Protein 6NPC (pdb70)

Foldseek 3Di:
DLQWDWKDADPLLQWIWTAHPVRDIAIDGQLRCVQPFQDCCQAPPVPRDGNDDSVRDDPSKGWPDWTHDPQWIWTAIPPVRDIGIGHSVRCVVPTPRPCDDLQALAADPQADEDFQVDAAAEAEPVCLQPPLVSVLVQ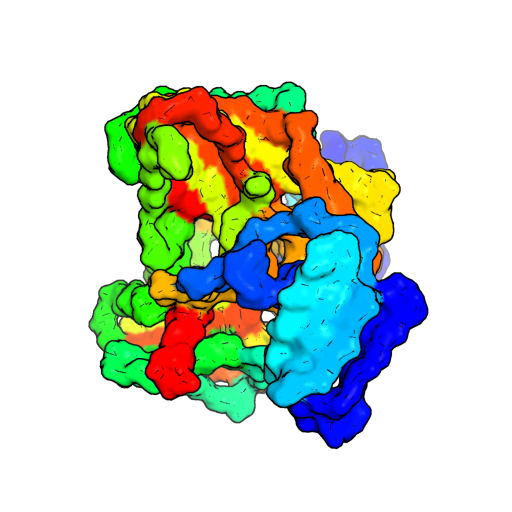LSCCRHYQKHKYDPADLDPPVVQVVCVSFFAFDADPCGSKHKQFADVLDLDCSNHLAWFQWFQPPPLDVVGQQKKKKAWNWDFFPWFKKKKFWLSVLLVVCCVPPVPLSCLQAPWWWKFWGDSDPPDIGIDTGGQWHADPSRHTDFGGDGPRGGDDGPGDDPVCVVSNVVSVVSSSCSSPPNRRINIGHDHRRMMMMGRSRTMTMITHGGDDPTTTIMMMTGTHVVRSVVSSVVSVVVVD/DLLFWDWKDAPPLLQKIWTAHPVGDIFIDGQLRCVQPFQDCQQAPPVPRDGNDDSVRDDPSKGWPDWTDDDQKIWTAIPPVRDIGIGGSNRCSVPTDRDDDDQDALAADPLADEDFQVDAAAEAEPVCLVPPLVRVLVQLSCCRHYFKHKYPPADLDPPVVQVVLVSFFHFDADPCGSKHKDKFFADPVGGFWFQPPPLDVVDQFKKKKAWNDDDFAFFWKKKFWLSVLLVVLCVVPVPLSCLQAVWWFKFWDDDPPPDTGIDTGGQFHADPSRHTDFGGDDPVGGDDGPTRDPVCVVSNVVSVVSSSVSSPPNRGIHTGHHDRRMMMMGRSRTMTMDTDDTPGGDITMMMMTGTHVVRSVVSSVVSVVVVD

Organism: Leisingera caerulea (NCBI:txid506591)

Solvent-accessible surface area: 29460 Å² total; per-residue (Å²): 134,88,87,6,116,51,32,92,58,56,117,72,7,24,42,0,26,0,27,2,86,80,41,41,117,7,85,0,7,1,22,0,0,11,6,6,0,76,33,93,136,0,34,28,115,52,49,33,17,2,95,16,23,3,41,88,1,36,86,88,14,88,11,72,70,24,87,39,76,139,21,13,0,31,0,26,0,21,72,73,59,35,79,8,72,0,64,1,141,41,0,68,78,28,13,0,28,77,142,60,66,93,90,87,0,29,28,27,124,109,29,79,33,15,35,49,80,104,114,27,36,60,44,35,8,84,90,1,105,87,46,67,119,19,44,63,65,0,0,40,10,3,19,116,45,0,3,0,32,2,25,102,13,32,97,108,109,14,0,0,49,80,0,0,78,23,4,6,52,26,12,45,6,62,33,27,113,71,18,42,9,87,82,63,135,138,34,50,11,12,23,23,16,25,87,44,18,25,7,5,0,18,4,0,6,6,47,13,13,0,2,0,3,0,15,0,0,8,68,14,78,3,143,17,0,36,3,26,0,2,0,0,11,62,0,0,27,84,0,41,102,95,52,94,130,4,5,58,15,0,11,31,15,1,0,77,2,59,6,130,3,52,148,58,12,24,5,138,8,59,35,3,1,0,13,42,5,60,33,7,16,7,40,3,1,11,3,5,9,13,2,2,10,20,2,32,13,0,29,23,144,93,0,91,46,0,6,62,3,7,34,80,0,2,79,5,5,73,34,117,124,3,11,12,72,23,75,1,106,63,0,30,1,3,3,0,6,0,17,2,0,0,12,13,14,92,32,31,81,67,112,47,58,15,48,4,0,0,1,6,0,9,41,12,7,1,66,3,28,10,24,37,18,68,81,135,66,98,153,95,64,89,5,117,51,26,93,47,56,117,67,2,38,48,0,25,0,24,0,82,70,42,40,119,4,90,0,3,2,26,0,0,9,4,2,0,69,29,88,132,0,38,17,112,64,6,38,4,5,68,25,23,4,44,88,1,38,84,103,17,108,2,50,88,25,119,24,93,143,20,28,0,46,0,27,0,18,82,78,51,40,80,5,79,0,69,3,153,48,0,37,80,29,16,0,32,80,154,57,72,88,100,89,0,29,32,24,129,110,32,100,19,8,44,52,101,33,98,27,19,61,43,29,11,92,98,1,109,94,61,62,121,15,45,60,67,1,0,43,1,4,23,86,6,0,0,1,24,4,31,102,13,31,97,116,109,13,0,0,39,77,0,0,75,24,8,8,74,22,11,51,5,88,100,29,99,68,49,86,54,151,36,103,15,50,127,120,118,106,69,9,24,0,20,11,0,25,14,48,20,13,0,3,0,4,0,21,0,0,5,86,32,81,4,110,19,2,37,12,26,0,4,0,0,12,55,0,0,26,83,0,42,106,99,50,85,141,4,3,52,30,0,8,30,7,0,0,77,2,42,30,123,16,104,80,46,5,22,3,135,9,45,24,4,2,0,13,45,9,58,35,7,26,4,47,6,2,11,4,8,14,94,0,4,10,23,2,32,15,0,33,21,139,94,0,96,51,0,5,62,2,4,35,79,1,2,79,6,5,78,34,118,124,3,14,7,60,18,61,11,90,57,1,29,1,3,4,1,9,1,17,4,0,0,15,22,127,85,55,49,80,26,70,22,37,22,28,20,0,0,1,15,0,9,39,14,11,2,77,9,28,12,25,26,12,61,76,130,58,99

InterPro domains:
  IPR003819 TauD/TfdA-like domain [PF02668] (120-358)
  IPR010376 Gamma-butyrobetaine hydroxylase-like, N-terminal [PF06155] (9-89)
  IPR012775 Gamma-butyrobetaine hydroxylase-like [TIGR02409] (15-372)
  IPR038492 GBBH-like, N-terminal domain superfamily [G3DSA:3.30.2020.30] (3-95)
  IPR042098 Glutarate 2-hydroxylase superfamily [G3DSA:3.60.130.10] (97-376)
  IPR050411 Alpha-ketoglutarate-dependent hydroxylases [PTHR10696] (29-369)

Nearest PDB structures (foldseek):
  6npb-assembly1_A  TM=1.002E+00  e=1.552E-82  Leisingera caerulea
  6npc-assembly1_B  TM=9.658E-01  e=5.023E-74  Leisingera caerulea
  3o2g-assembly1_A  TM=8.554E-01  e=5.526E-38  Homo sapiens
  3n6w-assembly1_A-2  TM=8.263E-01  e=3.199E-31  Homo sapiens
  7n7v-assembly1_B  TM=7.395E-01  e=3.669E-11  Streptomyces griseochromogenes

GO terms:
  GO:0019700 organic phosphonate catabolic process (P, IDA)

Secondary structure (DSSP, 8-state):
--SEEEEEE-TTSSEEEEEETTS-EEEEEHHHHHHT--STTTB-TTT--B---GGGS-TT-EEEEEEEETTEEEEEEETTTEEEEEEHHHHHHT---S-----TTBPPTT-----TTSPPPEEEHHHHHH-HHHHHHHHHHHHHHSEEEEES----TTHHHHHHHTTS-EE-BTTBSSEEES--SS-SSGGGSSS-EEEE-S-TTSSSPPSEEEEEEEEE-SEE--EEEEEHHHHHHHHHHH-HHHHHHHHHS-EEEEE--STT--EEEEE-SEEE-TTSBEEEE---TTTBPP--SS-HHHHHHHHHHHHHHHHHHH-TTTEEEE-PPTT-EEEEETTTEEEEE--EESSS-EEEEEEEE-HHHHHHHHHHHHHH--/--S-EEEEEE-TTSSEEEEEETTS-EEEEEHHHHHHT--STTTB-TTT--B---TTTS-TT-EEEEEEEETTEEEEEEETT--EEEEEHHHHHHT--SS-----TTPPPTT-----TTSPPPEEEHHHHHH-HHHHHHHHHHHHHHSEEEEES----TTHHHHHHHTTS-B--BTTBSSEEEEEEE-TT----B-S-TTSSSPP-EEEEEEEEE-SSB--EEEEEHHHHHHHHHHH-HHHHHHHHHS-EEEEEE-TTS-EEEEEE-SEEE-TTS-EEEE---TTTB----SS-HHHHHHHHHHHHHHHHHHH-GGG-EEE---TT-EEEEETTTEEEEEPPB-S-EEEEEEEEEE-HHHHHHHHHHHHHHH-

Radius of gyration: 27.37 Å; Cα contacts (8 Å, |Δi|>4): 1800; chains: 2; bounding box: 78×64×80 Å

Sequence (750 aa):
HHMPRSVTADASGSFLTLTFEDGSESRFHAIWLRDNALDPETRSPGNGQRLITIGDIPADTRISTALVDDGALTVTFAPEGKTVTFPGKWLKSNAYDTDQSSEVGRTSPDVETWDSSQPAPAFDWNEVQSDPKAKRDWLDAIARLGFAKLVNGPVREGALIECASMFGFVRETNYGKYFEVRTEVNPTNLAYTGLGLQAHTDNPYRDPVPSLQILYCLENSAEGGDSIVVDGFRAAERLRDEDPEGFALLAGNPARFEYKGSDGVHLRARRPMIELSPDGEMIAIRFNNRSSAPFVDIPFEKMEAYYAAYRRLGEFIDDPEMGVSFKLEPGESFIVDNTRVLHARLGYSGSGSRWLQGCYADKDGLFSTLNVLNAQLGHHHMPRSVTADASGSFLTLTFEDGSESRFHAIWLRDNALDPETRSPGNGQRLITIGDIPADTRISTALVDDGALTVTFAPEGKTVTFPGKWLKSNAYDTDQSSEVGRTSPDVETWDSSQPAPAFDWNEVQSDPKAKRDWLDAIARLGFAKLVNGPVREGALIECASMFGFVRETNYGKYFEVRTEVNPTNLQAHTDNPYRDPVPSLQILYCLENSAEGGDSIVVDGFRAAERLRDEDPEGFALLAGNPARFEYKGSDGVHLRARRPMIELSPDGEMIAIRFNNRSSAPFVDIPFEKMEAYYAAYRRLGEFIDDPEMGVSFKLEPGESFIVDNTRVLHARLGYSGSGSRWLQGCYADKDGLFSTLNVLNAQLG

Structure (mmCIF, N/CA/C/O backbone):
data_6NPC
#
_entry.id   6NPC
#
_cell.length_a   86.901
_cell.length_b   86.901
_cell.length_c   220.613
_cell.angle_alpha   90.000
_cell.angle_beta   90.000
_cell.angle_gamma   90.000
#
_symmetry.space_group_name_H-M   'P 41 21 2'
#
loop_
_entity.id
_entity.type
_entity.pdbx_description
1 polymer 'TmpA, 2-trimethylaminoethylphosphonate hydroxylase'
2 non-polymer 'FE (II) ION'
3 non-polymer '2-OXOGLUTARIC ACID'
4 non-polymer N,N,N-trimethyl-2-phosphonoethan-1-aminium
5 non-polymer 'SULFATE ION'
6 water water
#
loop_
_atom_site.group_PDB
_atom_site.id
_atom_site.type_symbol
_atom_site.label_atom_id
_atom_site.label_alt_id
_atom_site.label_comp_id
_atom_site.label_asym_id
_atom_site.label_entity_id
_atom_site.label_seq_id
_atom_site.pdbx_PDB_ins_code
_atom_site.Cartn_x
_atom_site.Cartn_y
_atom_site.Cartn_z
_atom_site.occupancy
_atom_site.B_iso_or_equiv
_atom_site.auth_seq_id
_atom_site.auth_comp_id
_atom_site.auth_asym_id
_atom_site.auth_atom_id
_atom_site.pdbx_PDB_model_num
ATOM 1 N N . HIS A 1 5 ? 27.136 31.773 -10.730 1.00 46.06 -1 HIS A N 1
ATOM 2 C CA . HIS A 1 5 ? 25.751 31.851 -11.287 1.00 46.12 -1 HIS A CA 1
ATOM 3 C C . HIS A 1 5 ? 24.798 32.503 -10.281 1.00 44.37 -1 HIS A C 1
ATOM 4 O O . HIS A 1 5 ? 24.118 33.479 -10.608 1.00 43.40 -1 HIS A O 1
ATOM 11 N N . HIS A 1 6 ? 24.751 31.947 -9.069 1.00 42.86 0 HIS A N 1
ATOM 12 C CA . HIS A 1 6 ? 24.107 32.597 -7.920 1.00 42.33 0 HIS A CA 1
ATOM 13 C C . HIS A 1 6 ? 25.138 33.083 -6.885 1.00 40.58 0 HIS A C 1
ATOM 14 O O . HIS A 1 6 ? 24.764 33.471 -5.778 1.00 39.05 0 HIS A O 1
ATOM 21 N N . MET A 1 7 ? 26.422 33.063 -7.252 1.00 38.99 1 MET A N 1
ATOM 22 C CA . MET A 1 7 ? 27.506 33.556 -6.404 1.00 37.79 1 MET A CA 1
ATOM 23 C C . MET A 1 7 ? 27.727 35.036 -6.735 1.00 35.98 1 MET A C 1
ATOM 24 O O . MET A 1 7 ? 28.086 35.355 -7.868 1.00 34.33 1 MET A O 1
ATOM 29 N N . PRO A 1 8 ? 27.491 35.946 -5.766 1.00 34.37 2 PRO A N 1
ATOM 30 C CA . PRO A 1 8 ? 27.749 37.364 -6.043 1.00 33.60 2 PRO A CA 1
ATOM 31 C C . PRO A 1 8 ? 29.248 37.687 -6.068 1.00 32.75 2 PRO A C 1
ATOM 32 O O . PRO A 1 8 ? 29.991 37.240 -5.190 1.00 31.88 2 PRO A O 1
ATOM 36 N N . ARG A 1 9 ? 29.674 38.437 -7.083 1.00 31.96 3 ARG A N 1
ATOM 37 C CA . ARG A 1 9 ? 31.074 38.843 -7.245 1.00 31.89 3 ARG A CA 1
ATOM 38 C C . ARG A 1 9 ? 31.303 40.229 -6.651 1.00 30.26 3 ARG A C 1
ATOM 39 O O . ARG A 1 9 ? 32.218 40.423 -5.851 1.00 30.21 3 ARG A O 1
ATOM 47 N N . SER A 1 10 ? 30.467 41.183 -7.059 1.00 28.25 4 SER A N 1
ATOM 48 C CA . SER A 1 10 ? 30.604 42.582 -6.659 1.00 27.15 4 SER A CA 1
ATOM 49 C C . SER A 1 10 ? 29.263 43.314 -6.711 1.00 26.01 4 SER A C 1
ATOM 50 O O . SER A 1 10 ? 28.299 42.830 -7.313 1.00 25.40 4 SER A O 1
ATOM 53 N N . VAL A 1 11 ? 29.221 44.484 -6.079 1.00 24.63 5 VAL A N 1
ATOM 54 C CA . VAL A 1 11 ? 28.013 45.310 -6.035 1.00 23.53 5 VAL A CA 1
ATOM 55 C C . VAL A 1 11 ? 28.372 46.786 -6.215 1.00 22.98 5 VAL A C 1
ATOM 56 O O . VAL A 1 11 ? 29.414 47.237 -5.734 1.00 22.96 5 VAL A O 1
ATOM 60 N N . THR A 1 12 ? 27.527 47.515 -6.944 1.00 22.04 6 THR A N 1
ATOM 61 C CA . THR A 1 12 ? 27.583 48.977 -6.994 1.00 21.42 6 THR A CA 1
ATOM 62 C C . THR A 1 12 ? 26.235 49.520 -6.536 1.00 20.96 6 THR A C 1
ATOM 63 O O . THR A 1 12 ? 25.214 48.840 -6.659 1.00 19.69 6 THR A O 1
ATOM 67 N N . ALA A 1 13 ? 26.247 50.740 -6.008 1.00 20.40 7 ALA A N 1
ATOM 68 C CA . ALA A 1 13 ? 25.030 51.428 -5.581 1.00 20.64 7 ALA A CA 1
ATOM 69 C C . ALA A 1 13 ? 24.846 52.684 -6.425 1.00 20.59 7 ALA A C 1
ATOM 70 O O . ALA A 1 13 ? 25.821 53.368 -6.744 1.00 20.45 7 ALA A O 1
ATOM 72 N N . ASP A 1 14 ? 23.601 52.982 -6.785 1.00 20.61 8 ASP A N 1
ATOM 73 C CA . ASP A 1 14 ? 23.287 54.197 -7.537 1.00 20.60 8 ASP A CA 1
ATOM 74 C C . ASP A 1 14 ? 23.499 55.437 -6.661 1.00 20.19 8 ASP A C 1
ATOM 75 O O . ASP A 1 14 ? 23.395 55.357 -5.437 1.00 19.51 8 ASP A O 1
ATOM 80 N N . ALA A 1 15 ? 23.795 56.570 -7.300 1.00 19.87 9 ALA A N 1
ATOM 81 C CA . ALA A 1 15 ? 24.012 57.857 -6.615 1.00 19.96 9 ALA A CA 1
ATOM 82 C C . ALA A 1 15 ? 22.897 58.245 -5.642 1.00 20.01 9 ALA A C 1
ATOM 83 O O . ALA A 1 15 ? 23.164 58.772 -4.559 1.00 19.96 9 ALA A O 1
ATOM 85 N N . SER A 1 16 ? 21.652 57.977 -6.032 1.00 20.07 10 SER A N 1
ATOM 86 C CA . SER A 1 16 ? 20.482 58.309 -5.213 1.00 20.07 10 SER A CA 1
ATOM 87 C C . SER A 1 16 ? 20.319 57.408 -3.986 1.00 19.23 10 SER A C 1
ATOM 88 O O . SER A 1 16 ? 19.623 57.771 -3.037 1.00 19.46 10 SER A O 1
ATOM 91 N N . GLY A 1 17 ? 20.945 56.232 -4.018 1.00 18.17 11 GLY A N 1
ATOM 92 C CA . GLY A 1 17 ? 20.714 55.196 -3.027 1.00 17.79 11 GLY A CA 1
ATOM 93 C C . GLY A 1 17 ? 19.417 54.439 -3.275 1.00 17.25 11 GLY A C 1
ATOM 94 O O . GLY A 1 17 ? 18.998 53.661 -2.421 1.00 16.96 11 GLY A O 1
ATOM 95 N N . SER A 1 18 ? 18.798 54.634 -4.443 1.00 16.87 12 SER A N 1
ATOM 96 C CA . SER A 1 18 ? 17.483 54.044 -4.731 1.00 16.64 12 SER A CA 1
ATOM 97 C C . SER A 1 18 ? 17.573 52.593 -5.203 1.00 16.10 12 SER A C 1
ATOM 98 O O . SER A 1 18 ? 16.600 51.849 -5.081 1.00 15.48 12 SER A O 1
ATOM 101 N N . PHE A 1 19 ? 18.723 52.187 -5.741 1.00 15.73 13 PHE A N 1
ATOM 102 C CA . PHE A 1 19 ? 18.952 50.786 -6.100 1.00 15.80 13 PHE A CA 1
ATOM 103 C C . PHE A 1 19 ? 20.433 50.432 -6.069 1.00 15.82 13 PHE A C 1
ATOM 104 O O . PHE A 1 19 ? 21.295 51.315 -5.997 1.00 15.56 13 PHE A O 1
ATOM 112 N N . LEU A 1 20 ? 20.705 49.131 -6.102 1.00 15.52 14 LEU A N 1
ATOM 113 C CA . LEU A 1 20 ? 22.055 48.605 -6.269 1.00 15.72 14 LEU A CA 1
ATOM 114 C C . LEU A 1 20 ? 22.078 47.648 -7.456 1.00 16.39 14 LEU A C 1
ATOM 115 O O . LEU A 1 20 ? 21.034 47.125 -7.858 1.00 16.20 14 LEU A O 1
ATOM 120 N N . THR A 1 21 ? 23.267 47.441 -8.017 1.00 17.07 15 THR A N 1
ATOM 121 C CA . THR A 1 21 ? 23.463 46.519 -9.133 1.00 17.80 15 THR A CA 1
ATOM 122 C C . THR A 1 21 ? 24.393 45.414 -8.659 1.00 18.81 15 THR A C 1
ATOM 123 O O . THR A 1 21 ? 25.543 45.676 -8.311 1.00 19.02 15 THR A O 1
ATOM 127 N N . LEU A 1 22 ? 23.886 44.185 -8.638 1.00 19.77 16 LEU A N 1
ATOM 128 C CA . LEU A 1 22 ? 24.650 43.023 -8.205 1.00 20.95 16 LEU A CA 1
ATOM 129 C C . LEU A 1 22 ? 25.184 42.295 -9.434 1.00 21.80 16 LEU A C 1
ATOM 130 O O . LEU A 1 22 ? 24.413 41.966 -10.333 1.00 21.53 16 LEU A O 1
ATOM 135 N N . THR A 1 23 ? 26.499 42.076 -9.481 1.00 22.92 17 THR A N 1
ATOM 136 C CA . THR A 1 23 ? 27.131 41.273 -10.533 1.00 24.42 17 THR A CA 1
ATOM 137 C C . THR A 1 23 ? 27.506 39.910 -9.954 1.00 25.39 17 THR A C 1
ATOM 138 O O . THR A 1 23 ? 28.184 39.838 -8.924 1.00 25.84 17 THR A O 1
ATOM 142 N N . PHE A 1 24 ? 27.057 38.840 -10.615 1.00 26.96 18 PHE A N 1
ATOM 143 C CA . PHE A 1 24 ? 27.342 37.464 -10.189 1.00 28.13 18 PHE A CA 1
ATOM 144 C C . PHE A 1 24 ? 28.629 36.947 -10.838 1.00 30.12 18 PHE A C 1
ATOM 145 O O . PHE A 1 24 ? 29.167 37.581 -11.752 1.00 29.93 18 PHE A O 1
ATOM 153 N N . GLU A 1 25 ? 29.115 35.798 -10.364 1.00 31.98 19 GLU A N 1
ATOM 154 C CA . GLU A 1 25 ? 30.398 35.233 -10.826 1.00 34.23 19 GLU A CA 1
ATOM 155 C C . GLU A 1 25 ? 30.426 34.813 -12.301 1.00 35.08 19 GLU A C 1
ATOM 156 O O . GLU A 1 25 ? 31.506 34.737 -12.892 1.00 36.20 19 GLU A O 1
ATOM 162 N N . ASP A 1 26 ? 29.256 34.545 -12.886 1.00 35.33 20 ASP A N 1
ATOM 163 C CA . ASP A 1 26 ? 29.145 34.246 -14.326 1.00 35.39 20 ASP A CA 1
ATOM 164 C C . ASP A 1 26 ? 29.048 35.493 -15.231 1.00 34.77 20 ASP A C 1
ATOM 165 O O . ASP A 1 26 ? 28.834 35.358 -16.439 1.00 35.42 20 ASP A O 1
ATOM 170 N N . GLY A 1 27 ? 29.184 36.692 -14.655 1.00 33.47 21 GLY A N 1
ATOM 171 C CA . GLY A 1 27 ? 29.113 37.943 -15.411 1.00 32.51 21 GLY A CA 1
ATOM 172 C C . GLY A 1 27 ? 27.738 38.594 -15.464 1.00 31.28 21 GLY A C 1
ATOM 173 O O . GLY A 1 27 ? 27.634 39.768 -15.828 1.00 31.09 21 GLY A O 1
ATOM 174 N N . SER A 1 28 ? 26.687 37.851 -15.106 1.00 30.02 22 SER A N 1
ATOM 175 C CA . SER A 1 28 ? 25.316 38.366 -15.159 1.00 29.00 22 SER A CA 1
ATOM 176 C C . SER A 1 28 ? 25.083 39.433 -14.090 1.00 28.29 22 SER A C 1
ATOM 177 O O . SER A 1 28 ? 25.650 39.356 -12.999 1.00 27.67 22 SER A O 1
ATOM 180 N N . GLU A 1 29 ? 24.250 40.419 -14.423 1.00 27.60 23 GLU A N 1
ATOM 181 C CA . GLU A 1 29 ? 23.919 41.528 -13.528 1.00 27.13 23 GLU A CA 1
ATOM 182 C C . GLU A 1 29 ? 22.431 41.521 -13.191 1.00 25.23 23 GLU A C 1
ATOM 183 O O . GLU A 1 29 ? 21.602 41.156 -14.028 1.00 25.30 23 GLU A O 1
ATOM 189 N N . SER A 1 30 ? 22.099 41.933 -11.969 1.00 23.39 24 SER A N 1
ATOM 190 C CA . SER A 1 30 ? 20.702 42.124 -11.573 1.00 21.87 24 SER A CA 1
ATOM 191 C C . SER A 1 30 ? 20.579 43.302 -10.611 1.00 20.09 24 SER A C 1
ATOM 192 O O . SER A 1 30 ? 21.276 43.355 -9.600 1.00 20.45 24 SER A O 1
ATOM 195 N N . ARG A 1 31 ? 19.701 44.246 -10.948 1.00 18.35 25 ARG A N 1
ATOM 196 C CA . ARG A 1 31 ? 19.458 45.435 -10.132 1.00 17.26 25 ARG A CA 1
ATOM 197 C C . ARG A 1 31 ? 18.316 45.193 -9.141 1.00 16.42 25 ARG A C 1
ATOM 198 O O . ARG A 1 31 ? 17.327 44.546 -9.483 1.00 15.97 25 ARG A O 1
ATOM 206 N N . PHE A 1 32 ? 18.465 45.723 -7.925 1.00 14.97 26 PHE A N 1
ATOM 207 C CA . PHE A 1 32 ? 17.468 45.592 -6.858 1.00 14.39 26 PHE A CA 1
ATOM 208 C C . PHE A 1 32 ? 17.264 46.952 -6.209 1.00 13.74 26 PHE A C 1
ATOM 209 O O . PHE A 1 32 ? 18.240 47.587 -5.800 1.00 13.39 26 PHE A O 1
ATOM 217 N N . HIS A 1 33 ? 16.009 47.389 -6.109 1.00 12.98 27 HIS A N 1
ATOM 218 C CA . HIS A 1 33 ? 15.683 48.663 -5.467 1.00 12.65 27 HIS A CA 1
ATOM 219 C C . HIS A 1 33 ? 15.792 48.550 -3.950 1.00 12.18 27 HIS A C 1
ATOM 220 O O . HIS A 1 33 ? 15.526 47.490 -3.365 1.00 11.88 27 HIS A O 1
ATOM 227 N N . ALA A 1 34 ? 16.176 49.661 -3.326 1.00 11.67 28 ALA A N 1
ATOM 228 C CA . ALA A 1 34 ? 16.249 49.774 -1.873 1.00 11.52 28 ALA A CA 1
ATOM 229 C C . ALA A 1 34 ? 14.933 49.390 -1.207 1.00 11.33 28 ALA A C 1
ATOM 230 O O . ALA A 1 34 ? 14.921 48.604 -0.260 1.00 11.11 28 ALA A O 1
ATOM 232 N N . ILE A 1 35 ? 13.831 49.949 -1.713 1.00 11.53 29 ILE A N 1
ATOM 233 C CA . ILE A 1 35 ? 12.505 49.707 -1.133 1.00 11.54 29 ILE A CA 1
ATOM 234 C C . ILE A 1 35 ? 12.105 48.231 -1.233 1.00 11.26 29 ILE A C 1
ATOM 235 O O . ILE A 1 35 ? 11.554 47.679 -0.280 1.00 11.01 29 ILE A O 1
ATOM 240 N N . TRP A 1 36 ? 12.401 47.600 -2.370 1.00 10.77 30 TRP A N 1
ATOM 241 C CA . TRP A 1 36 ? 12.088 46.182 -2.584 1.00 10.43 30 TRP A CA 1
ATOM 242 C C . TRP A 1 36 ? 12.922 45.295 -1.662 1.00 10.37 30 TRP A C 1
ATOM 243 O O . TRP A 1 36 ? 12.397 44.369 -1.046 1.00 10.07 30 TRP A O 1
ATOM 254 N N . LEU A 1 37 ? 14.219 45.588 -1.552 1.00 10.18 31 LEU A N 1
ATOM 255 C CA . LEU A 1 37 ? 15.092 44.844 -0.634 1.00 10.22 31 LEU A CA 1
ATOM 256 C C . LEU A 1 37 ? 14.652 44.979 0.827 1.00 10.23 31 LEU A C 1
ATOM 257 O O . LEU A 1 37 ? 14.542 43.982 1.537 1.00 10.39 31 LEU A O 1
ATOM 262 N N . ARG A 1 38 ? 14.362 46.202 1.264 1.00 10.43 32 ARG A N 1
ATOM 263 C CA . ARG A 1 38 ? 13.907 46.427 2.638 1.00 10.59 32 ARG A CA 1
ATOM 264 C C . ARG A 1 38 ? 12.614 45.667 2.940 1.00 10.51 32 ARG A C 1
ATOM 265 O O . ARG A 1 38 ? 12.476 45.044 3.994 1.00 10.30 32 ARG A O 1
ATOM 273 N N . ASP A 1 39 ? 11.681 45.722 1.994 1.00 10.52 33 ASP A N 1
ATOM 274 C CA . ASP A 1 39 ? 10.377 45.092 2.157 1.00 10.43 33 ASP A CA 1
ATOM 275 C C . ASP A 1 39 ? 10.482 43.564 2.200 1.00 10.49 33 ASP A C 1
ATOM 276 O O . ASP A 1 39 ? 9.625 42.903 2.792 1.00 10.57 33 ASP A O 1
ATOM 281 N N . ASN A 1 40 ? 11.537 43.025 1.586 1.00 10.54 34 ASN A N 1
ATOM 282 C CA . ASN A 1 40 ? 11.785 41.591 1.529 1.00 10.75 34 ASN A CA 1
ATOM 283 C C . ASN A 1 40 ? 12.852 41.072 2.500 1.00 11.03 34 ASN A C 1
ATOM 284 O O . ASN A 1 40 ? 13.279 39.917 2.390 1.00 11.29 34 ASN A O 1
ATOM 289 N N . ALA A 1 41 ? 13.253 41.896 3.471 1.00 11.34 35 ALA A N 1
ATOM 290 C CA . ALA A 1 41 ? 14.217 41.470 4.487 1.00 11.69 35 ALA A CA 1
ATOM 291 C C . ALA A 1 41 ? 13.705 40.220 5.207 1.00 12.07 35 ALA A C 1
ATOM 292 O O . ALA A 1 41 ? 12.510 40.106 5.493 1.00 11.54 35 ALA A O 1
ATOM 294 N N . LEU A 1 42 ? 14.615 39.288 5.479 1.00 12.61 36 LEU A N 1
ATOM 295 C CA . LEU A 1 42 ? 14.257 37.954 5.957 1.00 13.22 36 LEU A CA 1
ATOM 296 C C . LEU A 1 42 ? 14.505 37.773 7.455 1.00 13.36 36 LEU A C 1
ATOM 297 O O . LEU A 1 42 ? 14.309 36.678 7.985 1.00 13.37 36 LEU A O 1
ATOM 302 N N . ASP A 1 43 ? 14.929 38.847 8.124 1.00 13.55 37 ASP A N 1
ATOM 303 C CA . ASP A 1 43 ? 15.302 38.805 9.545 1.00 13.61 37 ASP A CA 1
ATOM 304 C C . ASP A 1 43 ? 14.066 38.658 10.448 1.00 13.85 37 ASP A C 1
ATOM 305 O O . ASP A 1 43 ? 12.949 38.941 10.001 1.00 13.60 37 ASP A O 1
ATOM 310 N N . PRO A 1 44 ? 14.258 38.244 11.725 1.00 14.09 38 PRO A N 1
ATOM 311 C CA . PRO A 1 44 ? 13.135 38.057 12.660 1.00 14.33 38 PRO A CA 1
ATOM 312 C C . PRO A 1 44 ? 12.240 39.272 12.964 1.00 14.23 38 PRO A C 1
ATOM 313 O O . PRO A 1 44 ? 11.137 39.081 13.465 1.00 14.00 38 PRO A O 1
ATOM 317 N N . GLU A 1 45 ? 12.701 40.494 12.696 1.00 14.40 39 GLU A N 1
ATOM 318 C CA . GLU A 1 45 ? 11.860 41.688 12.879 1.00 14.75 39 GLU A CA 1
ATOM 319 C C . GLU A 1 45 ? 11.067 42.073 11.618 1.00 14.28 39 GLU A C 1
ATOM 320 O O . GLU A 1 45 ? 10.217 42.959 11.669 1.00 14.19 39 GLU A O 1
ATOM 326 N N . THR A 1 46 ? 11.337 41.402 10.500 1.00 13.95 40 THR A N 1
ATOM 327 C CA . THR A 1 46 ? 10.553 41.587 9.271 1.00 13.75 40 THR A CA 1
ATOM 328 C C . THR A 1 46 ? 9.703 40.360 8.916 1.00 14.07 40 THR A C 1
ATOM 329 O O . THR A 1 46 ? 8.583 40.516 8.431 1.00 13.57 40 THR A O 1
ATOM 333 N N . ARG A 1 47 ? 10.241 39.160 9.139 1.00 14.57 41 ARG A N 1
ATOM 334 C CA . ARG A 1 47 ? 9.557 37.900 8.834 1.00 15.31 41 ARG A CA 1
ATOM 335 C C . ARG A 1 47 ? 9.573 37.001 10.067 1.00 16.24 41 ARG A C 1
ATOM 336 O O . ARG A 1 47 ? 10.622 36.818 10.671 1.00 15.69 41 ARG A O 1
ATOM 344 N N . SER A 1 48 ? 8.420 36.442 10.431 1.00 17.47 42 SER A N 1
ATOM 345 C CA . SER A 1 48 ? 8.330 35.515 11.568 1.00 19.32 42 SER A CA 1
ATOM 346 C C . SER A 1 48 ? 9.216 34.279 11.338 1.00 20.34 42 SER A C 1
ATOM 347 O O . SER A 1 48 ? 9.204 33.717 10.243 1.00 20.67 42 SER A O 1
ATOM 350 N N . PRO A 1 49 ? 10.014 33.871 12.350 1.00 21.84 43 PRO A N 1
ATOM 351 C CA . PRO A 1 49 ? 10.717 32.583 12.237 1.00 22.99 43 PRO A CA 1
ATOM 352 C C . PRO A 1 49 ? 9.782 31.361 12.221 1.00 24.63 43 PRO A C 1
ATOM 353 O O . PRO A 1 49 ? 10.112 30.352 11.594 1.00 25.98 43 PRO A O 1
ATOM 357 N N . GLY A 1 50 ? 8.639 31.459 12.903 1.00 26.23 44 GLY A N 1
ATOM 358 C CA . GLY A 1 50 ? 7.694 30.349 13.032 1.00 27.48 44 GLY A CA 1
ATOM 359 C C . GLY A 1 50 ? 6.967 29.972 11.754 1.00 28.34 44 GLY A C 1
ATOM 360 O O . GLY A 1 50 ? 6.945 28.794 11.386 1.00 29.51 44 GLY A O 1
ATOM 361 N N . ASN A 1 51 ? 6.372 30.964 11.085 1.00 28.43 45 ASN A N 1
ATOM 362 C CA . ASN A 1 51 ? 5.607 30.737 9.838 1.00 28.18 45 ASN A CA 1
ATOM 363 C C . ASN A 1 51 ? 6.040 31.546 8.601 1.00 27.02 45 ASN A C 1
ATOM 364 O O . ASN A 1 51 ? 5.440 31.395 7.541 1.00 28.27 45 ASN A O 1
ATOM 369 N N . GLY A 1 52 ? 7.053 32.405 8.728 1.00 24.75 46 GLY A N 1
ATOM 370 C CA . GLY A 1 52 ? 7.522 33.219 7.603 1.00 23.13 46 GLY A CA 1
ATOM 371 C C . GLY A 1 52 ? 6.609 34.361 7.176 1.00 21.61 46 GLY A C 1
ATOM 372 O O . GLY A 1 52 ? 6.819 34.942 6.109 1.00 20.84 46 GLY A O 1
ATOM 373 N N . GLN A 1 53 ? 5.611 34.701 7.993 1.00 20.19 47 GLN A N 1
ATOM 374 C CA . GLN A 1 53 ? 4.690 35.784 7.649 1.00 19.02 47 GLN A CA 1
ATOM 375 C C . GLN A 1 53 ? 5.345 37.139 7.905 1.00 18.01 47 GLN A C 1
ATOM 376 O O . GLN A 1 53 ? 6.164 37.294 8.818 1.00 17.54 47 GLN A O 1
ATOM 382 N N . ARG A 1 54 ? 4.982 38.103 7.070 1.00 16.77 48 ARG A N 1
ATOM 383 C CA . ARG A 1 54 ? 5.547 39.445 7.102 1.00 16.20 48 ARG A CA 1
ATOM 384 C C . ARG A 1 54 ? 5.004 40.202 8.315 1.00 15.81 48 ARG A C 1
ATOM 385 O O . ARG A 1 54 ? 3.806 40.158 8.601 1.00 14.88 48 ARG A O 1
ATOM 393 N N . LEU A 1 55 ? 5.903 40.874 9.035 1.00 15.45 49 LEU A N 1
ATOM 394 C CA . LEU A 1 55 ? 5.589 41.523 10.317 1.00 15.86 49 LEU A CA 1
ATOM 395 C C . LEU A 1 55 ? 5.424 43.043 10.221 1.00 15.91 49 LEU A C 1
ATOM 396 O O . LEU A 1 55 ? 5.103 43.690 11.221 1.00 16.21 49 LEU A O 1
ATOM 401 N N . ILE A 1 56 ? 5.650 43.595 9.027 1.00 15.77 50 ILE A N 1
ATOM 402 C CA . ILE A 1 56 ? 5.538 45.030 8.760 1.00 15.82 50 ILE A CA 1
ATOM 403 C C . ILE A 1 56 ? 4.453 45.281 7.725 1.00 15.50 50 ILE A C 1
ATOM 404 O O . ILE A 1 56 ? 4.058 44.374 6.995 1.00 15.49 50 ILE A O 1
ATOM 409 N N . THR A 1 57 ? 3.972 46.517 7.683 1.00 15.10 51 THR A N 1
ATOM 410 C CA . THR A 1 57 ? 3.148 47.003 6.584 1.00 15.02 51 THR A CA 1
ATOM 411 C C . THR A 1 57 ? 4.021 47.851 5.673 1.00 14.94 51 THR A C 1
ATOM 412 O O . THR A 1 57 ? 5.118 48.259 6.057 1.00 14.29 51 THR A O 1
ATOM 416 N N . ILE A 1 58 ? 3.528 48.120 4.469 1.00 15.03 52 ILE A N 1
ATOM 417 C CA . ILE A 1 58 ? 4.210 49.043 3.556 1.00 15.40 52 ILE A CA 1
ATOM 418 C C . ILE A 1 58 ? 4.394 50.434 4.191 1.00 15.34 52 ILE A C 1
ATOM 419 O O . ILE A 1 58 ? 5.429 51.077 3.993 1.00 15.38 52 ILE A O 1
ATOM 424 N N . GLY A 1 59 ? 3.398 50.878 4.956 1.00 15.55 53 GLY A N 1
ATOM 425 C CA . GLY A 1 59 ? 3.470 52.149 5.681 1.00 15.78 53 GLY A CA 1
ATOM 426 C C . GLY A 1 59 ? 4.580 52.233 6.721 1.00 16.01 53 GLY A C 1
ATOM 427 O O . GLY A 1 59 ? 5.089 53.320 6.984 1.00 16.02 53 GLY A O 1
ATOM 428 N N . ASP A 1 60 ? 4.950 51.095 7.312 1.00 16.23 54 ASP A N 1
ATOM 429 C CA . ASP A 1 60 ? 6.033 51.039 8.310 1.00 16.50 54 ASP A CA 1
ATOM 430 C C . ASP A 1 60 ? 7.426 51.335 7.741 1.00 16.68 54 ASP A C 1
ATOM 431 O O . ASP A 1 60 ? 8.318 51.749 8.488 1.00 16.97 54 ASP A O 1
ATOM 436 N N . ILE A 1 61 ? 7.622 51.115 6.441 1.00 16.52 55 ILE A N 1
ATOM 437 C CA . ILE A 1 61 ? 8.908 51.393 5.803 1.00 16.88 55 ILE A CA 1
ATOM 438 C C . ILE A 1 61 ? 8.991 52.892 5.503 1.00 16.99 55 ILE A C 1
ATOM 439 O O . ILE A 1 61 ? 8.088 53.434 4.867 1.00 17.01 55 ILE A O 1
ATOM 444 N N . PRO A 1 62 ? 10.070 53.570 5.948 1.00 17.50 56 PRO A N 1
ATOM 445 C CA . PRO A 1 62 ? 10.185 54.999 5.620 1.00 17.56 56 PRO A CA 1
ATOM 446 C C . PRO A 1 62 ? 10.159 55.263 4.107 1.00 17.61 56 PRO A C 1
ATOM 447 O O . PRO A 1 62 ? 10.810 54.550 3.342 1.00 17.06 56 PRO A O 1
ATOM 451 N N . ALA A 1 63 ? 9.397 56.276 3.694 1.00 18.15 57 ALA A N 1
ATOM 452 C CA . ALA A 1 63 ? 9.229 56.614 2.273 1.00 18.63 57 ALA A CA 1
ATOM 453 C C . ALA A 1 63 ? 10.551 56.915 1.560 1.00 18.55 57 ALA A C 1
ATOM 454 O O . ALA A 1 63 ? 10.706 56.593 0.381 1.00 18.76 57 ALA A O 1
ATOM 456 N N . ASP A 1 64 ? 11.505 57.502 2.283 1.00 18.67 58 ASP A N 1
ATOM 457 C CA . ASP A 1 64 ? 12.830 57.816 1.722 1.00 18.54 58 ASP A CA 1
ATOM 458 C C . ASP A 1 64 ? 13.886 56.724 1.977 1.00 18.04 58 ASP A C 1
ATOM 459 O O . ASP A 1 64 ? 15.096 57.005 1.954 1.00 17.86 58 ASP A O 1
ATOM 464 N N . THR A 1 65 ? 13.436 55.485 2.201 1.00 17.07 59 THR A N 1
ATOM 465 C CA . THR A 1 65 ? 14.344 54.362 2.404 1.00 16.49 59 THR A CA 1
ATOM 466 C C . THR A 1 65 ? 15.302 54.254 1.224 1.00 16.64 59 THR A C 1
ATOM 467 O O . THR A 1 65 ? 14.901 54.363 0.066 1.00 16.25 59 THR A O 1
ATOM 471 N N . ARG A 1 66 ? 16.572 54.057 1.549 1.00 16.90 60 ARG A N 1
ATOM 472 C CA . ARG A 1 66 ? 17.652 54.104 0.578 1.00 17.35 60 ARG A CA 1
ATOM 473 C C . ARG A 1 66 ? 18.805 53.249 1.075 1.00 16.85 60 ARG A C 1
ATOM 474 O O . ARG A 1 66 ? 18.893 52.942 2.261 1.00 16.35 60 ARG A O 1
ATOM 482 N N . ILE A 1 67 ? 19.675 52.856 0.156 1.00 16.79 61 ILE A N 1
ATOM 483 C CA . ILE A 1 67 ? 20.848 52.053 0.485 1.00 16.98 61 ILE A CA 1
ATOM 484 C C . ILE A 1 67 ? 21.945 53.010 0.941 1.00 17.44 61 ILE A C 1
ATOM 485 O O . ILE A 1 67 ? 22.380 53.850 0.155 1.00 17.36 61 ILE A O 1
ATOM 490 N N . SER A 1 68 ? 22.358 52.894 2.206 1.00 17.88 62 SER A N 1
ATOM 491 C CA . SER A 1 68 ? 23.477 53.685 2.747 1.00 18.55 62 SER A CA 1
ATOM 492 C C . SER A 1 68 ? 24.806 52.993 2.456 1.00 19.15 62 SER A C 1
ATOM 493 O O . SER A 1 68 ? 25.793 53.656 2.129 1.00 19.29 62 SER A O 1
ATOM 496 N N . THR A 1 69 ? 24.831 51.670 2.592 1.00 19.37 63 THR A N 1
ATOM 497 C CA . THR A 1 69 ? 25.991 50.871 2.192 1.00 20.34 63 THR A CA 1
ATOM 498 C C . THR A 1 69 ? 25.573 49.457 1.782 1.00 20.28 63 THR A C 1
ATOM 499 O O . THR A 1 69 ? 24.599 48.911 2.305 1.00 20.13 63 THR A O 1
ATOM 503 N N . ALA A 1 70 ? 26.311 48.887 0.834 1.00 20.58 64 ALA A N 1
ATOM 504 C CA . ALA A 1 70 ? 26.103 47.511 0.386 1.00 21.02 64 ALA A CA 1
ATOM 505 C C . ALA A 1 70 ? 27.453 46.857 0.148 1.00 21.89 64 ALA A C 1
ATOM 506 O O . ALA A 1 70 ? 28.353 47.490 -0.404 1.00 21.90 64 ALA A O 1
ATOM 508 N N . LEU A 1 71 ? 27.589 45.599 0.567 1.00 22.34 65 LEU A N 1
ATOM 509 C CA . LEU A 1 71 ? 28.813 44.833 0.338 1.00 23.40 65 LEU A CA 1
ATOM 510 C C . LEU A 1 71 ? 28.505 43.371 0.032 1.00 23.97 65 LEU A C 1
ATOM 511 O O . LEU A 1 71 ? 27.488 42.833 0.485 1.00 23.24 65 LEU A O 1
ATOM 516 N N . VAL A 1 72 ? 29.388 42.748 -0.748 1.00 24.99 66 VAL A N 1
ATOM 517 C CA . VAL A 1 72 ? 29.320 41.318 -1.055 1.00 26.25 66 VAL A CA 1
ATOM 518 C C . VAL A 1 72 ? 30.317 40.579 -0.159 1.00 27.60 66 VAL A C 1
ATOM 519 O O . VAL A 1 72 ? 31.467 41.002 -0.033 1.00 27.69 66 VAL A O 1
ATOM 523 N N . ASP A 1 73 ? 29.876 39.479 0.452 1.00 29.11 67 ASP A N 1
ATOM 524 C CA . ASP A 1 73 ? 30.718 38.702 1.369 1.00 31.02 67 ASP A CA 1
ATOM 525 C C . ASP A 1 73 ? 30.141 37.303 1.600 1.00 31.14 67 ASP A C 1
ATOM 526 O O . ASP A 1 73 ? 28.944 37.168 1.856 1.00 30.74 67 ASP A O 1
ATOM 531 N N . ASP A 1 74 ? 30.998 36.280 1.516 1.00 32.07 68 ASP A N 1
ATOM 532 C CA . ASP A 1 74 ? 30.620 34.871 1.751 1.00 32.13 68 ASP A CA 1
ATOM 533 C C . ASP A 1 74 ? 29.391 34.429 0.947 1.00 30.82 68 ASP A C 1
ATOM 534 O O . ASP A 1 74 ? 28.473 33.792 1.476 1.00 31.74 68 ASP A O 1
ATOM 539 N N . GLY A 1 75 ? 29.389 34.781 -0.335 1.00 29.00 69 GLY A N 1
ATOM 540 C CA . GLY A 1 75 ? 28.289 34.457 -1.238 1.00 27.69 69 GLY A CA 1
ATOM 541 C C . GLY A 1 75 ? 26.955 35.115 -0.917 1.00 26.43 69 GLY A C 1
ATOM 542 O O . GLY A 1 75 ? 25.904 34.590 -1.289 1.00 26.59 69 GLY A O 1
ATOM 543 N N . ALA A 1 76 ? 27.000 36.268 -0.248 1.00 24.37 70 ALA A N 1
ATOM 544 C CA . ALA A 1 76 ? 25.795 36.972 0.199 1.00 23.02 70 ALA A CA 1
ATOM 545 C C . ALA A 1 76 ? 25.957 38.480 0.061 1.00 22.04 70 ALA A C 1
ATOM 546 O O . ALA A 1 76 ? 27.078 38.991 -0.001 1.00 21.61 70 ALA A O 1
ATOM 548 N N . LEU A 1 77 ? 24.819 39.170 0.014 1.00 20.91 71 LEU A N 1
ATOM 549 C CA . LEU A 1 77 ? 24.757 40.624 -0.032 1.00 20.31 71 LEU A CA 1
ATOM 550 C C . LEU A 1 77 ? 24.332 41.124 1.343 1.00 19.51 71 LEU A C 1
ATOM 551 O O . LEU A 1 77 ? 23.302 40.700 1.862 1.00 19.31 71 LEU A O 1
ATOM 556 N N . THR A 1 78 ? 25.134 42.010 1.929 1.00 18.77 72 THR A N 1
ATOM 557 C CA . THR A 1 78 ? 24.786 42.682 3.176 1.00 18.39 72 THR A CA 1
ATOM 558 C C . THR A 1 78 ? 24.520 44.147 2.852 1.00 18.05 72 THR A C 1
ATOM 559 O O . THR A 1 78 ? 25.358 44.810 2.235 1.00 18.15 72 THR A O 1
ATOM 563 N N . VAL A 1 79 ? 23.346 44.634 3.256 1.00 17.21 73 VAL A N 1
ATOM 564 C CA . VAL A 1 79 ? 22.882 45.977 2.915 1.00 16.79 73 VAL A CA 1
ATOM 565 C C . VAL A 1 79 ? 22.408 46.682 4.174 1.00 16.22 73 VAL A C 1
ATOM 566 O O . VAL A 1 79 ? 21.690 46.089 4.973 1.00 16.22 73 VAL A O 1
ATOM 570 N N . THR A 1 80 ? 22.805 47.943 4.341 1.00 15.79 74 THR A N 1
ATOM 571 C CA . THR A 1 80 ? 22.243 48.792 5.387 1.00 15.46 74 THR A CA 1
ATOM 572 C C . THR A 1 80 ? 21.301 49.808 4.753 1.00 15.24 74 THR A C 1
ATOM 573 O O . THR A 1 80 ? 21.622 50.403 3.718 1.00 14.60 74 THR A O 1
ATOM 577 N N . PHE A 1 81 ? 20.146 49.996 5.387 1.00 15.03 75 PHE A N 1
ATOM 578 C CA . PHE A 1 81 ? 19.147 50.959 4.948 1.00 15.40 75 PHE A CA 1
ATOM 579 C C . PHE A 1 81 ? 19.113 52.160 5.876 1.00 15.80 75 PHE A C 1
ATOM 580 O O . PHE A 1 81 ? 19.090 51.998 7.096 1.00 15.68 75 PHE A O 1
ATOM 588 N N . ALA A 1 82 ? 19.110 53.350 5.282 1.00 16.09 76 ALA A N 1
ATOM 589 C CA . ALA A 1 82 ? 18.754 54.584 5.971 1.00 16.54 76 ALA A CA 1
ATOM 590 C C . ALA A 1 82 ? 17.308 54.897 5.578 1.00 16.52 76 ALA A C 1
ATOM 591 O O . ALA A 1 82 ? 16.918 54.571 4.456 1.00 16.77 76 ALA A O 1
ATOM 593 N N . PRO A 1 83 ? 16.505 55.523 6.444 1.00 16.85 77 PRO A N 1
ATOM 594 C CA . PRO A 1 83 ? 16.913 56.080 7.741 1.00 16.87 77 PRO A CA 1
ATOM 595 C C . PRO A 1 83 ? 16.844 55.131 8.948 1.00 16.99 77 PRO A C 1
ATOM 596 O O . PRO A 1 83 ? 17.237 55.528 10.048 1.00 17.13 77 PRO A O 1
ATOM 600 N N . GLU A 1 84 ? 16.362 53.901 8.766 1.00 16.64 78 GLU A N 1
ATOM 601 C CA . GLU A 1 84 ? 16.254 52.958 9.889 1.00 16.55 78 GLU A CA 1
ATOM 602 C C . GLU A 1 84 ? 17.594 52.561 10.502 1.00 16.01 78 GLU A C 1
ATOM 603 O O . GLU A 1 84 ? 17.639 52.178 11.669 1.00 16.42 78 GLU A O 1
ATOM 609 N N . GLY A 1 85 ? 18.669 52.632 9.718 1.00 15.92 79 GLY A N 1
ATOM 610 C CA . GLY A 1 85 ? 19.969 52.125 10.146 1.00 15.79 79 GLY A CA 1
ATOM 611 C C . GLY A 1 85 ? 19.899 50.628 10.381 1.00 15.74 79 GLY A C 1
ATOM 612 O O . GLY A 1 85 ? 20.446 50.122 11.360 1.00 15.77 79 GLY A O 1
ATOM 613 N N . LYS A 1 86 ? 19.192 49.929 9.493 1.00 15.26 80 LYS A N 1
ATOM 614 C CA . LYS A 1 86 ? 18.945 48.498 9.631 1.00 15.02 80 LYS A CA 1
ATOM 615 C C . LYS A 1 86 ? 19.817 47.755 8.640 1.00 14.79 80 LYS A C 1
ATOM 616 O O . LYS A 1 86 ? 19.794 48.061 7.448 1.00 14.41 80 LYS A O 1
ATOM 622 N N . THR A 1 87 ? 20.570 46.776 9.134 1.00 14.75 81 THR A N 1
ATOM 623 C CA . THR A 1 87 ? 21.430 45.958 8.293 1.00 14.96 81 THR A CA 1
ATOM 624 C C . THR A 1 87 ? 20.845 44.558 8.174 1.00 15.24 81 THR A C 1
ATOM 625 O O . THR A 1 87 ? 20.456 43.954 9.171 1.00 15.08 81 THR A O 1
ATOM 629 N N . VAL A 1 88 ? 20.773 44.065 6.942 1.00 15.74 82 VAL A N 1
ATOM 630 C CA . VAL A 1 88 ? 20.266 42.722 6.664 1.00 16.04 82 VAL A CA 1
ATOM 631 C C . VAL A 1 88 ? 21.157 42.048 5.638 1.00 16.19 82 VAL A C 1
ATOM 632 O O . VAL A 1 88 ? 21.870 42.720 4.889 1.00 16.05 82 VAL A O 1
ATOM 636 N N . THR A 1 89 ? 21.086 40.722 5.600 1.00 16.63 83 THR A N 1
ATOM 637 C CA . THR A 1 89 ? 21.869 39.921 4.668 1.00 17.19 83 THR A CA 1
ATOM 638 C C . THR A 1 89 ? 20.930 39.065 3.818 1.00 17.19 83 THR A C 1
ATOM 639 O O . THR A 1 89 ? 19.992 38.462 4.347 1.00 17.19 83 THR A O 1
ATOM 643 N N . PHE A 1 90 ? 21.180 39.046 2.506 1.00 17.20 84 PHE A N 1
ATOM 644 C CA . PHE A 1 90 ? 20.446 38.211 1.551 1.00 17.40 84 PHE A CA 1
ATOM 645 C C . PHE A 1 90 ? 21.410 37.212 0.928 1.00 17.85 84 PHE A C 1
ATOM 646 O O . PHE A 1 90 ? 22.387 37.629 0.296 1.00 17.89 84 PHE A O 1
ATOM 654 N N . PRO A 1 91 ? 21.139 35.898 1.082 1.00 18.16 85 PRO A N 1
ATOM 655 C CA . PRO A 1 91 ? 21.947 34.893 0.378 1.00 18.51 85 PRO A CA 1
ATOM 656 C C . PRO A 1 91 ? 21.891 35.062 -1.138 1.00 18.86 85 PRO A C 1
ATOM 657 O O . PRO A 1 91 ? 20.852 35.461 -1.676 1.00 18.25 85 PRO A O 1
ATOM 661 N N . GLY A 1 92 ? 23.003 34.768 -1.812 1.00 19.19 86 GLY A N 1
ATOM 662 C CA . GLY A 1 92 ? 23.077 34.851 -3.268 1.00 19.51 86 GLY A CA 1
ATOM 663 C C . GLY A 1 92 ? 22.010 34.036 -3.982 1.00 19.72 86 GLY A C 1
ATOM 664 O O . GLY A 1 92 ? 21.444 34.494 -4.974 1.00 19.44 86 GLY A O 1
ATOM 665 N N . LYS A 1 93 ? 21.735 32.836 -3.463 1.00 20.48 87 LYS A N 1
ATOM 666 C CA . LYS A 1 93 ? 20.706 31.941 -4.014 1.00 21.10 87 LYS A CA 1
ATOM 667 C C . LYS A 1 93 ? 19.316 32.576 -3.977 1.00 20.32 87 LYS A C 1
ATOM 668 O O . LYS A 1 93 ? 18.547 32.455 -4.933 1.00 20.31 87 LYS A O 1
ATOM 674 N N . TRP A 1 94 ? 19.002 33.236 -2.863 1.00 19.43 88 TRP A N 1
ATOM 675 C CA . TRP A 1 94 ? 17.731 33.939 -2.703 1.00 18.38 88 TRP A CA 1
ATOM 676 C C . TRP A 1 94 ? 17.596 35.090 -3.700 1.00 18.03 88 TRP A C 1
ATOM 677 O O . TRP A 1 94 ? 16.537 35.264 -4.307 1.00 17.79 88 TRP A O 1
ATOM 688 N N . LEU A 1 95 ? 18.660 35.879 -3.849 1.00 18.06 89 LEU A N 1
ATOM 689 C CA . LEU A 1 95 ? 18.656 37.028 -4.763 1.00 18.30 89 LEU A CA 1
ATOM 690 C C . LEU A 1 95 ? 18.421 36.599 -6.214 1.00 18.64 89 LEU A C 1
ATOM 691 O O . LEU A 1 95 ? 17.636 37.222 -6.924 1.00 18.23 89 LEU A O 1
ATOM 696 N N . LYS A 1 96 ? 19.095 35.528 -6.630 1.00 19.25 90 LYS A N 1
ATOM 697 C CA . LYS A 1 96 ? 18.921 34.962 -7.969 1.00 19.85 90 LYS A CA 1
ATOM 698 C C . LYS A 1 96 ? 17.498 34.444 -8.189 1.00 19.42 90 LYS A C 1
ATOM 699 O O . LYS A 1 96 ? 16.879 34.739 -9.212 1.00 18.80 90 LYS A O 1
ATOM 705 N N . SER A 1 97 ? 16.990 33.682 -7.223 1.00 19.04 91 SER A N 1
ATOM 706 C CA . SER A 1 97 ? 15.653 33.085 -7.315 1.00 19.07 91 SER A CA 1
ATOM 707 C C . SER A 1 97 ? 14.521 34.114 -7.314 1.00 18.53 91 SER A C 1
ATOM 708 O O . SER A 1 97 ? 13.484 33.889 -7.943 1.00 18.50 91 SER A O 1
ATOM 711 N N . ASN A 1 98 ? 14.722 35.231 -6.613 1.00 17.40 92 ASN A N 1
ATOM 712 C CA . ASN A 1 98 ? 13.692 36.263 -6.454 1.00 16.82 92 ASN A CA 1
ATOM 713 C C . ASN A 1 98 ? 13.961 37.558 -7.236 1.00 16.40 92 ASN A C 1
ATOM 714 O O . ASN A 1 98 ? 13.292 38.570 -7.015 1.00 15.98 92 ASN A O 1
ATOM 719 N N . ALA A 1 99 ? 14.913 37.519 -8.166 1.00 16.04 93 ALA A N 1
ATOM 720 C CA . ALA A 1 99 ? 15.213 38.675 -9.008 1.00 15.92 93 ALA A CA 1
ATOM 721 C C . ALA A 1 99 ? 14.008 39.061 -9.860 1.00 15.74 93 ALA A C 1
ATOM 722 O O . ALA A 1 99 ? 13.259 38.196 -10.323 1.00 15.67 93 ALA A O 1
ATOM 724 N N . TYR A 1 100 ? 13.821 40.365 -10.034 1.00 15.56 94 TYR A N 1
ATOM 725 C CA . TYR A 1 100 ? 12.816 40.906 -10.954 1.00 15.58 94 TYR A CA 1
ATOM 726 C C . TYR A 1 100 ? 13.416 41.634 -12.158 1.00 16.71 94 TYR A C 1
ATOM 727 O O . TYR A 1 100 ? 12.722 41.834 -13.152 1.00 17.06 94 TYR A O 1
ATOM 736 N N . ASP A 1 101 ? 14.692 42.019 -12.077 1.00 18.16 95 ASP A N 1
ATOM 737 C CA . ASP A 1 101 ? 15.410 42.626 -13.196 1.00 19.57 95 ASP A CA 1
ATOM 738 C C . ASP A 1 101 ? 15.965 41.488 -14.055 1.00 21.15 95 ASP A C 1
ATOM 739 O O . ASP A 1 101 ? 17.159 41.184 -14.027 1.00 21.54 95 ASP A O 1
ATOM 744 N N . THR A 1 102 ? 15.062 40.845 -14.793 1.00 23.06 96 THR A N 1
ATOM 745 C CA . THR A 1 102 ? 15.365 39.625 -15.551 1.00 24.88 96 THR A CA 1
ATOM 746 C C . THR A 1 102 ? 14.971 39.698 -17.031 1.00 27.02 96 THR A C 1
ATOM 747 O O . THR A 1 102 ? 15.124 38.704 -17.753 1.00 28.54 96 THR A O 1
ATOM 751 N N . ASP A 1 103 ? 14.506 40.866 -17.486 1.00 28.99 97 ASP A N 1
ATOM 752 C CA . ASP A 1 103 ? 13.915 41.033 -18.817 1.00 31.59 97 ASP A CA 1
ATOM 753 C C . ASP A 1 103 ? 12.766 40.035 -19.004 1.00 32.29 97 ASP A C 1
ATOM 754 O O . ASP A 1 103 ? 12.824 39.145 -19.861 1.00 32.98 97 ASP A O 1
ATOM 759 N N . GLN A 1 104 ? 11.734 40.185 -18.172 1.00 32.95 98 GLN A N 1
ATOM 760 C CA . GLN A 1 104 ? 10.584 39.277 -18.193 1.00 33.30 98 GLN A CA 1
ATOM 761 C C . GLN A 1 104 ? 9.923 39.342 -19.556 1.00 33.03 98 GLN A C 1
ATOM 762 O O . GLN A 1 104 ? 9.778 40.429 -20.127 1.00 33.20 98 GLN A O 1
ATOM 768 N N . SER A 1 105 ? 9.532 38.180 -20.075 1.00 33.31 99 SER A N 1
ATOM 769 C CA . SER A 1 105 ? 8.792 38.121 -21.328 1.00 32.62 99 SER A CA 1
ATOM 770 C C . SER A 1 105 ? 7.487 38.893 -21.180 1.00 32.22 99 SER A C 1
ATOM 771 O O . SER A 1 105 ? 6.816 38.800 -20.150 1.00 33.16 99 SER A O 1
ATOM 774 N N . SER A 1 106 ? 7.167 39.685 -22.198 1.00 31.37 100 SER A N 1
ATOM 775 C CA . SER A 1 106 ? 5.881 40.362 -22.300 1.00 30.75 100 SER A CA 1
ATOM 776 C C . SER A 1 106 ? 5.082 39.800 -23.481 1.00 28.84 100 SER A C 1
ATOM 777 O O . SER A 1 106 ? 4.214 40.490 -24.023 1.00 30.15 100 SER A O 1
ATOM 780 N N . GLU A 1 107 ? 5.376 38.558 -23.882 1.00 26.95 101 GLU A N 1
ATOM 781 C CA . GLU A 1 107 ? 4.635 37.904 -24.958 1.00 25.06 101 GLU A CA 1
ATOM 782 C C . GLU A 1 107 ? 3.207 37.715 -24.476 1.00 23.31 101 GLU A C 1
ATOM 783 O O . GLU A 1 107 ? 2.979 37.054 -23.461 1.00 22.46 101 GLU A O 1
ATOM 789 N N . VAL A 1 108 ? 2.258 38.300 -25.201 1.00 21.89 102 VAL A N 1
ATOM 790 C CA . VAL A 1 108 ? 0.853 38.211 -24.819 1.00 20.83 102 VAL A CA 1
ATOM 791 C C . VAL A 1 108 ? 0.368 36.806 -25.114 1.00 19.51 102 VAL A C 1
ATOM 792 O O . VAL A 1 108 ? 0.609 36.282 -26.197 1.00 19.50 102 VAL A O 1
ATOM 796 N N . GLY A 1 109 ? -0.310 36.203 -24.143 1.00 18.15 103 GLY A N 1
ATOM 797 C CA . GLY A 1 109 ? -0.798 34.840 -24.279 1.00 17.11 103 GLY A CA 1
ATOM 798 C C . GLY A 1 109 ? 0.237 33.759 -24.043 1.00 16.38 103 GLY A C 1
ATOM 799 O O . GLY A 1 109 ? -0.022 32.591 -24.336 1.00 15.71 103 GLY A O 1
ATOM 800 N N . ARG A 1 110 ? 1.410 34.119 -23.517 1.00 15.76 104 ARG A N 1
ATOM 801 C CA . ARG A 1 110 ? 2.380 33.110 -23.087 1.00 15.79 104 ARG A CA 1
ATOM 802 C C . ARG A 1 110 ? 1.803 32.327 -21.914 1.00 15.97 104 ARG A C 1
ATOM 803 O O . ARG A 1 110 ? 0.993 32.856 -21.147 1.00 15.32 104 ARG A O 1
ATOM 811 N N . THR A 1 111 ? 2.223 31.076 -21.781 1.00 16.49 105 THR A N 1
ATOM 812 C CA . THR A 1 111 ? 1.865 30.264 -20.626 1.00 17.28 105 THR A CA 1
ATOM 813 C C . THR A 1 111 ? 2.889 30.465 -19.520 1.00 17.92 105 THR A C 1
ATOM 814 O O . THR A 1 111 ? 4.027 30.872 -19.777 1.00 17.81 105 THR A O 1
ATOM 818 N N . SER A 1 112 ? 2.471 30.169 -18.294 1.00 18.61 106 SER A N 1
ATOM 819 C CA . SER A 1 112 ? 3.366 30.152 -17.136 1.00 19.53 106 SER A CA 1
ATOM 820 C C . SER A 1 112 ? 4.533 29.189 -17.377 1.00 19.85 106 SER A C 1
ATOM 821 O O . SER A 1 112 ? 4.361 28.169 -18.049 1.00 19.62 106 SER A O 1
ATOM 824 N N . PRO A 1 113 ? 5.725 29.497 -16.828 1.00 20.57 107 PRO A N 1
ATOM 825 C CA . PRO A 1 113 ? 6.829 28.535 -16.945 1.00 21.15 107 PRO A CA 1
ATOM 826 C C . PRO A 1 113 ? 6.547 27.162 -16.308 1.00 22.17 107 PRO A C 1
ATOM 827 O O . PRO A 1 113 ? 7.153 26.169 -16.714 1.00 22.63 107 PRO A O 1
ATOM 831 N N . ASP A 1 114 ? 5.617 27.116 -15.351 1.00 22.92 108 ASP A N 1
ATOM 832 C CA . ASP A 1 114 ? 5.281 25.894 -14.617 1.00 24.08 108 ASP A CA 1
ATOM 833 C C . ASP A 1 114 ? 4.295 24.954 -15.328 1.00 23.44 108 ASP A C 1
ATOM 834 O O . ASP A 1 114 ? 3.936 23.921 -14.752 1.00 24.73 108 ASP A O 1
ATOM 839 N N . VAL A 1 115 ? 3.856 25.286 -16.548 1.00 21.48 109 VAL A N 1
ATOM 840 C CA . VAL A 1 115 ? 2.960 24.399 -17.314 1.00 20.20 109 VAL A CA 1
ATOM 841 C C . VAL A 1 115 ? 3.540 23.998 -18.669 1.00 19.11 109 VAL A C 1
ATOM 842 O O . VAL A 1 115 ? 4.374 24.703 -19.242 1.00 18.75 109 VAL A O 1
ATOM 846 N N . GLU A 1 116 ? 3.082 22.850 -19.161 1.00 18.13 110 GLU A N 1
ATOM 847 C CA . GLU A 1 116 ? 3.568 22.257 -20.399 1.00 17.73 110 GLU A CA 1
ATOM 848 C C . GLU A 1 116 ? 2.354 21.843 -21.214 1.00 16.44 110 GLU A C 1
ATOM 849 O O . GLU A 1 116 ? 1.558 21.016 -20.755 1.00 15.84 110 GLU A O 1
ATOM 855 N N . THR A 1 117 ? 2.194 22.443 -22.396 1.00 15.34 111 THR A N 1
ATOM 856 C CA . THR A 1 117 ? 1.015 22.200 -23.230 1.00 14.67 111 THR A CA 1
ATOM 857 C C . THR A 1 117 ? 1.168 20.937 -24.073 1.00 14.41 111 THR A C 1
ATOM 858 O O . THR A 1 117 ? 2.278 20.420 -24.240 1.00 14.52 111 THR A O 1
ATOM 862 N N . TRP A 1 118 ? 0.050 20.443 -24.601 1.00 13.77 112 TRP A N 1
ATOM 863 C CA . TRP A 1 118 ? 0.035 19.162 -25.314 1.00 13.54 112 TRP A CA 1
ATOM 864 C C . TRP A 1 118 ? -1.144 19.030 -26.275 1.00 13.78 112 TRP A C 1
ATOM 865 O O . TRP A 1 118 ? -2.080 19.830 -26.244 1.00 13.21 112 TRP A O 1
ATOM 876 N N . ASP A 1 119 ? -1.052 18.021 -27.139 1.00 14.48 113 ASP A N 1
ATOM 877 C CA . ASP A 1 119 ? -2.119 17.656 -28.075 1.00 14.96 113 ASP A CA 1
ATOM 878 C C . ASP A 1 119 ? -2.265 16.122 -28.115 1.00 15.31 113 ASP A C 1
ATOM 879 O O . ASP A 1 119 ? -1.799 15.446 -27.198 1.00 15.77 113 ASP A O 1
ATOM 884 N N . SER A 1 120 ? -2.890 15.571 -29.158 1.00 15.66 114 SER A N 1
ATOM 885 C CA . SER A 1 120 ? -3.138 14.122 -29.238 1.00 16.04 114 SER A CA 1
ATOM 886 C C . SER A 1 120 ? -1.889 13.241 -29.368 1.00 16.35 114 SER A C 1
ATOM 887 O O . SER A 1 120 ? -1.994 12.028 -29.224 1.00 16.24 114 SER A O 1
ATOM 890 N N . SER A 1 121 ? -0.731 13.832 -29.665 1.00 17.04 115 SER A N 1
ATOM 891 C CA . SER A 1 121 ? 0.507 13.059 -29.811 1.00 17.83 115 SER A CA 1
ATOM 892 C C . SER A 1 121 ? 1.072 12.521 -28.487 1.00 18.19 115 SER A C 1
ATOM 893 O O . SER A 1 121 ? 1.886 11.604 -28.513 1.00 19.12 115 SER A O 1
ATOM 896 N N . GLN A 1 122 ? 0.670 13.097 -27.352 1.00 18.60 116 GLN A N 1
ATOM 897 C CA . GLN A 1 122 ? 1.081 12.595 -26.033 1.00 18.89 116 GLN A CA 1
ATOM 898 C C . GLN A 1 122 ? -0.019 11.699 -25.460 1.00 17.76 116 GLN A C 1
ATOM 899 O O . GLN A 1 122 ? -1.119 12.194 -25.196 1.00 17.82 116 GLN A O 1
ATOM 905 N N . PRO A 1 123 ? 0.267 10.389 -25.253 1.00 16.50 117 PRO A N 1
ATOM 906 C CA . PRO A 1 123 ? -0.688 9.536 -24.534 1.00 15.80 117 PRO A CA 1
ATOM 907 C C . PRO A 1 123 ? -1.002 10.070 -23.136 1.00 14.90 117 PRO A C 1
ATOM 908 O O . PRO A 1 123 ? -0.165 10.746 -22.528 1.00 14.49 117 PRO A O 1
ATOM 912 N N . ALA A 1 124 ? -2.209 9.787 -22.653 1.00 14.17 118 ALA A N 1
ATOM 913 C CA . ALA A 1 124 ? -2.659 10.262 -21.345 1.00 13.63 118 ALA A CA 1
ATOM 914 C C . ALA A 1 124 ? -1.740 9.745 -20.239 1.00 13.25 118 ALA A C 1
ATOM 915 O O . ALA A 1 124 ? -1.460 8.547 -20.201 1.00 13.01 118 ALA A O 1
ATOM 917 N N . PRO A 1 125 ? -1.264 10.639 -19.347 1.00 12.75 119 PRO A N 1
ATOM 918 C CA . PRO A 1 125 ? -0.498 10.153 -18.191 1.00 12.56 119 PRO A CA 1
ATOM 919 C C . PRO A 1 125 ? -1.412 9.392 -17.240 1.00 12.30 119 PRO A C 1
ATOM 920 O O . PRO A 1 125 ? -2.530 9.840 -16.996 1.00 11.99 119 PRO A O 1
ATOM 924 N N . ALA A 1 126 ? -0.944 8.251 -16.736 1.00 11.91 120 ALA A N 1
ATOM 925 C CA . ALA A 1 126 ? -1.739 7.410 -15.847 1.00 11.88 120 ALA A CA 1
ATOM 926 C C . ALA A 1 126 ? -0.969 7.062 -14.582 1.00 11.87 120 ALA A C 1
ATOM 927 O O . ALA A 1 126 ? 0.238 6.802 -14.631 1.00 11.80 120 ALA A O 1
ATOM 929 N N . PHE A 1 127 ? -1.692 7.070 -13.460 1.00 12.16 121 PHE A N 1
ATOM 930 C CA . PHE A 1 127 ? -1.168 6.713 -12.142 1.00 12.38 121 PHE A CA 1
ATOM 931 C C . PHE A 1 127 ? -2.087 5.676 -11.482 1.00 12.95 121 PHE A C 1
ATOM 932 O O . PHE A 1 127 ? -3.242 5.503 -11.890 1.00 12.54 121 PHE A O 1
ATOM 940 N N . ASP A 1 128 ? -1.557 4.966 -10.485 1.00 13.80 122 ASP A N 1
ATOM 941 C CA . ASP A 1 128 ? -2.263 3.848 -9.846 1.00 14.77 122 ASP A CA 1
ATOM 942 C C . ASP A 1 128 ? -2.907 4.281 -8.523 1.00 14.85 122 ASP A C 1
ATOM 943 O O . ASP A 1 128 ? -2.252 4.898 -7.688 1.00 14.72 122 ASP A O 1
ATOM 948 N N . TRP A 1 129 ? -4.177 3.921 -8.348 1.00 15.49 123 TRP A N 1
ATOM 949 C CA . TRP A 1 129 ? -4.966 4.251 -7.153 1.00 16.28 123 TRP A CA 1
ATOM 950 C C . TRP A 1 129 ? -4.280 3.839 -5.850 1.00 17.24 123 TRP A C 1
ATOM 951 O O . TRP A 1 129 ? -4.158 4.643 -4.928 1.00 17.51 123 TRP A O 1
ATOM 962 N N . ASN A 1 130 ? -3.850 2.582 -5.783 1.00 18.67 124 ASN A N 1
ATOM 963 C CA . ASN A 1 130 ? -3.210 2.054 -4.575 1.00 19.74 124 ASN A CA 1
ATOM 964 C C . ASN A 1 130 ? -1.853 2.691 -4.310 1.00 19.79 124 ASN A C 1
ATOM 965 O O . ASN A 1 130 ? -1.529 2.992 -3.161 1.00 20.00 124 ASN A O 1
ATOM 970 N N . GLU A 1 131 ? -1.079 2.928 -5.372 1.00 20.34 125 GLU A N 1
ATOM 971 C CA . GLU A 1 131 ? 0.244 3.546 -5.250 1.00 21.06 125 GLU A CA 1
ATOM 972 C C . GLU A 1 131 ? 0.188 4.986 -4.722 1.00 20.54 125 GLU A C 1
ATOM 973 O O . GLU A 1 131 ? 0.948 5.334 -3.828 1.00 20.09 125 GLU A O 1
ATOM 979 N N . VAL A 1 132 ? -0.701 5.821 -5.262 1.00 20.39 126 VAL A N 1
ATOM 980 C CA . VAL A 1 132 ? -0.777 7.223 -4.813 1.00 20.95 126 VAL A CA 1
ATOM 981 C C . VAL A 1 132 ? -1.247 7.386 -3.361 1.00 22.11 126 VAL A C 1
ATOM 982 O O . VAL A 1 132 ? -0.879 8.355 -2.709 1.00 21.53 126 VAL A O 1
ATOM 986 N N . GLN A 1 133 ? -2.065 6.464 -2.858 1.00 24.79 127 GLN A N 1
ATOM 987 C CA . GLN A 1 133 ? -2.488 6.550 -1.453 1.00 27.43 127 GLN A CA 1
ATOM 988 C C . GLN A 1 133 ? -1.522 5.856 -0.476 1.00 28.34 127 GLN A C 1
ATOM 989 O O . GLN A 1 133 ? -1.534 6.174 0.714 1.00 29.77 127 GLN A O 1
ATOM 995 N N . SER A 1 134 ? -0.678 4.943 -0.970 1.00 28.39 128 SER A N 1
ATOM 996 C CA . SER A 1 134 ? 0.303 4.235 -0.120 1.00 28.56 128 SER A CA 1
ATOM 997 C C . SER A 1 134 ? 1.781 4.658 -0.287 1.00 27.82 128 SER A C 1
ATOM 998 O O . SER A 1 134 ? 2.577 4.443 0.632 1.00 28.70 128 SER A O 1
ATOM 1001 N N . ASP A 1 135 ? 2.141 5.250 -1.433 1.00 25.85 129 ASP A N 1
ATOM 1002 C CA . ASP A 1 135 ? 3.517 5.699 -1.725 1.00 24.87 129 ASP A CA 1
ATOM 1003 C C . ASP A 1 135 ? 3.541 7.227 -1.921 1.00 24.19 129 ASP A C 1
ATOM 1004 O O . ASP A 1 135 ? 2.960 7.725 -2.888 1.00 23.68 129 ASP A O 1
ATOM 1009 N N . PRO A 1 136 ? 4.220 7.971 -1.016 1.00 23.64 130 PRO A N 1
ATOM 1010 C CA . PRO A 1 136 ? 4.337 9.438 -1.147 1.00 23.12 130 PRO A CA 1
ATOM 1011 C C . PRO A 1 136 ? 5.006 9.943 -2.436 1.00 22.36 130 PRO A C 1
ATOM 1012 O O . PRO A 1 136 ? 4.665 11.036 -2.903 1.00 22.46 130 PRO A O 1
ATOM 1016 N N . LYS A 1 137 ? 5.959 9.180 -2.980 1.00 21.36 131 LYS A N 1
ATOM 1017 C CA . LYS A 1 137 ? 6.589 9.513 -4.268 1.00 20.71 131 LYS A CA 1
ATOM 1018 C C . LYS A 1 137 ? 5.580 9.494 -5.403 1.00 19.32 131 LYS A C 1
ATOM 1019 O O . LYS A 1 137 ? 5.581 10.387 -6.252 1.00 18.80 131 LYS A O 1
ATOM 1025 N N . ALA A 1 138 ? 4.746 8.455 -5.422 1.00 18.13 132 ALA A N 1
ATOM 1026 C CA . ALA A 1 138 ? 3.717 8.288 -6.445 1.00 17.06 132 ALA A CA 1
ATOM 1027 C C . ALA A 1 138 ? 2.646 9.367 -6.324 1.00 16.48 132 ALA A C 1
ATOM 1028 O O . ALA A 1 138 ? 2.171 9.886 -7.332 1.00 15.80 132 ALA A O 1
ATOM 1030 N N . LYS A 1 139 ? 2.278 9.699 -5.085 1.00 15.95 133 LYS A N 1
ATOM 1031 C CA . LYS A 1 139 ? 1.348 10.803 -4.819 1.00 15.66 133 LYS A CA 1
ATOM 1032 C C . LYS A 1 139 ? 1.877 12.135 -5.346 1.00 15.17 133 LYS A C 1
ATOM 1033 O O . LYS A 1 139 ? 1.159 12.859 -6.039 1.00 14.80 133 LYS A O 1
ATOM 1039 N N . ARG A 1 140 ? 3.129 12.450 -5.010 1.00 14.64 134 ARG A N 1
ATOM 1040 C CA . ARG A 1 140 ? 3.814 13.648 -5.511 1.00 14.64 134 ARG A CA 1
ATOM 1041 C C . ARG A 1 140 ? 3.788 13.703 -7.034 1.00 13.63 134 ARG A C 1
ATOM 1042 O O . ARG A 1 140 ? 3.412 14.718 -7.613 1.00 13.10 134 ARG A O 1
ATOM 1050 N N . ASP A 1 141 ? 4.198 12.606 -7.667 1.00 12.73 135 ASP A N 1
ATOM 1051 C CA . ASP A 1 141 ? 4.298 12.549 -9.133 1.00 12.18 135 ASP A CA 1
ATOM 1052 C C . ASP A 1 141 ? 2.932 12.733 -9.800 1.00 11.79 135 ASP A C 1
ATOM 1053 O O . ASP A 1 141 ? 2.813 13.449 -10.788 1.00 11.64 135 ASP A O 1
ATOM 1058 N N . TRP A 1 142 ? 1.915 12.090 -9.236 1.00 11.24 136 TRP A N 1
ATOM 1059 C CA . TRP A 1 142 ? 0.522 12.223 -9.690 1.00 11.17 136 TRP A CA 1
ATOM 1060 C C . TRP A 1 142 ? 0.033 13.670 -9.616 1.00 11.10 136 TRP A C 1
ATOM 1061 O O . TRP A 1 142 ? -0.419 14.239 -10.617 1.00 10.81 136 TRP A O 1
ATOM 1072 N N . LEU A 1 143 ? 0.143 14.271 -8.432 1.00 10.90 137 LEU A N 1
ATOM 1073 C CA . LEU A 1 143 ? -0.314 15.648 -8.236 1.00 10.87 137 LEU A CA 1
ATOM 1074 C C . LEU A 1 143 ? 0.489 16.638 -9.077 1.00 10.86 137 LEU A C 1
ATOM 1075 O O . LEU A 1 143 ? -0.068 17.587 -9.628 1.00 10.94 137 LEU A O 1
ATOM 1080 N N . ASP A 1 144 ? 1.794 16.406 -9.190 1.00 10.82 138 ASP A N 1
ATOM 1081 C CA . ASP A 1 144 ? 2.654 17.265 -9.998 1.00 10.99 138 ASP A CA 1
ATOM 1082 C C . ASP A 1 144 ? 2.321 17.181 -11.495 1.00 10.86 138 ASP A C 1
ATOM 1083 O O . ASP A 1 144 ? 2.462 18.172 -12.212 1.00 11.01 138 ASP A O 1
ATOM 1088 N N . ALA A 1 145 ? 1.890 16.006 -11.954 1.00 10.88 139 ALA A N 1
ATOM 1089 C CA . ALA A 1 145 ? 1.426 15.841 -13.337 1.00 10.78 139 ALA A CA 1
ATOM 1090 C C . ALA A 1 145 ? 0.165 16.658 -13.587 1.00 10.84 139 ALA A C 1
ATOM 1091 O O . ALA A 1 145 ? 0.042 17.294 -14.628 1.00 10.82 139 ALA A O 1
ATOM 1093 N N . ILE A 1 146 ? -0.761 16.647 -12.627 1.00 10.94 140 ILE A N 1
ATOM 1094 C CA . ILE A 1 146 ? -1.965 17.486 -12.720 1.00 11.17 140 ILE A CA 1
ATOM 1095 C C . ILE A 1 146 ? -1.573 18.970 -12.741 1.00 11.37 140 ILE A C 1
ATOM 1096 O O . ILE A 1 146 ? -2.125 19.743 -13.520 1.00 11.06 140 ILE A O 1
ATOM 1101 N N . ALA A 1 147 ? -0.615 19.362 -11.905 1.00 11.75 141 ALA A N 1
ATOM 1102 C CA . ALA A 1 147 ? -0.150 20.755 -11.855 1.00 12.46 141 ALA A CA 1
ATOM 1103 C C . ALA A 1 147 ? 0.478 21.224 -13.169 1.00 12.95 141 ALA A C 1
ATOM 1104 O O . ALA A 1 147 ? 0.132 22.294 -13.671 1.00 13.50 141 ALA A O 1
ATOM 1106 N N . ARG A 1 148 ? 1.396 20.417 -13.702 1.00 13.17 142 ARG A N 1
ATOM 1107 C CA . ARG A 1 148 ? 2.151 20.750 -14.919 1.00 13.62 142 ARG A CA 1
ATOM 1108 C C . ARG A 1 148 ? 1.326 20.588 -16.193 1.00 12.60 142 ARG A C 1
ATOM 1109 O O . ARG A 1 148 ? 1.346 21.458 -17.065 1.00 12.31 142 ARG A O 1
ATOM 1117 N N . LEU A 1 149 ? 0.649 19.448 -16.310 1.00 11.82 143 LEU A N 1
ATOM 1118 C CA . LEU A 1 149 ? -0.033 19.055 -17.547 1.00 11.56 143 LEU A CA 1
ATOM 1119 C C . LEU A 1 149 ? -1.533 19.336 -17.535 1.00 10.88 143 LEU A C 1
ATOM 1120 O O . LEU A 1 149 ? -2.173 19.274 -18.587 1.00 10.59 143 LEU A O 1
ATOM 1125 N N . GLY A 1 150 ? -2.095 19.623 -16.360 1.00 10.07 144 GLY A N 1
ATOM 1126 C CA . GLY A 1 150 ? -3.522 19.923 -16.237 1.00 9.78 144 GLY A CA 1
ATOM 1127 C C . GLY A 1 150 ? -4.445 18.723 -16.287 1.00 9.44 144 GLY A C 1
ATOM 1128 O O . GLY A 1 150 ? -5.661 18.897 -16.297 1.00 9.19 144 GLY A O 1
ATOM 1129 N N . PHE A 1 151 ? -3.890 17.509 -16.296 1.00 9.26 145 PHE A N 1
ATOM 1130 C CA . PHE A 1 151 ? -4.677 16.304 -16.533 1.00 9.26 145 PHE A CA 1
ATOM 1131 C C . PHE A 1 151 ? -3.890 15.058 -16.134 1.00 9.22 145 PHE A C 1
ATOM 1132 O O . PHE A 1 151 ? -2.693 14.968 -16.405 1.00 9.23 145 PHE A O 1
ATOM 1140 N N . ALA A 1 152 ? -4.566 14.118 -15.476 1.00 9.18 146 ALA A N 1
ATOM 1141 C CA . ALA A 1 152 ? -4.007 12.788 -15.227 1.00 9.32 146 ALA A CA 1
ATOM 1142 C C . ALA A 1 152 ? -5.115 11.769 -15.018 1.00 9.46 146 ALA A C 1
ATOM 1143 O O . ALA A 1 152 ? -6.167 12.099 -14.454 1.00 9.16 146 ALA A O 1
ATOM 1145 N N . LYS A 1 153 ? -4.874 10.544 -15.483 1.00 9.76 147 LYS A N 1
ATOM 1146 C CA . LYS A 1 153 ? -5.753 9.413 -15.205 1.00 10.12 147 LYS A CA 1
ATOM 1147 C C . LYS A 1 153 ? -5.297 8.726 -13.927 1.00 10.59 147 LYS A C 1
ATOM 1148 O O . LYS A 1 153 ? -4.098 8.680 -13.631 1.00 10.47 147 LYS A O 1
ATOM 1154 N N . LEU A 1 154 ? -6.265 8.211 -13.172 1.00 10.95 148 LEU A N 1
ATOM 1155 C CA . LEU A 1 154 ? -6.003 7.395 -12.000 1.00 11.36 148 LEU A CA 1
ATOM 1156 C C . LEU A 1 154 ? -6.722 6.074 -12.229 1.00 11.74 148 LEU A C 1
ATOM 1157 O O . LEU A 1 154 ? -7.946 6.034 -12.304 1.00 11.55 148 LEU A O 1
ATOM 1162 N N . VAL A 1 155 ? -5.957 4.996 -12.354 1.00 12.58 149 VAL A N 1
ATOM 1163 C CA . VAL A 1 155 ? -6.504 3.711 -12.779 1.00 13.24 149 VAL A CA 1
ATOM 1164 C C . VAL A 1 155 ? -6.372 2.678 -11.664 1.00 14.00 149 VAL A C 1
ATOM 1165 O O . VAL A 1 155 ? -5.766 2.952 -10.622 1.00 13.57 149 VAL A O 1
ATOM 1169 N N . ASN A 1 156 ? -6.963 1.508 -11.893 1.00 15.24 150 ASN A N 1
ATOM 1170 C CA . ASN A 1 156 ? -6.967 0.401 -10.924 1.00 16.54 150 ASN A CA 1
ATOM 1171 C C . ASN A 1 156 ? -7.610 0.792 -9.583 1.00 16.58 150 ASN A C 1
ATOM 1172 O O . ASN A 1 156 ? -7.175 0.338 -8.520 1.00 16.44 150 ASN A O 1
ATOM 1177 N N . GLY A 1 157 ? -8.643 1.635 -9.640 1.00 16.67 151 GLY A N 1
ATOM 1178 C CA . GLY A 1 157 ? -9.366 2.065 -8.443 1.00 16.59 151 GLY A CA 1
ATOM 1179 C C . GLY A 1 157 ? -10.563 1.172 -8.158 1.00 16.63 151 GLY A C 1
ATOM 1180 O O . GLY A 1 157 ? -10.911 0.317 -8.972 1.00 16.76 151 GLY A O 1
ATOM 1181 N N . PRO A 1 158 ? -11.200 1.360 -6.991 1.00 16.83 152 PRO A N 1
ATOM 1182 C CA . PRO A 1 158 ? -12.352 0.547 -6.600 1.00 17.27 152 PRO A CA 1
ATOM 1183 C C . PRO A 1 158 ? -13.628 0.896 -7.370 1.00 17.38 152 PRO A C 1
ATOM 1184 O O . PRO A 1 158 ? -13.867 2.071 -7.673 1.00 16.91 152 PRO A O 1
ATOM 1188 N N . VAL A 1 159 ? -14.432 -0.119 -7.685 1.00 17.62 153 VAL A N 1
ATOM 1189 C CA . VAL A 1 159 ? -15.755 0.093 -8.270 1.00 17.99 153 VAL A CA 1
ATOM 1190 C C . VAL A 1 159 ? -16.718 0.284 -7.099 1.00 18.43 153 VAL A C 1
ATOM 1191 O O . VAL A 1 159 ? -17.439 -0.637 -6.698 1.00 18.43 153 VAL A O 1
ATOM 1195 N N . ARG A 1 160 ? -16.693 1.491 -6.541 1.00 18.60 154 ARG A N 1
ATOM 1196 C CA . ARG A 1 160 ? -17.427 1.817 -5.323 1.00 18.96 154 ARG A CA 1
ATOM 1197 C C . ARG A 1 160 ? -18.024 3.212 -5.452 1.00 18.35 154 ARG A C 1
ATOM 1198 O O . ARG A 1 160 ? -17.313 4.154 -5.808 1.00 17.55 154 ARG A O 1
ATOM 1206 N N . GLU A 1 161 ? -19.317 3.337 -5.150 1.00 17.86 155 GLU A N 1
ATOM 1207 C CA . GLU A 1 161 ? -19.991 4.640 -5.130 1.00 17.55 155 GLU A CA 1
ATOM 1208 C C . GLU A 1 161 ? -19.293 5.595 -4.171 1.00 16.27 155 GLU A C 1
ATOM 1209 O O . GLU A 1 161 ? -18.914 5.207 -3.067 1.00 15.95 155 GLU A O 1
ATOM 1215 N N . GLY A 1 162 ? -19.121 6.840 -4.605 1.00 14.97 156 GLY A N 1
ATOM 1216 C CA . GLY A 1 162 ? -18.501 7.870 -3.788 1.00 14.28 156 GLY A CA 1
ATOM 1217 C C . GLY A 1 162 ? -16.993 7.798 -3.643 1.00 13.76 156 GLY A C 1
ATOM 1218 O O . GLY A 1 162 ? -16.421 8.581 -2.884 1.00 13.54 156 GLY A O 1
ATOM 1219 N N . ALA A 1 163 ? -16.340 6.882 -4.368 1.00 13.12 157 ALA A N 1
ATOM 1220 C CA . ALA A 1 163 ? -14.882 6.741 -4.323 1.00 12.71 157 ALA A CA 1
ATOM 1221 C C . ALA A 1 163 ? -14.159 8.015 -4.769 1.00 12.34 157 ALA A C 1
ATOM 1222 O O . ALA A 1 163 ? -13.058 8.299 -4.304 1.00 12.34 157 ALA A O 1
ATOM 1224 N N . LEU A 1 164 ? -14.777 8.783 -5.663 1.00 12.07 158 LEU A N 1
ATOM 1225 C CA . LEU A 1 164 ? -14.212 10.073 -6.075 1.00 11.83 158 LEU A CA 1
ATOM 1226 C C . LEU A 1 164 ? -13.993 11.057 -4.919 1.00 11.98 158 LEU A C 1
ATOM 1227 O O . LEU A 1 164 ? -13.081 11.873 -4.990 1.00 11.77 158 LEU A O 1
ATOM 1232 N N . ILE A 1 165 ? -14.807 10.976 -3.862 1.00 12.51 159 ILE A N 1
ATOM 1233 C CA . ILE A 1 165 ? -14.639 11.849 -2.693 1.00 12.98 159 ILE A CA 1
ATOM 1234 C C . ILE A 1 165 ? -13.375 11.466 -1.924 1.00 13.37 159 ILE A C 1
ATOM 1235 O O . ILE A 1 165 ? -12.636 12.341 -1.466 1.00 13.18 159 ILE A O 1
ATOM 1240 N N . GLU A 1 166 ? -13.123 10.164 -1.802 1.00 14.15 160 GLU A N 1
ATOM 1241 C CA . GLU A 1 166 ? -11.866 9.682 -1.217 1.00 14.73 160 GLU A CA 1
ATOM 1242 C C . GLU A 1 166 ? -10.670 10.151 -2.043 1.00 13.80 160 GLU A C 1
ATOM 1243 O O . GLU A 1 166 ? -9.645 10.522 -1.482 1.00 13.71 160 GLU A O 1
ATOM 1249 N N . CYS A 1 167 ? -10.813 10.145 -3.371 1.00 13.04 161 CYS A N 1
ATOM 1250 C CA . CYS A 1 167 ? -9.782 10.691 -4.260 1.00 12.43 161 CYS A CA 1
ATOM 1251 C C . CYS A 1 167 ? -9.537 12.172 -3.980 1.00 12.24 161 CYS A C 1
ATOM 1252 O O . CYS A 1 167 ? -8.392 12.588 -3.806 1.00 12.04 161 CYS A O 1
ATOM 1255 N N . ALA A 1 168 ? -10.611 12.960 -3.904 1.00 12.13 162 ALA A N 1
ATOM 1256 C CA . ALA A 1 168 ? -10.487 14.386 -3.579 1.00 12.16 162 ALA A CA 1
ATOM 1257 C C . ALA A 1 168 ? -9.767 14.592 -2.249 1.00 12.44 162 ALA A C 1
ATOM 1258 O O . ALA A 1 168 ? -8.922 15.470 -2.128 1.00 12.30 162 ALA A O 1
ATOM 1260 N N . SER A 1 169 ? -10.098 13.760 -1.264 1.00 12.86 163 SER A N 1
ATOM 1261 C CA . SER A 1 169 ? -9.504 13.864 0.072 1.00 13.49 163 SER A CA 1
ATOM 1262 C C . SER A 1 169 ? -8.017 13.513 0.132 1.00 13.48 163 SER A C 1
ATOM 1263 O O . SER A 1 169 ? -7.344 13.871 1.099 1.00 13.45 163 SER A O 1
ATOM 1266 N N . MET A 1 170 ? -7.501 12.819 -0.884 1.00 13.41 164 MET A N 1
ATOM 1267 C CA . MET A 1 170 ? -6.061 12.554 -0.967 1.00 13.65 164 MET A CA 1
ATOM 1268 C C . MET A 1 170 ? -5.227 13.832 -1.066 1.00 13.00 164 MET A C 1
ATOM 1269 O O . MET A 1 170 ? -4.092 13.844 -0.621 1.00 13.40 164 MET A O 1
ATOM 1274 N N . PHE A 1 171 ? -5.776 14.903 -1.645 1.00 12.18 165 PHE A N 1
ATOM 1275 C CA . PHE A 1 171 ? -5.016 16.154 -1.826 1.00 11.66 165 PHE A CA 1
ATOM 1276 C C . PHE A 1 171 ? -5.694 17.454 -1.385 1.00 11.38 165 PHE A C 1
ATOM 1277 O O . PHE A 1 171 ? -5.016 18.471 -1.244 1.00 11.67 165 PHE A O 1
ATOM 1285 N N . GLY A 1 172 ? -7.010 17.457 -1.205 1.00 10.95 166 GLY A N 1
ATOM 1286 C CA . GLY A 1 172 ? -7.712 18.718 -1.010 1.00 10.47 166 GLY A CA 1
ATOM 1287 C C . GLY A 1 172 ? -9.134 18.552 -0.547 1.00 10.21 166 GLY A C 1
ATOM 1288 O O . GLY A 1 172 ? -9.433 17.646 0.231 1.00 10.03 166 GLY A O 1
ATOM 1289 N N . PHE A 1 173 ? -10.007 19.436 -1.031 1.00 9.90 167 PHE A N 1
ATOM 1290 C CA . PHE A 1 173 ? -11.364 19.567 -0.511 1.00 9.74 167 PHE A CA 1
ATOM 1291 C C . PHE A 1 173 ? -12.375 19.786 -1.610 1.00 9.30 167 PHE A C 1
ATOM 1292 O O . PHE A 1 173 ? -12.099 20.458 -2.593 1.00 9.12 167 PHE A O 1
ATOM 1300 N N . VAL A 1 174 ? -13.553 19.216 -1.408 1.00 8.97 168 VAL A N 1
ATOM 1301 C CA . VAL A 1 174 ? -14.620 19.264 -2.391 1.00 8.72 168 VAL A CA 1
ATOM 1302 C C . VAL A 1 174 ? -15.253 20.656 -2.393 1.00 8.44 168 VAL A C 1
ATOM 1303 O O . VAL A 1 174 ? -15.580 21.198 -1.334 1.00 8.38 168 VAL A O 1
ATOM 1307 N N . ARG A 1 175 ? -15.391 21.240 -3.580 1.00 8.09 169 ARG A N 1
ATOM 1308 C CA . ARG A 1 175 ? -16.212 22.425 -3.776 1.00 7.87 169 ARG A CA 1
ATOM 1309 C C . ARG A 1 175 ? -17.635 21.913 -3.971 1.00 7.88 169 ARG A C 1
ATOM 1310 O O . ARG A 1 175 ? -17.982 21.413 -5.040 1.00 7.61 169 ARG A O 1
ATOM 1318 N N . GLU A 1 176 ? -18.435 22.008 -2.917 1.00 8.11 170 GLU A N 1
ATOM 1319 C CA . GLU A 1 176 ? -19.836 21.590 -2.961 1.00 8.48 170 GLU A CA 1
ATOM 1320 C C . GLU A 1 176 ? -20.628 22.683 -3.657 1.00 8.21 170 GLU A C 1
ATOM 1321 O O . GLU A 1 176 ? -20.369 23.856 -3.435 1.00 8.18 170 GLU A O 1
ATOM 1327 N N . THR A 1 177 ? -21.564 22.297 -4.519 1.00 7.91 171 THR A N 1
ATOM 1328 C CA . THR A 1 177 ? -22.356 23.262 -5.288 1.00 7.80 171 THR A CA 1
ATOM 1329 C C . THR A 1 177 ? -23.823 22.852 -5.291 1.00 7.68 171 THR A C 1
ATOM 1330 O O . THR A 1 177 ? -24.206 21.840 -4.681 1.00 7.54 171 THR A O 1
ATOM 1334 N N . ASN A 1 178 ? -24.640 23.644 -5.976 1.00 7.60 172 ASN A N 1
ATOM 1335 C CA . ASN A 1 178 ? -26.021 23.266 -6.299 1.00 7.67 172 ASN A CA 1
ATOM 1336 C C . ASN A 1 178 ? -26.168 21.835 -6.838 1.00 7.78 172 ASN A C 1
ATOM 1337 O O . ASN A 1 178 ? -27.192 21.187 -6.623 1.00 7.96 172 ASN A O 1
ATOM 1342 N N . TYR A 1 179 ? -25.151 21.359 -7.555 1.00 7.88 173 TYR A N 1
ATOM 1343 C CA . TYR A 1 179 ? -25.168 20.024 -8.151 1.00 8.10 173 TYR A CA 1
ATOM 1344 C C . TYR A 1 179 ? -24.937 18.883 -7.161 1.00 8.44 173 TYR A C 1
ATOM 1345 O O . TYR A 1 179 ? -25.125 17.725 -7.526 1.00 8.65 173 TYR A O 1
ATOM 1354 N N . GLY A 1 180 ? -24.513 19.210 -5.940 1.00 8.73 174 GLY A N 1
ATOM 1355 C CA . GLY A 1 180 ? -24.307 18.239 -4.864 1.00 9.19 174 GLY A CA 1
ATOM 1356 C C . GLY A 1 180 ? -22.881 18.270 -4.356 1.00 9.62 174 GLY A C 1
ATOM 1357 O O . GLY A 1 180 ? -22.056 19.064 -4.815 1.00 9.38 174 GLY A O 1
ATOM 1358 N N . LYS A 1 181 ? -22.586 17.411 -3.384 1.00 10.28 175 LYS A N 1
ATOM 1359 C CA . LYS A 1 181 ? -21.200 17.162 -2.992 1.00 10.91 175 LYS A CA 1
ATOM 1360 C C . LYS A 1 181 ? -20.504 16.465 -4.148 1.00 10.64 175 LYS A C 1
ATOM 1361 O O . LYS A 1 181 ? -19.401 16.832 -4.530 1.00 10.43 175 LYS A O 1
ATOM 1367 N N . TYR A 1 182 ? -21.168 15.449 -4.690 1.00 10.53 176 TYR A N 1
ATOM 1368 C CA . TYR A 1 182 ? -20.836 14.899 -5.995 1.00 10.43 176 TYR A CA 1
ATOM 1369 C C . TYR A 1 182 ? -22.135 14.670 -6.761 1.00 10.15 176 TYR A C 1
ATOM 1370 O O . TYR A 1 182 ? -23.229 14.655 -6.170 1.00 10.15 176 TYR A O 1
ATOM 1379 N N . PHE A 1 183 ? -22.011 14.513 -8.074 1.00 9.66 177 PHE A N 1
ATOM 1380 C CA . PHE A 1 183 ? -23.162 14.339 -8.951 1.00 9.45 177 PHE A CA 1
ATOM 1381 C C . PHE A 1 183 ? -23.063 13.056 -9.765 1.00 9.73 177 PHE A C 1
ATOM 1382 O O . PHE A 1 183 ? -21.969 12.552 -10.036 1.00 9.35 177 PHE A O 1
ATOM 1390 N N . GLU A 1 184 ? -24.233 12.530 -10.129 1.00 10.17 178 GLU A N 1
ATOM 1391 C CA . GLU A 1 184 ? -24.339 11.281 -10.874 1.00 10.70 178 GLU A CA 1
ATOM 1392 C C . GLU A 1 184 ? -24.404 11.600 -12.363 1.00 10.67 178 GLU A C 1
ATOM 1393 O O . GLU A 1 184 ? -25.369 12.204 -12.827 1.00 10.47 178 GLU A O 1
ATOM 1399 N N . VAL A 1 185 ? -23.368 11.204 -13.101 1.00 10.79 179 VAL A N 1
ATOM 1400 C CA . VAL A 1 185 ? -23.308 11.404 -14.550 1.00 11.01 179 VAL A CA 1
ATOM 1401 C C . VAL A 1 185 ? -23.895 10.171 -15.241 1.00 11.37 179 VAL A C 1
ATOM 1402 O O . VAL A 1 185 ? -23.204 9.180 -15.495 1.00 11.36 179 VAL A O 1
ATOM 1406 N N . ARG A 1 186 ? -25.186 10.260 -15.522 1.00 12.00 180 ARG A N 1
ATOM 1407 C CA . ARG A 1 186 ? -25.944 9.189 -16.159 1.00 12.64 180 ARG A CA 1
ATOM 1408 C C . ARG A 1 186 ? -27.167 9.818 -16.806 1.00 12.48 180 ARG A C 1
ATOM 1409 O O . ARG A 1 186 ? -27.489 10.972 -16.521 1.00 11.93 180 ARG A O 1
ATOM 1417 N N . THR A 1 187 ? -27.854 9.070 -17.664 1.00 12.61 181 THR A N 1
ATOM 1418 C CA . THR A 1 187 ? -29.053 9.596 -18.315 1.00 13.06 181 THR A CA 1
ATOM 1419 C C . THR A 1 187 ? -30.161 9.747 -17.274 1.00 13.18 181 THR A C 1
ATOM 1420 O O . THR A 1 187 ? -30.439 8.810 -16.531 1.00 13.23 181 THR A O 1
ATOM 1424 N N . GLU A 1 188 ? -30.774 10.929 -17.229 1.00 13.20 182 GLU A N 1
ATOM 1425 C CA . GLU A 1 188 ? -31.876 11.216 -16.311 1.00 13.50 182 GLU A CA 1
ATOM 1426 C C . GLU A 1 188 ? -33.081 11.692 -17.111 1.00 13.78 182 GLU A C 1
ATOM 1427 O O . GLU A 1 188 ? -32.932 12.408 -18.100 1.00 13.99 182 GLU A O 1
ATOM 1433 N N . VAL A 1 189 ? -34.281 11.299 -16.684 1.00 14.05 183 VAL A N 1
ATOM 1434 C CA . VAL A 1 189 ? -35.502 11.861 -17.265 1.00 14.05 183 VAL A CA 1
ATOM 1435 C C . VAL A 1 189 ? -35.637 13.292 -16.747 1.00 13.57 183 VAL A C 1
ATOM 1436 O O . VAL A 1 189 ? -35.246 13.580 -15.614 1.00 13.40 183 VAL A O 1
ATOM 1440 N N . ASN A 1 190 ? -36.161 14.186 -17.580 1.00 13.22 184 ASN A N 1
ATOM 1441 C CA . ASN A 1 190 ? -36.207 15.619 -17.253 1.00 12.88 184 ASN A CA 1
ATOM 1442 C C . ASN A 1 190 ? -34.830 16.131 -16.808 1.00 11.84 184 ASN A C 1
ATOM 1443 O O . ASN A 1 190 ? -34.693 16.692 -15.715 1.00 11.55 184 ASN A O 1
ATOM 1448 N N . PRO A 1 191 ? -33.805 15.930 -17.659 1.00 10.97 185 PRO A N 1
ATOM 1449 C CA . PRO A 1 191 ? -32.440 16.274 -17.267 1.00 10.38 185 PRO A CA 1
ATOM 1450 C C . PRO A 1 191 ? -32.279 17.767 -16.970 1.00 9.83 185 PRO A C 1
ATOM 1451 O O . PRO A 1 191 ? -32.798 18.599 -17.711 1.00 9.73 185 PRO A O 1
ATOM 1455 N N . THR A 1 192 ? -31.570 18.089 -15.892 1.00 9.34 186 THR A N 1
ATOM 1456 C CA . THR A 1 192 ? -31.284 19.483 -15.527 1.00 9.03 186 THR A CA 1
ATOM 1457 C C . THR A 1 192 ? -30.104 20.055 -16.315 1.00 8.63 186 THR A C 1
ATOM 1458 O O . THR A 1 192 ? -29.816 21.249 -16.227 1.00 8.38 186 THR A O 1
ATOM 1462 N N . ASN A 1 193 ? -29.410 19.184 -17.040 1.00 8.46 187 ASN A N 1
ATOM 1463 C CA . ASN A 1 193 ? -28.195 19.520 -17.760 1.00 8.28 187 ASN A CA 1
ATOM 1464 C C . ASN A 1 193 ? -27.973 18.423 -18.799 1.00 8.29 187 ASN A C 1
ATOM 1465 O O . ASN A 1 193 ? -28.271 17.258 -18.544 1.00 8.14 187 ASN A O 1
ATOM 1470 N N . LEU A 1 194 ? -27.472 18.789 -19.975 1.00 8.29 188 LEU A N 1
ATOM 1471 C CA . LEU A 1 194 ? -27.190 17.811 -21.034 1.00 8.35 188 LEU A CA 1
ATOM 1472 C C . LEU A 1 194 ? -26.105 16.786 -20.682 1.00 8.30 188 LEU A C 1
ATOM 1473 O O . LEU A 1 194 ? -26.025 15.744 -21.323 1.00 8.19 188 LEU A O 1
ATOM 1478 N N . ALA A 1 195 ? -25.291 17.062 -19.660 1.00 8.28 189 ALA A N 1
ATOM 1479 C CA . ALA A 1 195 ? -24.424 16.033 -19.075 1.00 8.36 189 ALA A CA 1
ATOM 1480 C C . ALA A 1 195 ? -25.209 14.787 -18.647 1.00 8.46 189 ALA A C 1
ATOM 1481 O O . ALA A 1 195 ? -24.692 13.672 -18.723 1.00 8.46 189 ALA A O 1
ATOM 1483 N N . TYR A 1 196 ? -26.454 14.989 -18.214 1.00 8.63 190 TYR A N 1
ATOM 1484 C CA . TYR A 1 196 ? -27.312 13.901 -17.737 1.00 8.85 190 TYR A CA 1
ATOM 1485 C C . TYR A 1 196 ? -28.212 13.325 -18.846 1.00 9.24 190 TYR A C 1
ATOM 1486 O O . TYR A 1 196 ? -29.412 13.107 -18.643 1.00 9.36 190 TYR A O 1
ATOM 1495 N N . THR A 1 197 ? -27.609 13.064 -20.005 1.00 9.67 191 THR A N 1
ATOM 1496 C CA . THR A 1 197 ? -28.286 12.494 -21.172 1.00 9.93 191 THR A CA 1
ATOM 1497 C C . THR A 1 197 ? -27.318 11.548 -21.877 1.00 10.34 191 THR A C 1
ATOM 1498 O O . THR A 1 197 ? -26.161 11.423 -21.477 1.00 10.46 191 THR A O 1
ATOM 1502 N N . GLY A 1 198 ? -27.799 10.890 -22.930 1.00 10.66 192 GLY A N 1
ATOM 1503 C CA . GLY A 1 198 ? -26.947 10.096 -23.812 1.00 11.13 192 GLY A CA 1
ATOM 1504 C C . GLY A 1 198 ? -26.248 10.870 -24.923 1.00 11.38 192 GLY A C 1
ATOM 1505 O O . GLY A 1 198 ? -25.558 10.267 -25.746 1.00 11.61 192 GLY A O 1
ATOM 1506 N N . LEU A 1 199 ? -26.425 12.193 -24.960 1.00 11.58 193 LEU A N 1
ATOM 1507 C CA . LEU A 1 199 ? -25.862 13.027 -26.026 1.00 11.58 193 LEU A CA 1
ATOM 1508 C C . LEU A 1 199 ? -24.353 13.165 -25.889 1.00 11.28 193 LEU A C 1
ATOM 1509 O O . LEU A 1 199 ? -23.822 13.157 -24.781 1.00 11.17 193 LEU A O 1
ATOM 1514 N N . GLY A 1 200 ? -23.669 13.286 -27.023 1.00 10.73 194 GLY A N 1
ATOM 1515 C CA . GLY A 1 200 ? -22.274 13.711 -27.028 1.00 10.51 194 GLY A CA 1
ATOM 1516 C C . GLY A 1 200 ? -22.185 15.150 -26.549 1.00 10.04 194 GLY A C 1
ATOM 1517 O O . GLY A 1 200 ? -23.108 15.937 -26.761 1.00 10.28 194 GLY A O 1
ATOM 1518 N N . LEU A 1 201 ? -21.076 15.482 -25.891 1.00 9.49 195 LEU A N 1
ATOM 1519 C CA . LEU A 1 201 ? -20.805 16.830 -25.412 1.00 9.09 195 LEU A CA 1
ATOM 1520 C C . LEU A 1 201 ? -19.547 17.334 -26.083 1.00 8.53 195 LEU A C 1
ATOM 1521 O O . LEU A 1 201 ? -18.539 16.631 -26.096 1.00 8.41 195 LEU A O 1
ATOM 1526 N N . GLN A 1 202 ? -19.610 18.541 -26.642 1.00 7.94 196 GLN A N 1
ATOM 1527 C CA . GLN A 1 202 ? -18.413 19.221 -27.124 1.00 7.55 196 GLN A CA 1
ATOM 1528 C C . GLN A 1 202 ? -17.461 19.414 -25.951 1.00 7.20 196 GLN A C 1
ATOM 1529 O O . GLN A 1 202 ? -17.901 19.573 -24.813 1.00 6.99 196 GLN A O 1
ATOM 1535 N N . ALA A 1 203 ? -16.158 19.397 -26.229 1.00 6.84 197 ALA A N 1
ATOM 1536 C CA . ALA A 1 203 ? -15.163 19.726 -25.208 1.00 6.57 197 ALA A CA 1
ATOM 1537 C C . ALA A 1 203 ? -15.502 21.059 -24.552 1.00 6.31 197 ALA A C 1
ATOM 1538 O O . ALA A 1 203 ? -15.863 22.032 -25.226 1.00 6.24 197 ALA A O 1
ATOM 1540 N N . HIS A 1 204 ? -15.392 21.090 -23.230 1.00 5.98 198 HIS A N 1
ATOM 1541 C CA . HIS A 1 204 ? -15.758 22.255 -22.457 1.00 5.77 198 HIS A CA 1
ATOM 1542 C C . HIS A 1 204 ? -15.061 22.264 -21.118 1.00 5.63 198 HIS A C 1
ATOM 1543 O O . HIS A 1 204 ? -14.567 21.241 -20.663 1.00 5.56 198 HIS A O 1
ATOM 1550 N N . THR A 1 205 ? -15.043 23.437 -20.500 1.00 5.50 199 THR A N 1
ATOM 1551 C CA . THR A 1 205 ? -14.755 23.570 -19.079 1.00 5.48 199 THR A CA 1
ATOM 1552 C C . THR A 1 205 ? -16.104 23.620 -18.374 1.00 5.38 199 THR A C 1
ATOM 1553 O O . THR A 1 205 ? -17.078 24.152 -18.920 1.00 5.44 199 THR A O 1
ATOM 1557 N N . ASP A 1 206 ? -16.175 23.039 -17.180 1.00 5.30 200 ASP A N 1
ATOM 1558 C CA . ASP A 1 206 ? -17.416 23.051 -16.409 1.00 5.24 200 ASP A CA 1
ATOM 1559 C C . ASP A 1 206 ? -17.670 24.387 -15.731 1.00 5.16 200 ASP A C 1
ATOM 1560 O O . ASP A 1 206 ? -16.745 25.049 -15.250 1.00 5.14 200 ASP A O 1
ATOM 1565 N N . ASN A 1 207 ? -18.946 24.753 -15.675 1.00 5.03 201 ASN A N 1
ATOM 1566 C CA . ASN A 1 207 ? -19.427 25.862 -14.863 1.00 5.01 201 ASN A CA 1
ATOM 1567 C C . ASN A 1 207 ? -18.751 27.223 -15.160 1.00 4.97 201 ASN A C 1
ATOM 1568 O O . ASN A 1 207 ? -18.383 27.932 -14.221 1.00 4.90 201 ASN A O 1
ATOM 1573 N N . PRO A 1 208 ? -18.606 27.617 -16.448 1.00 4.93 202 PRO A N 1
ATOM 1574 C CA . PRO A 1 208 ? -18.099 28.983 -16.679 1.00 4.95 202 PRO A CA 1
ATOM 1575 C C . PRO A 1 208 ? -19.066 30.071 -16.174 1.00 5.04 202 PRO A C 1
ATOM 1576 O O . PRO A 1 208 ? -18.681 31.224 -16.024 1.00 5.02 202 PRO A O 1
ATOM 1580 N N . TYR A 1 209 ? -20.322 29.680 -15.952 1.00 5.10 203 TYR A N 1
ATOM 1581 C CA . TYR A 1 209 ? -21.346 30.498 -15.289 1.00 5.19 203 TYR A CA 1
ATOM 1582 C C . TYR A 1 209 ? -21.170 30.689 -13.776 1.00 5.30 203 TYR A C 1
ATOM 1583 O O . TYR A 1 209 ? -21.912 31.466 -13.168 1.00 5.31 203 TYR A O 1
ATOM 1592 N N . ARG A 1 210 ? -20.216 29.971 -13.184 1.00 5.46 204 ARG A N 1
ATOM 1593 C CA . ARG A 1 210 ? -19.889 30.082 -11.769 1.00 5.63 204 ARG A CA 1
ATOM 1594 C C . ARG A 1 210 ? -18.630 30.915 -11.600 1.00 5.84 204 ARG A C 1
ATOM 1595 O O . ARG A 1 210 ? -17.598 30.622 -12.206 1.00 5.88 204 ARG A O 1
ATOM 1603 N N . ASP A 1 211 ? -18.721 31.936 -10.760 1.00 6.17 205 ASP A N 1
ATOM 1604 C CA . ASP A 1 211 ? -17.585 32.791 -10.435 1.00 6.57 205 ASP A CA 1
ATOM 1605 C C . ASP A 1 211 ? -17.532 32.880 -8.906 1.00 6.70 205 ASP A C 1
ATOM 1606 O O . ASP A 1 211 ? -18.375 33.569 -8.313 1.00 6.89 205 ASP A O 1
ATOM 1611 N N . PRO A 1 212 ? -16.583 32.211 -8.240 1.00 6.91 206 PRO A N 1
ATOM 1612 C CA . PRO A 1 212 ? -15.395 31.577 -8.828 1.00 6.90 206 PRO A CA 1
ATOM 1613 C C . PRO A 1 212 ? -15.635 30.217 -9.497 1.00 6.94 206 PRO A C 1
ATOM 1614 O O . PRO A 1 212 ? -16.369 29.375 -8.970 1.00 6.84 206 PRO A O 1
ATOM 1618 N N . VAL A 1 213 ? -15.004 30.014 -10.652 1.00 6.95 207 VAL A N 1
ATOM 1619 C CA . VAL A 1 213 ? -15.093 28.739 -11.374 1.00 7.05 207 VAL A CA 1
ATOM 1620 C C . VAL A 1 213 ? -14.470 27.613 -10.530 1.00 6.99 207 VAL A C 1
ATOM 1621 O O . VAL A 1 213 ? -13.463 27.846 -9.850 1.00 6.90 207 VAL A O 1
ATOM 1625 N N . PRO A 1 214 ? -15.080 26.408 -10.536 1.00 6.97 208 PRO A N 1
ATOM 1626 C CA . PRO A 1 214 ? -14.406 25.278 -9.892 1.00 7.00 208 PRO A CA 1
ATOM 1627 C C . PRO A 1 214 ? -13.066 25.015 -10.580 1.00 7.04 208 PRO A C 1
ATOM 1628 O O . PRO A 1 214 ? -13.011 24.988 -11.810 1.00 7.22 208 PRO A O 1
ATOM 1632 N N . SER A 1 215 ? -11.989 24.879 -9.808 1.00 6.98 209 SER A N 1
ATOM 1633 C CA . SER A 1 215 ? -10.646 24.838 -10.408 1.00 6.89 209 SER A CA 1
ATOM 1634 C C . SER A 1 215 ? -10.154 23.428 -10.756 1.00 6.82 209 SER A C 1
ATOM 1635 O O . SER A 1 215 ? -9.276 23.289 -11.615 1.00 6.81 209 SER A O 1
ATOM 1638 N N . LEU A 1 216 ? -10.728 22.399 -10.125 1.00 6.77 210 LEU A N 1
ATOM 1639 C CA . LEU A 1 216 ? -10.483 21.001 -10.495 1.00 6.85 210 LEU A CA 1
ATOM 1640 C C . LEU A 1 216 ? -11.797 20.248 -10.644 1.00 6.92 210 LEU A C 1
ATOM 1641 O O . LEU A 1 216 ? -12.752 20.536 -9.926 1.00 6.89 210 LEU A O 1
ATOM 1646 N N . GLN A 1 217 ? -11.834 19.286 -11.562 1.00 7.04 211 GLN A N 1
ATOM 1647 C CA . GLN A 1 217 ? -12.946 18.342 -11.651 1.00 7.19 211 GLN A CA 1
ATOM 1648 C C . GLN A 1 217 ? -12.435 16.910 -11.686 1.00 7.26 211 GLN A C 1
ATOM 1649 O O . GLN A 1 217 ? -11.433 16.620 -12.338 1.00 7.21 211 GLN A O 1
ATOM 1655 N N . ILE A 1 218 ? -13.141 16.035 -10.970 1.00 7.33 212 ILE A N 1
ATOM 1656 C CA . ILE A 1 218 ? -12.886 14.596 -10.974 1.00 7.48 212 ILE A CA 1
ATOM 1657 C C . ILE A 1 218 ? -14.064 13.916 -11.660 1.00 7.59 212 ILE A C 1
ATOM 1658 O O . ILE A 1 218 ? -15.212 14.205 -11.342 1.00 7.40 212 ILE A O 1
ATOM 1663 N N . LEU A 1 219 ? -13.771 13.027 -12.605 1.00 7.80 213 LEU A N 1
ATOM 1664 C CA . LEU A 1 219 ? -14.780 12.183 -13.239 1.00 8.05 213 LEU A CA 1
ATOM 1665 C C . LEU A 1 219 ? -14.359 10.731 -13.047 1.00 8.50 213 LEU A C 1
ATOM 1666 O O . LEU A 1 219 ? -13.231 10.375 -13.366 1.00 8.51 213 LEU A O 1
ATOM 1671 N N . TYR A 1 220 ? -15.274 9.923 -12.509 1.00 9.11 214 TYR A N 1
ATOM 1672 C CA . TYR A 1 220 ? -14.971 8.583 -11.996 1.00 9.70 214 TYR A CA 1
ATOM 1673 C C . TYR A 1 220 ? -15.962 7.586 -12.579 1.00 10.17 214 TYR A C 1
ATOM 1674 O O . TYR A 1 220 ? -17.167 7.782 -12.454 1.00 10.17 214 TYR A O 1
ATOM 1683 N N . CYS A 1 221 ? -15.459 6.513 -13.190 1.00 10.85 215 CYS A N 1
ATOM 1684 C CA . CYS A 1 221 ? -16.311 5.535 -13.861 1.00 11.43 215 CYS A CA 1
ATOM 1685 C C . CYS A 1 221 ? -16.707 4.387 -12.936 1.00 11.93 215 CYS A C 1
ATOM 1686 O O . CYS A 1 221 ? -15.847 3.766 -12.312 1.00 11.78 215 CYS A O 1
ATOM 1689 N N . LEU A 1 222 ? -18.011 4.127 -12.857 1.00 12.75 216 LEU A N 1
ATOM 1690 C CA . LEU A 1 222 ? -18.544 2.926 -12.215 1.00 13.50 216 LEU A CA 1
ATOM 1691 C C . LEU A 1 222 ? -18.989 1.902 -13.260 1.00 14.47 216 LEU A C 1
ATOM 1692 O O . LEU A 1 222 ? -18.690 0.716 -13.120 1.00 14.68 216 LEU A O 1
ATOM 1697 N N . GLU A 1 223 ? -19.704 2.356 -14.291 1.00 15.64 217 GLU A N 1
ATOM 1698 C CA . GLU A 1 223 ? -20.078 1.520 -15.442 1.00 17.12 217 GLU A CA 1
ATOM 1699 C C . GLU A 1 223 ? -19.856 2.292 -16.745 1.00 17.48 217 GLU A C 1
ATOM 1700 O O . GLU A 1 223 ? -20.078 3.501 -16.793 1.00 17.61 217 GLU A O 1
ATOM 1706 N N . ASN A 1 224 ? -19.432 1.585 -17.795 1.00 18.11 218 ASN A N 1
ATOM 1707 C CA . ASN A 1 224 ? -19.248 2.172 -19.132 1.00 18.63 218 ASN A CA 1
ATOM 1708 C C . ASN A 1 224 ? -19.423 1.083 -20.206 1.00 20.01 218 ASN A C 1
ATOM 1709 O O . ASN A 1 224 ? -18.612 0.956 -21.128 1.00 20.30 218 ASN A O 1
ATOM 1714 N N . SER A 1 225 ? -20.501 0.310 -20.081 1.00 21.30 219 SER A N 1
ATOM 1715 C CA . SER A 1 225 ? -20.720 -0.880 -20.918 1.00 22.93 219 SER A CA 1
ATOM 1716 C C . SER A 1 225 ? -21.497 -0.620 -22.215 1.00 24.05 219 SER A C 1
ATOM 1717 O O . SER A 1 225 ? -21.584 -1.515 -23.063 1.00 24.42 219 SER A O 1
ATOM 1720 N N . ALA A 1 226 ? -22.063 0.579 -22.369 1.00 24.72 220 ALA A N 1
ATOM 1721 C CA . ALA A 1 226 ? -22.768 0.945 -23.602 1.00 25.20 220 ALA A CA 1
ATOM 1722 C C . ALA A 1 226 ? -21.772 1.282 -24.708 1.00 25.45 220 ALA A C 1
ATOM 1723 O O . ALA A 1 226 ? -20.614 1.605 -24.431 1.00 26.78 220 ALA A O 1
ATOM 1725 N N . GLU A 1 227 ? -22.226 1.193 -25.957 1.00 25.25 221 GLU A N 1
ATOM 1726 C CA . GLU A 1 227 ? -21.410 1.586 -27.109 1.00 25.10 221 GLU A CA 1
ATOM 1727 C C . GLU A 1 227 ? -21.213 3.104 -27.083 1.00 22.80 221 GLU A C 1
ATOM 1728 O O . GLU A 1 227 ? -22.165 3.844 -26.849 1.00 22.66 221 GLU A O 1
ATOM 1734 N N . GLY A 1 228 ? -19.981 3.552 -27.319 1.00 20.33 222 GLY A N 1
ATOM 1735 C CA . GLY A 1 228 ? -19.629 4.970 -27.206 1.00 18.63 222 GLY A CA 1
ATOM 1736 C C . GLY A 1 228 ? -19.283 5.355 -25.776 1.00 16.79 222 GLY A C 1
ATOM 1737 O O . GLY A 1 228 ? -18.832 4.521 -24.991 1.00 16.43 222 GLY A O 1
ATOM 1738 N N . GLY A 1 229 ? -19.481 6.627 -25.440 1.00 15.45 223 GLY A N 1
ATOM 1739 C CA . GLY A 1 229 ? -19.164 7.128 -24.106 1.00 14.58 223 GLY A CA 1
ATOM 1740 C C . GLY A 1 229 ? -17.680 7.325 -23.832 1.00 13.93 223 GLY A C 1
ATOM 1741 O O . GLY A 1 229 ? -17.276 7.420 -22.674 1.00 13.29 223 GLY A O 1
ATOM 1742 N N . ASP A 1 230 ? -16.872 7.419 -24.890 1.00 13.39 224 ASP A N 1
ATOM 1743 C CA . ASP A 1 230 ? -15.429 7.647 -24.744 1.00 13.15 224 ASP A CA 1
ATOM 1744 C C . ASP A 1 230 ? -15.208 9.047 -24.186 1.00 12.56 224 ASP A C 1
ATOM 1745 O O . ASP A 1 230 ? -15.990 9.952 -24.474 1.00 12.35 224 ASP A O 1
ATOM 1750 N N . SER A 1 231 ? -14.157 9.204 -23.381 1.00 11.69 225 SER A N 1
ATOM 1751 C CA . SER A 1 231 ? -13.764 10.496 -22.833 1.00 11.27 225 SER A CA 1
ATOM 1752 C C . SER A 1 231 ? -12.710 11.113 -23.734 1.00 10.91 225 SER A C 1
ATOM 1753 O O . SER A 1 231 ? -11.891 10.396 -24.304 1.00 11.15 225 SER A O 1
ATOM 1756 N N . ILE A 1 232 ? -12.747 12.436 -23.872 1.00 10.31 226 ILE A N 1
ATOM 1757 C CA . ILE A 1 232 ? -11.719 13.170 -24.618 1.00 10.09 226 ILE A CA 1
ATOM 1758 C C . ILE A 1 232 ? -11.345 14.400 -23.813 1.00 9.54 226 ILE A C 1
ATOM 1759 O O . ILE A 1 232 ? -12.228 15.068 -23.272 1.00 9.15 226 ILE A O 1
ATOM 1764 N N . VAL A 1 233 ? -10.044 14.688 -23.737 1.00 8.93 227 VAL A N 1
ATOM 1765 C CA . VAL A 1 233 ? -9.549 15.908 -23.100 1.00 8.57 227 VAL A CA 1
ATOM 1766 C C . VAL A 1 233 ? -8.733 16.730 -24.097 1.00 8.40 227 VAL A C 1
ATOM 1767 O O . VAL A 1 233 ? -8.032 16.176 -24.950 1.00 8.40 227 VAL A O 1
ATOM 1771 N N . VAL A 1 234 ? -8.865 18.051 -23.990 1.00 8.15 228 VAL A N 1
ATOM 1772 C CA . VAL A 1 234 ? -8.213 18.996 -24.889 1.00 8.03 228 VAL A CA 1
ATOM 1773 C C . VAL A 1 234 ? -7.560 20.073 -24.040 1.00 7.89 228 VAL A C 1
ATOM 1774 O O . VAL A 1 234 ? -8.198 20.634 -23.152 1.00 7.70 228 VAL A O 1
ATOM 1778 N N . ASP A 1 235 ? -6.290 20.360 -24.316 1.00 7.94 229 ASP A N 1
ATOM 1779 C CA . ASP A 1 235 ? -5.575 21.390 -23.581 1.00 7.95 229 ASP A CA 1
ATOM 1780 C C . ASP A 1 235 ? -5.998 22.758 -24.110 1.00 7.94 229 ASP A C 1
ATOM 1781 O O . ASP A 1 235 ? -5.600 23.155 -25.201 1.00 7.96 229 ASP A O 1
ATOM 1786 N N . GLY A 1 236 ? -6.821 23.465 -23.336 1.00 7.93 230 GLY A N 1
ATOM 1787 C CA . GLY A 1 236 ? -7.283 24.797 -23.723 1.00 7.99 230 GLY A CA 1
ATOM 1788 C C . GLY A 1 236 ? -6.156 25.795 -23.937 1.00 8.19 230 GLY A C 1
ATOM 1789 O O . GLY A 1 236 ? -6.268 26.682 -24.786 1.00 7.99 230 GLY A O 1
ATOM 1790 N N . PHE A 1 237 ? -5.070 25.667 -23.171 1.00 8.43 231 PHE A N 1
ATOM 1791 C CA . PHE A 1 237 ? -3.897 26.513 -23.398 1.00 8.81 231 PHE A CA 1
ATOM 1792 C C . PHE A 1 237 ? -3.240 26.222 -24.753 1.00 9.19 231 PHE A C 1
ATOM 1793 O O . PHE A 1 237 ? -2.783 27.149 -25.415 1.00 9.43 231 PHE A O 1
ATOM 1801 N N . ARG A 1 238 ? -3.208 24.963 -25.181 1.00 9.78 232 ARG A N 1
ATOM 1802 C CA . ARG A 1 238 ? -2.689 24.655 -26.514 1.00 10.60 232 ARG A CA 1
ATOM 1803 C C . ARG A 1 238 ? -3.593 25.252 -27.600 1.00 10.22 232 ARG A C 1
ATOM 1804 O O . ARG A 1 238 ? -3.098 25.826 -28.570 1.00 9.83 232 ARG A O 1
ATOM 1812 N N . ALA A 1 239 ? -4.910 25.124 -27.440 1.00 9.93 233 ALA A N 1
ATOM 1813 C CA . ALA A 1 239 ? -5.847 25.731 -28.393 1.00 10.00 233 ALA A CA 1
ATOM 1814 C C . ALA A 1 239 ? -5.673 27.248 -28.463 1.00 10.18 233 ALA A C 1
ATOM 1815 O O . ALA A 1 239 ? -5.656 27.828 -29.551 1.00 10.09 233 ALA A O 1
ATOM 1817 N N . ALA A 1 240 ? -5.549 27.879 -27.298 1.00 10.37 234 ALA A N 1
ATOM 1818 C CA . ALA A 1 240 ? -5.350 29.325 -27.210 1.00 10.84 234 ALA A CA 1
ATOM 1819 C C . ALA A 1 240 ? -4.019 29.753 -27.845 1.00 11.23 234 ALA A C 1
ATOM 1820 O O . ALA A 1 240 ? -3.956 30.778 -28.532 1.00 11.29 234 ALA A O 1
ATOM 1822 N N . GLU A 1 241 ? -2.971 28.961 -27.611 1.00 11.87 235 GLU A N 1
ATOM 1823 C CA . GLU A 1 241 ? -1.657 29.176 -28.246 1.00 12.51 235 GLU A CA 1
ATOM 1824 C C . GLU A 1 241 ? -1.748 29.150 -29.770 1.00 12.50 235 GLU A C 1
ATOM 1825 O O . GLU A 1 241 ? -1.139 29.984 -30.448 1.00 12.30 235 GLU A O 1
ATOM 1831 N N . ARG A 1 242 ? -2.504 28.195 -30.304 1.00 12.55 236 ARG A N 1
ATOM 1832 C CA . ARG A 1 242 ? -2.658 28.073 -31.756 1.00 12.85 236 ARG A CA 1
ATOM 1833 C C . ARG A 1 242 ? -3.372 29.289 -32.339 1.00 12.79 236 ARG A C 1
ATOM 1834 O O . ARG A 1 242 ? -2.983 29.788 -33.394 1.00 12.80 236 ARG A O 1
ATOM 1842 N N . LEU A 1 243 ? -4.402 29.775 -31.646 1.00 12.49 237 LEU A N 1
ATOM 1843 C CA . LEU A 1 243 ? -5.103 30.989 -32.072 1.00 12.50 237 LEU A CA 1
ATOM 1844 C C . LEU A 1 243 ? -4.202 32.222 -31.979 1.00 12.93 237 LEU A C 1
ATOM 1845 O O . LEU A 1 243 ? -4.193 33.043 -32.891 1.00 13.07 237 LEU A O 1
ATOM 1850 N N . ARG A 1 244 ? -3.458 32.333 -30.877 1.00 13.44 238 ARG A N 1
ATOM 1851 C CA . ARG A 1 244 ? -2.489 33.417 -30.659 1.00 14.24 238 ARG A CA 1
ATOM 1852 C C . ARG A 1 244 ? -1.497 33.517 -31.820 1.00 14.53 238 ARG A C 1
ATOM 1853 O O . ARG A 1 244 ? -1.261 34.605 -32.350 1.00 14.77 238 ARG A O 1
ATOM 1861 N N . ASP A 1 245 ? -0.940 32.373 -32.205 1.00 14.75 239 ASP A N 1
ATOM 1862 C CA . ASP A 1 245 ? 0.091 32.304 -33.255 1.00 15.11 239 ASP A CA 1
ATOM 1863 C C . ASP A 1 245 ? -0.463 32.548 -34.658 1.00 15.23 239 ASP A C 1
ATOM 1864 O O . ASP A 1 245 ? 0.158 33.251 -35.460 1.00 15.27 239 ASP A O 1
ATOM 1869 N N . GLU A 1 246 ? -1.621 31.964 -34.947 1.00 15.12 240 GLU A N 1
ATOM 1870 C CA . GLU A 1 246 ? -2.262 32.113 -36.250 1.00 15.40 240 GLU A CA 1
ATOM 1871 C C . GLU A 1 246 ? -2.907 33.483 -36.449 1.00 15.40 240 GLU A C 1
ATOM 1872 O O . GLU A 1 246 ? -2.811 34.057 -37.535 1.00 15.80 240 GLU A O 1
ATOM 1878 N N . ASP A 1 247 ? -3.575 33.986 -35.413 1.00 15.19 241 ASP A N 1
ATOM 1879 C CA . ASP A 1 247 ? -4.479 35.128 -35.540 1.00 15.02 241 ASP A CA 1
ATOM 1880 C C . ASP A 1 247 ? -4.428 35.990 -34.276 1.00 14.56 241 ASP A C 1
ATOM 1881 O O . ASP A 1 247 ? -5.322 35.905 -33.429 1.00 13.94 241 ASP A O 1
ATOM 1886 N N . PRO A 1 248 ? -3.378 36.826 -34.144 1.00 14.41 242 PRO A N 1
ATOM 1887 C CA . PRO A 1 248 ? -3.229 37.734 -33.002 1.00 14.26 242 PRO A CA 1
ATOM 1888 C C . PRO A 1 248 ? -4.463 38.588 -32.719 1.00 13.97 242 PRO A C 1
ATOM 1889 O O . PRO A 1 248 ? -4.822 38.768 -31.561 1.00 13.43 242 PRO A O 1
ATOM 1893 N N . GLU A 1 249 ? -5.102 39.103 -33.768 1.00 13.81 243 GLU A N 1
ATOM 1894 C CA . GLU A 1 249 ? -6.281 39.954 -33.596 1.00 14.03 243 GLU A CA 1
ATOM 1895 C C . GLU A 1 249 ? -7.448 39.159 -33.005 1.00 12.70 243 GLU A C 1
ATOM 1896 O O . GLU A 1 249 ? -8.131 39.643 -32.104 1.00 12.11 243 GLU A O 1
ATOM 1902 N N . GLY A 1 250 ? -7.665 37.950 -33.523 1.00 11.63 244 GLY A N 1
ATOM 1903 C CA . GLY A 1 250 ? -8.717 37.058 -33.022 1.00 11.02 244 GLY A CA 1
ATOM 1904 C C . GLY A 1 250 ? -8.499 36.674 -31.565 1.00 10.44 244 GLY A C 1
ATOM 1905 O O . GLY A 1 250 ? -9.433 36.697 -30.758 1.00 10.30 244 GLY A O 1
ATOM 1906 N N . PHE A 1 251 ? -7.257 36.327 -31.241 1.00 9.67 245 PHE A N 1
ATOM 1907 C CA . PHE A 1 251 ? -6.857 36.049 -29.856 1.00 9.17 245 PHE A CA 1
ATOM 1908 C C . PHE A 1 251 ? -7.134 37.237 -28.931 1.00 8.86 245 PHE A C 1
ATOM 1909 O O . PHE A 1 251 ? -7.690 37.068 -27.845 1.00 8.66 245 PHE A O 1
ATOM 1917 N N . ALA A 1 252 ? -6.756 38.431 -29.377 1.00 8.57 246 ALA A N 1
ATOM 1918 C CA . ALA A 1 252 ? -6.990 39.657 -28.617 1.00 8.46 246 ALA A CA 1
ATOM 1919 C C . ALA A 1 252 ? -8.474 39.934 -28.364 1.00 8.36 246 ALA A C 1
ATOM 1920 O O . ALA A 1 252 ? -8.845 40.410 -27.291 1.00 8.44 246 ALA A O 1
ATOM 1922 N N . LEU A 1 253 ? -9.317 39.642 -29.355 1.00 8.29 247 LEU A N 1
ATOM 1923 C CA . LEU A 1 253 ? -10.762 39.792 -29.185 1.00 8.27 247 LEU A CA 1
ATOM 1924 C C . LEU A 1 253 ? -11.308 38.882 -28.083 1.00 8.00 247 LEU A C 1
ATOM 1925 O O . LEU A 1 253 ? -12.089 39.332 -27.251 1.00 7.93 247 LEU A O 1
ATOM 1930 N N . LEU A 1 254 ? -10.886 37.619 -28.073 1.00 7.83 248 LEU A N 1
ATOM 1931 C CA . LEU A 1 254 ? -11.375 36.658 -27.073 1.00 7.71 248 LEU A CA 1
ATOM 1932 C C . LEU A 1 254 ? -10.793 36.899 -25.679 1.00 7.76 248 LEU A C 1
ATOM 1933 O O . LEU A 1 254 ? -11.440 36.582 -24.686 1.00 7.66 248 LEU A O 1
ATOM 1938 N N . ALA A 1 255 ? -9.576 37.436 -25.612 1.00 7.74 249 ALA A N 1
ATOM 1939 C CA . ALA A 1 255 ? -8.950 37.791 -24.338 1.00 7.90 249 ALA A CA 1
ATOM 1940 C C . ALA A 1 255 ? -9.392 39.143 -23.795 1.00 8.07 249 ALA A C 1
ATOM 1941 O O . ALA A 1 255 ? -9.354 39.364 -22.582 1.00 8.07 249 ALA A O 1
ATOM 1943 N N . GLY A 1 256 ? -9.786 40.054 -24.684 1.00 8.33 250 GLY A N 1
ATOM 1944 C CA . GLY A 1 256 ? -10.035 41.451 -24.317 1.00 8.64 250 GLY A CA 1
ATOM 1945 C C . GLY A 1 256 ? -11.474 41.895 -24.130 1.00 8.95 250 GLY A C 1
ATOM 1946 O O . GLY A 1 256 ? -11.713 43.050 -23.758 1.00 9.24 250 GLY A O 1
ATOM 1947 N N . ASN A 1 257 ? -12.432 41.003 -24.384 1.00 9.23 251 ASN A N 1
ATOM 1948 C CA . ASN A 1 257 ? -13.850 41.294 -24.195 1.00 9.58 251 ASN A CA 1
ATOM 1949 C C . ASN A 1 257 ? -14.459 40.216 -23.305 1.00 9.55 251 ASN A C 1
ATOM 1950 O O . ASN A 1 257 ? -14.130 39.048 -23.463 1.00 9.70 251 ASN A O 1
ATOM 1955 N N . PRO A 1 258 ? -15.331 40.600 -22.364 1.00 9.68 252 PRO A N 1
ATOM 1956 C CA . PRO A 1 258 ? -16.006 39.552 -21.596 1.00 9.62 252 PRO A CA 1
ATOM 1957 C C . PRO A 1 258 ? -17.040 38.812 -22.434 1.00 9.37 252 PRO A C 1
ATOM 1958 O O . PRO A 1 258 ? -17.658 39.407 -23.320 1.00 9.33 252 PRO A O 1
ATOM 1962 N N . ALA A 1 259 ? -17.190 37.519 -22.166 1.00 8.99 253 ALA A N 1
ATOM 1963 C CA . ALA A 1 259 ? -18.355 36.760 -22.586 1.00 8.82 253 ALA A CA 1
ATOM 1964 C C . ALA A 1 259 ? -19.310 36.677 -21.398 1.00 8.76 253 ALA A C 1
ATOM 1965 O O . ALA A 1 259 ? -18.996 37.135 -20.296 1.00 8.55 253 ALA A O 1
ATOM 1967 N N . ARG A 1 260 ? -20.482 36.098 -21.637 1.00 8.63 254 ARG A N 1
ATOM 1968 C CA . ARG A 1 260 ? -21.476 35.870 -20.600 1.00 8.74 254 ARG A CA 1
ATOM 1969 C C . ARG A 1 260 ? -21.795 34.393 -20.553 1.00 8.31 254 ARG A C 1
ATOM 1970 O O . ARG A 1 260 ? -21.843 33.732 -21.589 1.00 8.05 254 ARG A O 1
ATOM 1978 N N . PHE A 1 261 ? -22.008 33.881 -19.346 1.00 7.90 255 PHE A N 1
ATOM 1979 C CA . PHE A 1 261 ? -22.399 32.489 -19.155 1.00 7.71 255 PHE A CA 1
ATOM 1980 C C . PHE A 1 261 ? -23.566 32.439 -18.187 1.00 7.73 255 PHE A C 1
ATOM 1981 O O . PHE A 1 261 ? -23.635 33.244 -17.268 1.00 7.49 255 PHE A O 1
ATOM 1989 N N . GLU A 1 262 ? -24.486 31.502 -18.406 1.00 7.86 256 GLU A N 1
ATOM 1990 C CA . GLU A 1 262 ? -25.705 31.425 -17.606 1.00 8.20 256 GLU A CA 1
ATOM 1991 C C . GLU A 1 262 ? -26.198 29.989 -17.499 1.00 8.17 256 GLU A C 1
ATOM 1992 O O . GLU A 1 262 ? -26.258 29.281 -18.500 1.00 7.90 256 GLU A O 1
ATOM 1998 N N . TYR A 1 263 ? -26.545 29.572 -16.284 1.00 8.39 257 TYR A N 1
ATOM 1999 C CA . TYR A 1 263 ? -27.202 28.288 -16.059 1.00 8.64 257 TYR A CA 1
ATOM 2000 C C . TYR A 1 263 ? -28.464 28.506 -15.229 1.00 9.29 257 TYR A C 1
ATOM 2001 O O . TYR A 1 263 ? -28.404 29.087 -14.149 1.00 8.99 257 TYR A O 1
ATOM 2010 N N . LYS A 1 264 ? -29.591 28.012 -15.742 1.00 10.22 258 LYS A N 1
ATOM 2011 C CA . LYS A 1 264 ? -30.884 28.114 -15.067 1.00 11.35 258 LYS A CA 1
ATOM 2012 C C . LYS A 1 264 ? -31.662 26.830 -15.366 1.00 11.75 258 LYS A C 1
ATOM 2013 O O . LYS A 1 264 ? -32.800 26.854 -15.831 1.00 12.01 258 LYS A O 1
ATOM 2019 N N . GLY A 1 265 ? -31.016 25.702 -15.086 1.00 12.24 259 GLY A N 1
ATOM 2020 C CA . GLY A 1 265 ? -31.484 24.391 -15.534 1.00 12.90 259 GLY A CA 1
ATOM 2021 C C . GLY A 1 265 ? -32.668 23.823 -14.784 1.00 13.79 259 GLY A C 1
ATOM 2022 O O . GLY A 1 265 ? -33.274 22.858 -15.237 1.00 14.20 259 GLY A O 1
ATOM 2023 N N . SER A 1 266 ? -32.984 24.403 -13.634 1.00 14.42 260 SER A N 1
ATOM 2024 C CA . SER A 1 266 ? -34.209 24.077 -12.921 1.00 15.34 260 SER A CA 1
ATOM 2025 C C . SER A 1 266 ? -34.577 25.237 -12.015 1.00 15.44 260 SER A C 1
ATOM 2026 O O . SER A 1 266 ? -33.813 26.198 -11.879 1.00 15.22 260 SER A O 1
ATOM 2029 N N . ASP A 1 267 ? -35.746 25.144 -11.390 1.00 15.45 261 ASP A N 1
ATOM 2030 C CA . ASP A 1 267 ? -36.122 26.095 -10.355 1.00 15.69 261 ASP A CA 1
ATOM 2031 C C . ASP A 1 267 ? -35.097 25.961 -9.226 1.00 14.95 261 ASP A C 1
ATOM 2032 O O . ASP A 1 267 ? -34.473 24.909 -9.058 1.00 15.47 261 ASP A O 1
ATOM 2037 N N . GLY A 1 268 ? -34.896 27.043 -8.489 1.00 14.13 262 GLY A N 1
ATOM 2038 C CA . GLY A 1 268 ? -33.990 27.044 -7.343 1.00 13.17 262 GLY A CA 1
ATOM 2039 C C . GLY A 1 268 ? -32.524 27.305 -7.647 1.00 12.27 262 GLY A C 1
ATOM 2040 O O . GLY A 1 268 ? -31.715 27.339 -6.724 1.00 12.40 262 GLY A O 1
ATOM 2041 N N . VAL A 1 269 ? -32.167 27.486 -8.920 1.00 11.13 263 VAL A N 1
ATOM 2042 C CA . VAL A 1 269 ? -30.789 27.848 -9.290 1.00 10.43 263 VAL A CA 1
ATOM 2043 C C . VAL A 1 269 ? -30.776 28.849 -10.443 1.00 9.85 263 VAL A C 1
ATOM 2044 O O . VAL A 1 269 ? -31.532 28.720 -11.401 1.00 9.79 263 VAL A O 1
ATOM 2048 N N . HIS A 1 270 ? -29.913 29.854 -10.335 1.00 9.19 264 HIS A N 1
ATOM 2049 C CA . HIS A 1 270 ? -29.682 30.783 -11.427 1.00 8.82 264 HIS A CA 1
ATOM 2050 C C . HIS A 1 270 ? -28.281 31.374 -11.287 1.00 8.48 264 HIS A C 1
ATOM 2051 O O . HIS A 1 270 ? -28.074 32.340 -10.561 1.00 8.25 264 HIS A O 1
ATOM 2058 N N . LEU A 1 271 ? -27.331 30.756 -11.985 1.00 8.17 265 LEU A N 1
ATOM 2059 C CA . LEU A 1 271 ? -25.913 31.119 -11.924 1.00 8.11 265 LEU A CA 1
ATOM 2060 C C . LEU A 1 271 ? -25.538 31.904 -13.173 1.00 8.21 265 LEU A C 1
ATOM 2061 O O . LEU A 1 271 ? -25.852 31.476 -14.284 1.00 8.07 265 LEU A O 1
ATOM 2066 N N . ARG A 1 272 ? -24.869 33.042 -12.986 1.00 8.53 266 ARG A N 1
ATOM 2067 C CA . ARG A 1 272 ? -24.398 33.865 -14.097 1.00 8.97 266 ARG A CA 1
ATOM 2068 C C . ARG A 1 272 ? -22.991 34.348 -13.835 1.00 8.69 266 ARG A C 1
ATOM 2069 O O . ARG A 1 272 ? -22.626 34.609 -12.690 1.00 8.36 266 ARG A O 1
ATOM 2077 N N . ALA A 1 273 ? -22.210 34.470 -14.904 1.00 8.48 267 ALA A N 1
ATOM 2078 C CA . ALA A 1 273 ? -20.871 35.045 -14.814 1.00 8.54 267 ALA A CA 1
ATOM 2079 C C . ALA A 1 273 ? -20.552 35.868 -16.053 1.00 8.56 267 ALA A C 1
ATOM 2080 O O . ALA A 1 273 ? -21.099 35.628 -17.135 1.00 8.24 267 ALA A O 1
ATOM 2082 N N . ARG A 1 274 ? -19.672 36.848 -15.859 1.00 8.79 268 ARG A N 1
ATOM 2083 C CA . ARG A 1 274 ? -19.211 37.754 -16.901 1.00 9.09 268 ARG A CA 1
ATOM 2084 C C . ARG A 1 274 ? -17.686 37.661 -16.896 1.00 8.84 268 ARG A C 1
ATOM 2085 O O . ARG A 1 274 ? -17.036 38.257 -16.038 1.00 8.70 268 ARG A O 1
ATOM 2093 N N . ARG A 1 275 ? -17.142 36.862 -17.812 1.00 8.61 269 ARG A N 1
ATOM 2094 C CA . ARG A 1 275 ? -15.702 36.569 -17.882 1.00 8.59 269 ARG A CA 1
ATOM 2095 C C . ARG A 1 275 ? -15.295 36.316 -19.331 1.00 8.45 269 ARG A C 1
ATOM 2096 O O . ARG A 1 275 ? -16.090 35.788 -20.108 1.00 8.38 269 ARG A O 1
ATOM 2104 N N . PRO A 1 276 ? -14.045 36.660 -19.701 1.00 8.33 270 PRO A N 1
ATOM 2105 C CA . PRO A 1 276 ? -13.605 36.360 -21.066 1.00 8.27 270 PRO A CA 1
ATOM 2106 C C . PRO A 1 276 ? -13.393 34.864 -21.274 1.00 8.30 270 PRO A C 1
ATOM 2107 O O . PRO A 1 276 ? -13.145 34.137 -20.313 1.00 8.09 270 PRO A O 1
ATOM 2111 N N . MET A 1 277 ? -13.498 34.412 -22.521 1.00 8.50 271 MET A N 1
ATOM 2112 C CA . MET A 1 277 ? -13.192 33.018 -22.866 1.00 8.75 271 MET A CA 1
ATOM 2113 C C . MET A 1 277 ? -11.717 32.694 -22.661 1.00 8.34 271 MET A C 1
ATOM 2114 O O . MET A 1 277 ? -11.370 31.557 -22.347 1.00 7.80 271 MET A O 1
ATOM 2119 N N . ILE A 1 278 ? -10.858 33.690 -22.867 1.00 8.06 272 ILE A N 1
ATOM 2120 C CA . ILE A 1 278 ? -9.435 33.568 -22.565 1.00 8.01 272 ILE A CA 1
ATOM 2121 C C . ILE A 1 278 ? -9.094 34.635 -21.525 1.00 7.92 272 ILE A C 1
ATOM 2122 O O . ILE A 1 278 ? -9.188 35.820 -21.806 1.00 7.87 272 ILE A O 1
ATOM 2127 N N . GLU A 1 279 ? -8.723 34.210 -20.317 1.00 7.96 273 GLU A N 1
ATOM 2128 C CA . GLU A 1 279 ? -8.368 35.132 -19.242 1.00 8.07 273 GLU A CA 1
ATOM 2129 C C . GLU A 1 279 ? -6.854 35.233 -19.145 1.00 8.14 273 GLU A C 1
ATOM 2130 O O . GLU A 1 279 ? -6.173 34.221 -18.978 1.00 8.00 273 GLU A O 1
ATOM 2136 N N . LEU A 1 280 ? -6.350 36.458 -19.262 1.00 8.37 274 LEU A N 1
ATOM 2137 C CA . LEU A 1 280 ? -4.932 36.735 -19.110 1.00 8.65 274 LEU A CA 1
ATOM 2138 C C . LEU A 1 280 ? -4.693 37.488 -17.818 1.00 8.97 274 LEU A C 1
ATOM 2139 O O . LEU A 1 280 ? -5.538 38.254 -17.369 1.00 8.79 274 LEU A O 1
ATOM 2144 N N . SER A 1 281 ? -3.512 37.285 -17.249 1.00 9.55 275 SER A N 1
ATOM 2145 C CA . SER A 1 281 ? -2.990 38.160 -16.208 1.00 10.21 275 SER A CA 1
ATOM 2146 C C . SER A 1 281 ? -2.763 39.551 -16.821 1.00 10.71 275 SER A C 1
ATOM 2147 O O . SER A 1 281 ? -2.626 39.666 -18.048 1.00 10.52 275 SER A O 1
ATOM 2150 N N . PRO A 1 282 ? -2.695 40.605 -15.986 1.00 11.33 276 PRO A N 1
ATOM 2151 C CA . PRO A 1 282 ? -2.505 41.940 -16.568 1.00 11.83 276 PRO A CA 1
ATOM 2152 C C . PRO A 1 282 ? -1.186 42.111 -17.342 1.00 12.14 276 PRO A C 1
ATOM 2153 O O . PRO A 1 282 ? -1.116 42.961 -18.226 1.00 12.55 276 PRO A O 1
ATOM 2157 N N . ASP A 1 283 ? -0.180 41.291 -17.035 1.00 12.51 277 ASP A N 1
ATOM 2158 C CA . ASP A 1 283 ? 1.091 41.276 -17.780 1.00 12.78 277 ASP A CA 1
ATOM 2159 C C . ASP A 1 283 ? 1.152 40.253 -18.935 1.00 12.80 277 ASP A C 1
ATOM 2160 O O . ASP A 1 283 ? 2.228 39.999 -19.477 1.00 12.51 277 ASP A O 1
ATOM 2165 N N . GLY A 1 284 ? 0.007 39.673 -19.311 1.00 12.73 278 GLY A N 1
ATOM 2166 C CA . GLY A 1 284 ? -0.107 38.865 -20.529 1.00 12.96 278 GLY A CA 1
ATOM 2167 C C . GLY A 1 284 ? 0.044 37.359 -20.419 1.00 13.10 278 GLY A C 1
ATOM 2168 O O . GLY A 1 284 ? -0.001 36.667 -21.434 1.00 13.11 278 GLY A O 1
ATOM 2169 N N . GLU A 1 285 ? 0.199 36.837 -19.203 1.00 13.47 279 GLU A N 1
ATOM 2170 C CA . GLU A 1 285 ? 0.308 35.397 -18.996 1.00 13.84 279 GLU A CA 1
ATOM 2171 C C . GLU A 1 285 ? -1.089 34.778 -19.003 1.00 13.91 279 GLU A C 1
ATOM 2172 O O . GLU A 1 285 ? -2.022 35.348 -18.430 1.00 13.54 279 GLU A O 1
ATOM 2178 N N . MET A 1 286 ? -1.234 33.623 -19.647 1.00 14.23 280 MET A N 1
ATOM 2179 C CA . MET A 1 286 ? -2.531 32.925 -19.658 1.00 14.60 280 MET A CA 1
ATOM 2180 C C . MET A 1 286 ? -2.879 32.391 -18.273 1.00 13.37 280 MET A C 1
ATOM 2181 O O . MET A 1 286 ? -2.044 31.763 -17.620 1.00 13.43 280 MET A O 1
ATOM 2186 N N . ILE A 1 287 ? -4.104 32.677 -17.831 1.00 11.70 281 ILE A N 1
ATOM 2187 C CA . ILE A 1 287 ? -4.627 32.240 -16.532 1.00 10.81 281 ILE A CA 1
ATOM 2188 C C . ILE A 1 287 ? -5.692 31.153 -16.689 1.00 9.90 281 ILE A C 1
ATOM 2189 O O . ILE A 1 287 ? -5.645 30.148 -15.989 1.00 9.79 281 ILE A O 1
ATOM 2194 N N . ALA A 1 288 ? -6.669 31.370 -17.563 1.00 8.89 282 ALA A N 1
ATOM 2195 C CA . ALA A 1 288 ? -7.802 30.448 -17.643 1.00 8.27 282 ALA A CA 1
ATOM 2196 C C . ALA A 1 288 ? -8.518 30.488 -18.976 1.00 7.80 282 ALA A C 1
ATOM 2197 O O . ALA A 1 288 ? -8.527 31.511 -19.655 1.00 7.50 282 ALA A O 1
ATOM 2199 N N . ILE A 1 289 ? -9.131 29.356 -19.311 1.00 7.38 283 ILE A N 1
ATOM 2200 C CA . ILE A 1 289 ? -9.999 29.220 -20.465 1.00 7.17 283 ILE A CA 1
ATOM 2201 C C . ILE A 1 289 ? -11.394 28.916 -19.934 1.00 6.88 283 ILE A C 1
ATOM 2202 O O . ILE A 1 289 ? -11.543 28.123 -19.002 1.00 6.93 283 ILE A O 1
ATOM 2207 N N . ARG A 1 290 ? -12.398 29.560 -20.520 1.00 6.61 284 ARG A N 1
ATOM 2208 C CA . ARG A 1 290 ? -13.811 29.274 -20.230 1.00 6.47 284 ARG A CA 1
ATOM 2209 C C . ARG A 1 290 ? -14.512 29.049 -21.565 1.00 6.40 284 ARG A C 1
ATOM 2210 O O . ARG A 1 290 ? -14.601 29.963 -22.382 1.00 6.41 284 ARG A O 1
ATOM 2218 N N . PHE A 1 291 ? -14.990 27.829 -21.788 1.00 6.37 285 PHE A N 1
ATOM 2219 C CA . PHE A 1 291 ? -15.542 27.441 -23.082 1.00 6.33 285 PHE A CA 1
ATOM 2220 C C . PHE A 1 291 ? -16.608 26.379 -22.841 1.00 6.28 285 PHE A C 1
ATOM 2221 O O . PHE A 1 291 ? -16.316 25.312 -22.312 1.00 6.13 285 PHE A O 1
ATOM 2229 N N . ASN A 1 292 ? -17.849 26.692 -23.202 1.00 6.25 286 ASN A N 1
ATOM 2230 C CA . ASN A 1 292 ? -18.971 25.791 -22.936 1.00 6.39 286 ASN A CA 1
ATOM 2231 C C . ASN A 1 292 ? -20.155 26.232 -23.786 1.00 6.50 286 ASN A C 1
ATOM 2232 O O . ASN A 1 292 ? -20.815 27.209 -23.463 1.00 6.51 286 ASN A O 1
ATOM 2237 N N . ASN A 1 293 ? -20.404 25.520 -24.883 1.00 6.75 287 ASN A N 1
ATOM 2238 C CA . ASN A 1 293 ? -21.460 25.918 -25.816 1.00 6.95 287 ASN A CA 1
ATOM 2239 C C . ASN A 1 293 ? -22.842 25.907 -25.166 1.00 6.94 287 ASN A C 1
ATOM 2240 O O . ASN A 1 293 ? -23.697 26.720 -25.508 1.00 7.11 287 ASN A O 1
ATOM 2245 N N . ARG A 1 294 ? -23.047 24.996 -24.215 1.00 7.00 288 ARG A N 1
ATOM 2246 C CA . ARG A 1 294 ? -24.367 24.771 -23.637 1.00 6.98 288 ARG A CA 1
ATOM 2247 C C . ARG A 1 294 ? -24.837 25.887 -22.698 1.00 7.16 288 ARG A C 1
ATOM 2248 O O . ARG A 1 294 ? -26.039 26.118 -22.589 1.00 7.18 288 ARG A O 1
ATOM 2256 N N . SER A 1 295 ? -23.907 26.594 -22.050 1.00 7.20 289 SER A N 1
ATOM 2257 C CA . SER A 1 295 ? -24.257 27.660 -21.108 1.00 7.29 289 SER A CA 1
ATOM 2258 C C . SER A 1 295 ? -23.654 29.033 -21.444 1.00 7.43 289 SER A C 1
ATOM 2259 O O . SER A 1 295 ? -23.666 29.933 -20.606 1.00 7.51 289 SER A O 1
ATOM 2262 N N . SER A 1 296 ? -23.147 29.198 -22.662 1.00 7.76 290 SER A N 1
ATOM 2263 C CA . SER A 1 296 ? -22.807 30.523 -23.160 1.00 8.12 290 SER A CA 1
ATOM 2264 C C . SER A 1 296 ? -24.107 31.317 -23.325 1.00 8.23 290 SER A C 1
ATOM 2265 O O . SER A 1 296 ? -25.071 30.826 -23.922 1.00 8.38 290 SER A O 1
ATOM 2268 N N . ALA A 1 297 ? -24.131 32.516 -22.751 1.00 8.27 291 ALA A N 1
ATOM 2269 C CA . ALA A 1 297 ? -25.305 33.390 -22.749 1.00 8.45 291 ALA A CA 1
ATOM 2270 C C . ALA A 1 297 ? -25.116 34.489 -23.795 1.00 8.60 291 ALA A C 1
ATOM 2271 O O . ALA A 1 297 ? -24.020 34.641 -24.338 1.00 8.60 291 ALA A O 1
ATOM 2273 N N . PRO A 1 298 ? -26.177 35.268 -24.083 1.00 8.89 292 PRO A N 1
ATOM 2274 C CA . PRO A 1 298 ? -26.035 36.325 -25.084 1.00 9.12 292 PRO A CA 1
ATOM 2275 C C . PRO A 1 298 ? -24.870 37.264 -24.783 1.00 9.52 292 PRO A C 1
ATOM 2276 O O . PRO A 1 298 ? -24.751 37.751 -23.663 1.00 9.48 292 PRO A O 1
ATOM 2280 N N . PHE A 1 299 ? -24.017 37.475 -25.779 1.00 9.96 293 PHE A N 1
ATOM 2281 C CA . PHE A 1 299 ? -22.846 38.327 -25.627 1.00 10.62 293 PHE A CA 1
ATOM 2282 C C . PHE A 1 299 ? -23.271 39.776 -25.829 1.00 11.13 293 PHE A C 1
ATOM 2283 O O . PHE A 1 299 ? -23.510 40.217 -26.959 1.00 11.44 293 PHE A O 1
ATOM 2291 N N . VAL A 1 300 ? -23.388 40.496 -24.716 1.00 11.69 294 VAL A N 1
ATOM 2292 C CA . VAL A 1 300 ? -23.895 41.872 -24.698 1.00 12.13 294 VAL A CA 1
ATOM 2293 C C . VAL A 1 300 ? -22.803 42.922 -24.490 1.00 12.74 294 VAL A C 1
ATOM 2294 O O . VAL A 1 300 ? -23.088 44.116 -24.554 1.00 13.08 294 VAL A O 1
ATOM 2298 N N . ASP A 1 301 ? -21.567 42.482 -24.247 1.00 12.94 295 ASP A N 1
ATOM 2299 C CA . ASP A 1 301 ? -20.468 43.382 -23.872 1.00 13.31 295 ASP A CA 1
ATOM 2300 C C . ASP A 1 301 ? -19.521 43.716 -25.018 1.00 13.65 295 ASP A C 1
ATOM 2301 O O . ASP A 1 301 ? -18.585 44.496 -24.836 1.00 14.22 295 ASP A O 1
ATOM 2306 N N . ILE A 1 302 ? -19.756 43.141 -26.192 1.00 13.86 296 ILE A N 1
ATOM 2307 C CA . ILE A 1 302 ? -18.869 43.332 -27.331 1.00 13.97 296 ILE A CA 1
ATOM 2308 C C . ILE A 1 302 ? -19.461 44.416 -28.231 1.00 14.18 296 ILE A C 1
ATOM 2309 O O . ILE A 1 302 ? -20.637 44.328 -28.594 1.00 13.62 296 ILE A O 1
ATOM 2314 N N . PRO A 1 303 ? -18.656 45.448 -28.581 1.00 14.59 297 PRO A N 1
ATOM 2315 C CA . PRO A 1 303 ? -19.125 46.495 -29.499 1.00 14.62 297 PRO A CA 1
ATOM 2316 C C . PRO A 1 303 ? -19.656 45.935 -30.816 1.00 14.48 297 PRO A C 1
ATOM 2317 O O . PRO A 1 303 ? -19.139 44.926 -31.302 1.00 13.91 297 PRO A O 1
ATOM 2321 N N . PHE A 1 304 ? -20.662 46.598 -31.388 1.00 14.77 298 PHE A N 1
ATOM 2322 C CA . PHE A 1 304 ? -21.270 46.155 -32.642 1.00 15.10 298 PHE A CA 1
ATOM 2323 C C . PHE A 1 304 ? -20.236 45.974 -33.752 1.00 15.11 298 PHE A C 1
ATOM 2324 O O . PHE A 1 304 ? -20.252 44.972 -34.456 1.00 14.42 298 PHE A O 1
ATOM 2332 N N . GLU A 1 305 ? -19.337 46.948 -33.894 1.00 15.66 299 GLU A N 1
ATOM 2333 C CA . GLU A 1 305 ? -18.283 46.892 -34.911 1.00 16.32 299 GLU A CA 1
ATOM 2334 C C . GLU A 1 305 ? -17.247 45.763 -34.728 1.00 15.26 299 GLU A C 1
ATOM 2335 O O . GLU A 1 305 ? -16.495 45.484 -35.655 1.00 14.97 299 GLU A O 1
ATOM 2341 N N . LYS A 1 306 ? -17.200 45.132 -33.550 1.00 14.43 300 LYS A N 1
ATOM 2342 C CA . LYS A 1 306 ? -16.303 43.998 -33.298 1.00 13.82 300 LYS A CA 1
ATOM 2343 C C . LYS A 1 306 ? -16.996 42.631 -33.234 1.00 12.70 300 LYS A C 1
ATOM 2344 O O . LYS A 1 306 ? -16.313 41.612 -33.195 1.00 12.02 300 LYS A O 1
ATOM 2350 N N . MET A 1 307 ? -18.330 42.596 -33.236 1.00 11.81 301 MET A N 1
ATOM 2351 C CA . MET A 1 307 ? -19.056 41.335 -33.005 1.00 11.25 301 MET A CA 1
ATOM 2352 C C . MET A 1 307 ? -18.796 40.247 -34.048 1.00 11.35 301 MET A C 1
ATOM 2353 O O . MET A 1 307 ? -18.666 39.082 -33.689 1.00 10.87 301 MET A O 1
ATOM 2358 N N . GLU A 1 308 ? -18.754 40.609 -35.331 1.00 11.70 302 GLU A N 1
ATOM 2359 C CA . GLU A 1 308 ? -18.504 39.621 -36.385 1.00 12.02 302 GLU A CA 1
ATOM 2360 C C . GLU A 1 308 ? -17.128 38.994 -36.242 1.00 11.18 302 GLU A C 1
ATOM 2361 O O . GLU A 1 308 ? -16.991 37.777 -36.300 1.00 10.94 302 GLU A O 1
ATOM 2367 N N . ALA A 1 309 ? -16.117 39.835 -36.035 1.00 10.38 303 ALA A N 1
ATOM 2368 C CA . ALA A 1 309 ? -14.747 39.364 -35.829 1.00 9.97 303 ALA A CA 1
ATOM 2369 C C . ALA A 1 309 ? -14.621 38.537 -34.548 1.00 9.55 303 ALA A C 1
ATOM 2370 O O . ALA A 1 309 ? -13.882 37.546 -34.521 1.00 9.56 303 ALA A O 1
ATOM 2372 N N . TYR A 1 310 ? -15.342 38.935 -33.500 1.00 9.04 304 TYR A N 1
ATOM 2373 C CA . TYR A 1 310 ? -15.363 38.166 -32.252 1.00 8.80 304 TYR A CA 1
ATOM 2374 C C . TYR A 1 310 ? -15.893 36.754 -32.507 1.00 8.75 304 TYR A C 1
ATOM 2375 O O . TYR A 1 310 ? -15.279 35.769 -32.094 1.00 8.44 304 TYR A O 1
ATOM 2384 N N . TYR A 1 311 ? -17.026 36.671 -33.201 1.00 8.75 305 TYR A N 1
ATOM 2385 C CA . TYR A 1 311 ? -17.600 35.372 -33.574 1.00 8.83 305 TYR A CA 1
ATOM 2386 C C . TYR A 1 311 ? -16.694 34.539 -34.483 1.00 8.86 305 TYR A C 1
ATOM 2387 O O . TYR A 1 311 ? -16.654 33.319 -34.354 1.00 8.82 305 TYR A O 1
ATOM 2396 N N . ALA A 1 312 ? -15.971 35.193 -35.393 1.00 8.89 306 ALA A N 1
ATOM 2397 C CA . ALA A 1 312 ? -15.015 34.486 -36.248 1.00 9.00 306 ALA A CA 1
ATOM 2398 C C . ALA A 1 312 ? -13.888 33.872 -35.418 1.00 9.04 306 ALA A C 1
ATOM 2399 O O . ALA A 1 312 ? -13.469 32.747 -35.681 1.00 9.15 306 ALA A O 1
ATOM 2401 N N . ALA A 1 313 ? -13.418 34.615 -34.414 1.00 9.09 307 ALA A N 1
ATOM 2402 C CA . ALA A 1 313 ? -12.378 34.127 -33.492 1.00 9.08 307 ALA A CA 1
ATOM 2403 C C . ALA A 1 313 ? -12.892 32.998 -32.602 1.00 9.12 307 ALA A C 1
ATOM 2404 O O . ALA A 1 313 ? -12.196 32.001 -32.394 1.00 8.73 307 ALA A O 1
ATOM 2406 N N . TYR A 1 314 ? -14.108 33.171 -32.085 1.00 9.27 308 TYR A N 1
ATOM 2407 C CA . TYR A 1 314 ? -14.802 32.137 -31.314 1.00 9.67 308 TYR A CA 1
ATOM 2408 C C . TYR A 1 314 ? -14.950 30.851 -32.126 1.00 9.53 308 TYR A C 1
ATOM 2409 O O . TYR A 1 314 ? -14.632 29.763 -31.638 1.00 9.26 308 TYR A O 1
ATOM 2418 N N . ARG A 1 315 ? -15.425 30.990 -33.366 1.00 9.51 309 ARG A N 1
ATOM 2419 C CA . ARG A 1 315 ? -15.511 29.863 -34.294 1.00 9.63 309 ARG A CA 1
ATOM 2420 C C . ARG A 1 315 ? -14.159 29.182 -34.461 1.00 9.49 309 ARG A C 1
ATOM 2421 O O . ARG A 1 315 ? -14.077 27.962 -34.414 1.00 9.18 309 ARG A O 1
ATOM 2429 N N . ARG A 1 316 ? -13.105 29.977 -34.661 1.00 9.48 310 ARG A N 1
ATOM 2430 C CA . ARG A 1 316 ? -11.771 29.424 -34.905 1.00 9.69 310 ARG A CA 1
ATOM 2431 C C . ARG A 1 316 ? -11.235 28.670 -33.690 1.00 9.37 310 ARG A C 1
ATOM 2432 O O . ARG A 1 316 ? -10.690 27.579 -33.837 1.00 9.23 310 ARG A O 1
ATOM 2440 N N . LEU A 1 317 ? -11.418 29.234 -32.496 1.00 9.29 311 LEU A N 1
ATOM 2441 C CA . LEU A 1 317 ? -11.057 28.536 -31.262 1.00 9.18 311 LEU A CA 1
ATOM 2442 C C . LEU A 1 317 ? -11.792 27.197 -31.175 1.00 9.22 311 LEU A C 1
ATOM 2443 O O . LEU A 1 317 ? -11.178 26.169 -30.884 1.00 9.02 311 LEU A O 1
ATOM 2448 N N . GLY A 1 318 ? -13.097 27.219 -31.455 1.00 9.35 312 GLY A N 1
ATOM 2449 C CA . GLY A 1 318 ? -13.912 26.003 -31.509 1.00 9.60 312 GLY A CA 1
ATOM 2450 C C . GLY A 1 318 ? -13.377 24.964 -32.476 1.00 9.93 312 GLY A C 1
ATOM 2451 O O . GLY A 1 318 ? -13.407 23.768 -32.188 1.00 9.78 312 GLY A O 1
ATOM 2452 N N . GLU A 1 319 ? -12.890 25.418 -33.630 1.00 10.45 313 GLU A N 1
ATOM 2453 C CA . GLU A 1 319 ? -12.255 24.513 -34.599 1.00 10.98 313 GLU A CA 1
ATOM 2454 C C . GLU A 1 319 ? -10.985 23.865 -34.047 1.00 10.98 313 GLU A C 1
ATOM 2455 O O . GLU A 1 319 ? -10.763 22.683 -34.272 1.00 11.06 313 GLU A O 1
ATOM 2461 N N . PHE A 1 320 ? -10.165 24.625 -33.320 1.00 11.12 314 PHE A N 1
ATOM 2462 C CA . PHE A 1 320 ? -8.989 24.044 -32.654 1.00 11.29 314 PHE A CA 1
ATOM 2463 C C . PHE A 1 320 ? -9.408 23.042 -31.574 1.00 11.38 314 PHE A C 1
ATOM 2464 O O . PHE A 1 320 ? -8.842 21.957 -31.471 1.00 11.40 314 PHE A O 1
ATOM 2472 N N . ILE A 1 321 ? -10.426 23.391 -30.798 1.00 11.57 315 ILE A N 1
ATOM 2473 C CA . ILE A 1 321 ? -10.917 22.516 -29.733 1.00 11.83 315 ILE A CA 1
ATOM 2474 C C . ILE A 1 321 ? -11.555 21.233 -30.295 1.00 12.21 315 ILE A C 1
ATOM 2475 O O . ILE A 1 321 ? -11.374 20.163 -29.713 1.00 12.40 315 ILE A O 1
ATOM 2480 N N . ASP A 1 322 ? -12.270 21.335 -31.421 1.00 12.46 316 ASP A N 1
ATOM 2481 C CA . ASP A 1 322 ? -12.872 20.160 -32.087 1.00 12.81 316 ASP A CA 1
ATOM 2482 C C . ASP A 1 322 ? -11.894 19.325 -32.935 1.00 13.27 316 ASP A C 1
ATOM 2483 O O . ASP A 1 322 ? -12.246 18.229 -33.376 1.00 13.31 316 ASP A O 1
ATOM 2488 N N . ASP A 1 323 ? -10.696 19.850 -33.188 1.00 13.71 317 ASP A N 1
ATOM 2489 C CA . ASP A 1 323 ? -9.678 19.167 -33.993 1.00 14.17 317 ASP A CA 1
ATOM 2490 C C . ASP A 1 323 ? -9.296 17.827 -33.343 1.00 14.56 317 ASP A C 1
ATOM 2491 O O . ASP A 1 323 ? -8.772 17.827 -32.236 1.00 14.32 317 ASP A O 1
ATOM 2496 N N . PRO A 1 324 ? -9.538 16.684 -34.030 1.00 15.25 318 PRO A N 1
ATOM 2497 C CA . PRO A 1 324 ? -9.166 15.383 -33.445 1.00 15.72 318 PRO A CA 1
ATOM 2498 C C . PRO A 1 324 ? -7.686 15.255 -33.070 1.00 16.04 318 PRO A C 1
ATOM 2499 O O . PRO A 1 324 ? -7.355 14.503 -32.158 1.00 16.34 318 PRO A O 1
ATOM 2503 N N . GLU A 1 325 ? -6.816 15.998 -33.754 1.00 16.65 319 GLU A N 1
ATOM 2504 C CA . GLU A 1 325 ? -5.387 16.021 -33.425 1.00 17.28 319 GLU A CA 1
ATOM 2505 C C . GLU A 1 325 ? -5.052 16.740 -32.112 1.00 16.07 319 GLU A C 1
ATOM 2506 O O . GLU A 1 325 ? -3.932 16.624 -31.626 1.00 15.62 319 GLU A O 1
ATOM 2512 N N . MET A 1 326 ? -6.010 17.482 -31.559 1.00 15.00 320 MET A N 1
ATOM 2513 C CA . MET A 1 326 ? -5.875 18.118 -30.245 1.00 14.53 320 MET A CA 1
ATOM 2514 C C . MET A 1 326 ? -6.411 17.258 -29.096 1.00 14.07 320 MET A C 1
ATOM 2515 O O . MET A 1 326 ? -5.994 17.435 -27.952 1.00 14.29 320 MET A O 1
ATOM 2520 N N . GLY A 1 327 ? -7.325 16.340 -29.393 1.00 13.59 321 GLY A N 1
ATOM 2521 C CA . GLY A 1 327 ? -8.008 15.567 -28.363 1.00 13.57 321 GLY A CA 1
ATOM 2522 C C . GLY A 1 327 ? -7.275 14.290 -27.999 1.00 13.53 321 GLY A C 1
ATOM 2523 O O . GLY A 1 327 ? -6.885 13.528 -28.881 1.00 13.83 321 GLY A O 1
ATOM 2524 N N . VAL A 1 328 ? -7.086 14.067 -26.698 1.00 13.23 322 VAL A N 1
ATOM 2525 C CA . VAL A 1 328 ? -6.576 12.799 -26.173 1.00 13.18 322 VAL A CA 1
ATOM 2526 C C . VAL A 1 328 ? -7.788 11.978 -25.755 1.00 13.30 322 VAL A C 1
ATOM 2527 O O . VAL A 1 328 ? -8.497 12.354 -24.813 1.00 13.15 322 VAL A O 1
ATOM 2531 N N . SER A 1 329 ? -8.026 10.877 -26.472 1.00 13.47 323 SER A N 1
ATOM 2532 C CA . SER A 1 329 ? -9.229 10.069 -26.309 1.00 13.79 323 SER A CA 1
ATOM 2533 C C . SER A 1 329 ? -8.944 8.744 -25.603 1.00 13.61 323 SER A C 1
ATOM 2534 O O . SER A 1 329 ? -7.929 8.092 -25.852 1.00 13.73 323 SER A O 1
ATOM 2537 N N . PHE A 1 330 ? -9.862 8.351 -24.730 1.00 13.47 324 PHE A N 1
ATOM 2538 C CA . PHE A 1 330 ? -9.777 7.080 -24.016 1.00 13.40 324 PHE A CA 1
ATOM 2539 C C . PHE A 1 330 ? -11.167 6.719 -23.526 1.00 13.69 324 PHE A C 1
ATOM 2540 O O . PHE A 1 330 ? -12.041 7.583 -23.464 1.00 14.01 324 PHE A O 1
ATOM 2548 N N . LYS A 1 331 ? -11.385 5.446 -23.210 1.00 13.86 325 LYS A N 1
ATOM 2549 C CA . LYS A 1 331 ? -12.655 5.018 -22.628 1.00 14.18 325 LYS A CA 1
ATOM 2550 C C . LYS A 1 331 ? -12.396 4.479 -21.233 1.00 14.26 325 LYS A C 1
ATOM 2551 O O . LYS A 1 331 ? -11.658 3.508 -21.064 1.00 14.37 325 LYS A 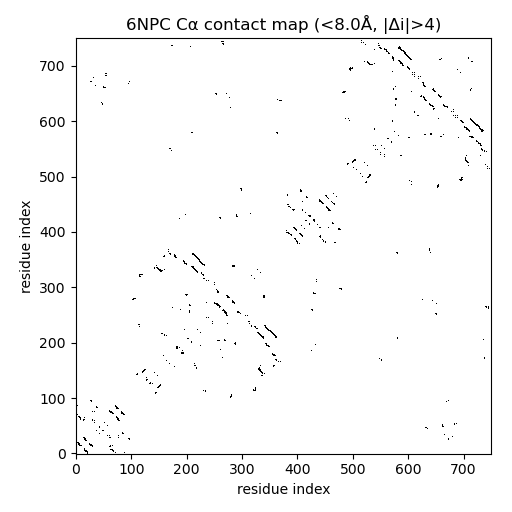O 1
ATOM 2557 N N . LEU A 1 332 ? -13.001 5.117 -20.234 1.00 14.08 326 LEU A N 1
ATOM 2558 C CA . LEU A 1 332 ? -12.810 4.712 -18.849 1.00 14.30 326 LEU A CA 1
ATOM 2559 C C . LEU A 1 332 ? -13.446 3.358 -18.589 1.00 14.88 326 LEU A C 1
ATOM 2560 O O . LEU A 1 332 ? -14.522 3.063 -19.108 1.00 14.79 326 LEU A O 1
ATOM 2565 N N . GLU A 1 333 ? -12.756 2.557 -17.784 1.00 15.68 327 GLU A N 1
ATOM 2566 C CA . GLU A 1 333 ? -13.246 1.274 -17.305 1.00 16.63 327 GLU A CA 1
ATOM 2567 C C . GLU A 1 333 ? -13.725 1.494 -15.875 1.00 15.53 327 GLU A C 1
ATOM 2568 O O . GLU A 1 333 ? -13.335 2.483 -15.245 1.00 14.69 327 GLU A O 1
ATOM 2574 N N . PRO A 1 334 ? -14.568 0.582 -15.351 1.00 14.82 328 PRO A N 1
ATOM 2575 C CA . PRO A 1 334 ? -14.991 0.686 -13.955 1.00 14.47 328 PRO A CA 1
ATOM 2576 C C . PRO A 1 334 ? -13.816 0.831 -12.991 1.00 13.77 328 PRO A C 1
ATOM 2577 O O . PRO A 1 334 ? -12.845 0.072 -13.081 1.00 14.12 328 PRO A O 1
ATOM 2581 N N . GLY A 1 335 ? -13.894 1.824 -12.107 1.00 12.91 329 GLY A N 1
ATOM 2582 C CA . GLY A 1 335 ? -12.837 2.105 -11.137 1.00 12.43 329 GLY A CA 1
ATOM 2583 C C . GLY A 1 335 ? -11.735 3.037 -11.617 1.00 11.98 329 GLY A C 1
ATOM 2584 O O . GLY A 1 335 ? -10.844 3.383 -10.838 1.00 11.96 329 GLY A O 1
ATOM 2585 N N . GLU A 1 336 ? -11.785 3.441 -12.886 1.00 11.51 330 GLU A N 1
ATOM 2586 C CA . GLU A 1 336 ? -10.844 4.412 -13.429 1.00 11.33 330 GLU A CA 1
ATOM 2587 C C . GLU A 1 336 ? -11.456 5.801 -13.360 1.00 10.68 330 GLU A C 1
ATOM 2588 O O . GLU A 1 336 ? -12.675 5.965 -13.447 1.00 10.49 330 GLU A O 1
ATOM 2594 N N . SER A 1 337 ? -10.590 6.794 -13.224 1.00 10.13 331 SER A N 1
ATOM 2595 C CA . SER A 1 337 ? -11.017 8.184 -13.144 1.00 9.72 331 SER A CA 1
ATOM 2596 C C . SER A 1 337 ? -9.966 9.091 -13.747 1.00 9.36 331 SER A C 1
ATOM 2597 O O . SER A 1 337 ? -8.851 8.654 -14.046 1.00 9.44 331 SER A O 1
ATOM 2600 N N . PHE A 1 338 ? -10.330 10.351 -13.943 1.00 8.87 332 PHE A N 1
ATOM 2601 C CA . PHE A 1 338 ? -9.349 11.366 -14.270 1.00 8.60 332 PHE A CA 1
ATOM 2602 C C . PHE A 1 338 ? -9.685 12.690 -13.611 1.00 8.40 332 PHE A C 1
ATOM 2603 O O . PHE A 1 338 ? -10.828 12.928 -13.205 1.00 8.25 332 PHE A O 1
ATOM 2611 N N . ILE A 1 339 ? -8.658 13.522 -13.491 1.00 8.15 333 ILE A N 1
ATOM 2612 C CA . ILE A 1 339 ? -8.786 14.863 -12.956 1.00 7.99 333 ILE A CA 1
ATOM 2613 C C . ILE A 1 339 ? -8.362 15.825 -14.044 1.00 7.82 333 ILE A C 1
ATOM 2614 O O . ILE A 1 339 ? -7.383 15.579 -14.737 1.00 7.73 333 ILE A O 1
ATOM 2619 N N . VAL A 1 340 ? -9.115 16.911 -14.195 1.00 7.53 334 VAL A N 1
ATOM 2620 C CA . VAL A 1 340 ? -8.701 18.010 -15.057 1.00 7.35 334 VAL A CA 1
ATOM 2621 C C . VAL A 1 340 ? -8.575 19.283 -14.244 1.00 7.20 334 VAL A C 1
ATOM 2622 O O . VAL A 1 340 ? -9.357 19.534 -13.322 1.00 7.20 334 VAL A O 1
ATOM 2626 N N . ASP A 1 341 ? -7.560 20.068 -14.583 1.00 7.09 335 ASP A N 1
ATOM 2627 C CA . ASP A 1 341 ? -7.502 21.460 -14.205 1.00 7.07 335 ASP A CA 1
ATOM 2628 C C . ASP A 1 341 ? -8.602 22.134 -15.001 1.00 6.89 335 ASP A C 1
ATOM 2629 O O . ASP A 1 341 ? -8.455 22.377 -16.197 1.00 6.79 335 ASP A O 1
ATOM 2634 N N . ASN A 1 342 ? -9.710 22.425 -14.325 1.00 6.74 336 ASN A N 1
ATOM 2635 C CA . ASN A 1 342 ? -10.903 22.947 -14.979 1.00 6.67 336 ASN A CA 1
ATOM 2636 C C . ASN A 1 342 ? -10.796 24.426 -15.380 1.00 6.87 336 ASN A C 1
ATOM 2637 O O . ASN A 1 342 ? -11.709 24.954 -16.005 1.00 6.80 336 ASN A O 1
ATOM 2642 N N . THR A 1 343 ? -9.682 25.079 -15.037 1.00 7.18 337 THR A N 1
ATOM 2643 C CA . THR A 1 343 ? -9.362 26.408 -15.561 1.00 7.43 337 THR A CA 1
ATOM 2644 C C . THR A 1 343 ? -8.603 26.348 -16.901 1.00 7.45 337 THR A C 1
ATOM 2645 O O . THR A 1 343 ? -8.335 27.393 -17.483 1.00 7.42 337 THR A O 1
ATOM 2649 N N . ARG A 1 344 ? -8.272 25.148 -17.389 1.00 7.44 338 ARG A N 1
ATOM 2650 C CA . ARG A 1 344 ? -7.336 24.979 -18.508 1.00 7.53 338 ARG A CA 1
ATOM 2651 C C . ARG A 1 344 ? -7.711 23.866 -19.489 1.00 7.48 338 ARG A C 1
ATOM 2652 O O . ARG A 1 344 ? -7.803 24.100 -20.701 1.00 7.42 338 ARG A O 1
ATOM 2660 N N . VAL A 1 345 ? -7.847 22.649 -18.969 1.00 7.36 339 VAL A N 1
ATOM 2661 C CA . VAL A 1 345 ? -8.055 21.470 -19.787 1.00 7.37 339 VAL A CA 1
ATOM 2662 C C . VAL A 1 345 ? -9.547 21.205 -19.895 1.00 7.27 339 VAL A C 1
ATOM 2663 O O . VAL A 1 345 ? -10.240 21.093 -18.885 1.00 7.25 339 VAL A O 1
ATOM 2667 N N . LEU A 1 346 ? -10.023 21.115 -21.132 1.00 7.19 340 LEU A N 1
ATOM 2668 C CA . LEU A 1 346 ? -11.418 20.843 -21.429 1.00 7.24 340 LEU A CA 1
ATOM 2669 C C . LEU A 1 346 ? -11.624 19.340 -21.492 1.00 7.34 340 LEU A C 1
ATOM 2670 O O . LEU A 1 346 ? -10.691 18.591 -21.784 1.00 7.35 340 LEU A O 1
ATOM 2675 N N . HIS A 1 347 ? -12.845 18.903 -21.215 1.00 7.45 341 HIS A N 1
ATOM 2676 C CA . HIS A 1 347 ? -13.197 17.500 -21.342 1.00 7.64 341 HIS A CA 1
ATOM 2677 C C . HIS A 1 347 ? -14.488 17.367 -22.132 1.00 7.82 341 HIS A C 1
ATOM 2678 O O . HIS A 1 347 ? -15.298 18.298 -22.197 1.00 7.65 341 HIS A O 1
ATOM 2685 N N . ALA A 1 348 ? -14.658 16.188 -22.711 1.00 8.21 342 ALA A N 1
ATOM 2686 C CA . ALA A 1 348 ? -15.762 15.888 -23.613 1.00 8.57 342 ALA A CA 1
ATOM 2687 C C . ALA A 1 348 ? -16.140 14.426 -23.459 1.00 8.97 342 ALA A C 1
ATOM 2688 O O . ALA A 1 348 ? -15.415 13.644 -22.839 1.00 8.85 342 ALA A O 1
ATOM 2690 N N . ARG A 1 349 ? -17.268 14.055 -24.043 1.00 9.63 343 ARG A N 1
ATOM 2691 C CA . ARG A 1 349 ? -17.582 12.647 -24.221 1.00 10.16 343 ARG A CA 1
ATOM 2692 C C . ARG A 1 349 ? -18.346 12.420 -25.510 1.00 10.57 343 ARG A C 1
ATOM 2693 O O . ARG A 1 349 ? -19.081 13.290 -25.967 1.00 10.53 343 ARG A O 1
ATOM 2701 N N . LEU A 1 350 ? -18.156 11.245 -26.100 1.00 11.43 344 LEU A N 1
ATOM 2702 C CA . LEU A 1 350 ? -18.965 10.840 -27.241 1.00 12.05 344 LEU A CA 1
ATOM 2703 C C . LEU A 1 350 ? -20.305 10.355 -26.716 1.00 12.72 344 LEU A C 1
ATOM 2704 O O . LEU A 1 350 ? -20.388 9.844 -25.599 1.00 12.91 344 LEU A O 1
ATOM 2709 N N . GLY A 1 351 ? -21.355 10.516 -27.519 1.00 13.45 345 GLY A N 1
ATOM 2710 C CA . GLY A 1 351 ? -22.680 10.017 -27.151 1.00 14.15 345 GLY A CA 1
ATOM 2711 C C . GLY A 1 351 ? -22.657 8.513 -26.949 1.00 14.94 345 GLY A C 1
ATOM 2712 O O . GLY A 1 351 ? -21.724 7.834 -27.388 1.00 14.69 345 GLY A O 1
ATOM 2713 N N . TYR A 1 352 ? -23.668 7.992 -26.262 1.00 16.23 346 TYR A N 1
ATOM 2714 C CA . TYR A 1 352 ? -23.760 6.556 -26.006 1.00 17.64 346 TYR A CA 1
ATOM 2715 C C . TYR A 1 352 ? -25.199 6.068 -26.115 1.00 19.82 346 TYR A C 1
ATOM 2716 O O . TYR A 1 352 ? -26.141 6.846 -25.946 1.00 19.47 346 TYR A O 1
ATOM 2725 N N . SER A 1 353 ? -25.348 4.780 -26.418 1.00 22.93 347 SER A N 1
ATOM 2726 C CA . SER A 1 353 ? -26.659 4.167 -26.663 1.00 25.57 347 SER A CA 1
ATOM 2727 C C . SER A 1 353 ? -26.557 2.641 -26.712 1.00 27.39 347 SER A C 1
ATOM 2728 O O . SER A 1 353 ? -25.463 2.077 -26.586 1.00 27.55 347 SER A O 1
ATOM 2731 N N . GLY A 1 354 ? -27.710 1.989 -26.870 1.00 29.80 348 GLY A N 1
ATOM 2732 C CA . GLY A 1 354 ? -27.782 0.548 -27.111 1.00 31.42 348 GLY A CA 1
ATOM 2733 C C . GLY A 1 354 ? -27.738 -0.284 -25.846 1.00 32.74 348 GLY A C 1
ATOM 2734 O O . GLY A 1 354 ? -28.032 0.208 -24.749 1.00 32.69 348 GLY A O 1
ATOM 2735 N N . SER A 1 355 ? -27.379 -1.556 -26.010 1.00 33.74 349 SER A N 1
ATOM 2736 C CA . SER A 1 355 ? -27.216 -2.471 -24.881 1.00 34.43 349 SER A CA 1
ATOM 2737 C C . SER A 1 355 ? -26.064 -1.994 -24.002 1.00 33.45 349 SER A C 1
ATOM 2738 O O . SER A 1 355 ? -25.012 -1.601 -24.513 1.00 34.31 349 SER A O 1
ATOM 2741 N N . GLY A 1 356 ? -26.281 -2.025 -22.689 1.00 31.49 350 GLY A N 1
ATOM 2742 C CA . GLY A 1 356 ? -25.297 -1.568 -21.711 1.00 29.78 350 GLY A CA 1
ATOM 2743 C C . GLY A 1 356 ? -25.800 -0.361 -20.948 1.00 28.38 350 GLY A C 1
ATOM 2744 O O . GLY A 1 356 ? -26.837 0.218 -21.280 1.00 29.01 350 GLY A O 1
ATOM 2745 N N . SER A 1 357 ? -25.055 0.010 -19.914 1.00 25.91 351 SER A N 1
ATOM 2746 C CA . SER A 1 357 ? -25.390 1.163 -19.086 1.00 24.28 351 SER A CA 1
ATOM 2747 C C . SER A 1 357 ? -24.127 1.934 -18.740 1.00 21.41 351 SER A C 1
ATOM 2748 O O . SER A 1 357 ? -23.045 1.352 -18.614 1.00 21.89 351 SER A O 1
ATOM 2751 N N . ARG A 1 358 ? -24.278 3.246 -18.600 1.00 18.17 352 ARG A N 1
ATOM 2752 C CA . ARG A 1 358 ? -23.168 4.129 -18.289 1.00 16.14 352 ARG A CA 1
ATOM 2753 C C . ARG A 1 358 ? -23.458 4.869 -17.000 1.00 15.13 352 ARG A C 1
ATOM 2754 O O . ARG A 1 358 ? -24.563 5.374 -16.795 1.00 15.12 352 ARG A O 1
ATOM 2762 N N . TRP A 1 359 ? -22.454 4.931 -16.137 1.00 14.02 353 TRP A N 1
ATOM 2763 C CA . TRP A 1 359 ? -22.581 5.596 -14.853 1.00 13.31 353 TRP A CA 1
ATOM 2764 C C . TRP A 1 359 ? -21.212 6.106 -14.435 1.00 12.38 353 TRP A C 1
ATOM 2765 O O . TRP A 1 359 ? -20.324 5.333 -14.070 1.00 12.09 353 TRP A O 1
ATOM 2776 N N . LEU A 1 360 ? -21.045 7.417 -14.550 1.00 11.54 354 LEU A N 1
ATOM 2777 C CA . LEU A 1 360 ? -19.888 8.111 -14.011 1.00 10.91 354 LEU A CA 1
ATOM 2778 C C . LEU A 1 360 ? -20.347 8.947 -12.826 1.00 10.44 354 LEU A C 1
ATOM 2779 O O . LEU A 1 360 ? -21.539 9.220 -12.672 1.00 10.45 354 LEU A O 1
ATOM 2784 N N . GLN A 1 361 ? -19.400 9.314 -11.970 1.00 9.89 355 GLN A N 1
ATOM 2785 C CA . GLN A 1 361 ? -19.652 10.253 -10.887 1.00 9.61 355 GLN A CA 1
ATOM 2786 C C . GLN A 1 361 ? -18.673 11.402 -11.029 1.00 9.19 355 GLN A C 1
ATOM 2787 O O . GLN A 1 361 ? -17.525 11.195 -11.411 1.00 9.24 355 GLN A O 1
ATOM 2793 N N . GLY A 1 362 ? -19.136 12.610 -10.733 1.00 8.67 356 GLY A N 1
ATOM 2794 C CA . GLY A 1 362 ? -18.294 13.793 -10.829 1.00 8.38 356 GLY A CA 1
ATOM 2795 C C . GLY A 1 362 ? -18.362 14.679 -9.608 1.00 8.15 356 GLY A C 1
ATOM 2796 O O . GLY A 1 362 ? -19.360 14.696 -8.883 1.00 8.08 356 GLY A O 1
ATOM 2797 N N . CYS A 1 363 ? -17.269 15.393 -9.366 1.00 7.84 357 CYS A N 1
ATOM 2798 C CA . CYS A 1 363 ? -17.214 16.402 -8.315 1.00 7.77 357 CYS A CA 1
ATOM 2799 C C . CYS A 1 363 ? -16.149 17.430 -8.628 1.00 7.59 357 CYS A C 1
ATOM 2800 O O . CYS A 1 363 ? -15.312 17.224 -9.511 1.00 7.45 357 CYS A O 1
ATOM 2803 N N . TYR A 1 364 ? -16.193 18.528 -7.882 1.00 7.40 358 TYR A N 1
ATOM 2804 C CA . TYR A 1 364 ? -15.225 19.608 -8.011 1.00 7.37 358 TYR A CA 1
ATOM 2805 C C . TYR A 1 364 ? -14.347 19.655 -6.774 1.00 7.60 358 TYR A C 1
ATOM 2806 O O . TYR A 1 364 ? -14.777 19.296 -5.679 1.00 7.73 358 TYR A O 1
ATOM 2815 N N . ALA A 1 365 ? -13.105 20.076 -6.968 1.00 7.79 359 ALA A N 1
ATOM 2816 C CA . ALA A 1 365 ? -12.194 20.373 -5.876 1.00 8.07 359 ALA A CA 1
ATOM 2817 C C . ALA A 1 365 ? -11.406 21.612 -6.274 1.00 8.41 359 ALA A C 1
ATOM 2818 O O . ALA A 1 365 ? -11.668 22.198 -7.332 1.00 8.40 359 ALA A O 1
ATOM 2820 N N . ASP A 1 366 ? -10.454 22.029 -5.444 1.00 8.83 360 ASP A N 1
ATOM 2821 C CA . ASP A 1 366 ? -9.695 23.223 -5.767 1.00 9.27 360 ASP A CA 1
ATOM 2822 C C . ASP A 1 366 ? -8.182 23.013 -5.792 1.00 9.81 360 ASP A C 1
ATOM 2823 O O . ASP A 1 366 ? -7.628 22.224 -5.026 1.00 9.56 360 ASP A O 1
ATOM 2828 N N . LYS A 1 367 ? -7.540 23.730 -6.710 1.00 10.58 361 LYS A N 1
ATOM 2829 C CA . LYS A 1 367 ? -6.106 23.606 -6.963 1.00 11.36 361 LYS A CA 1
ATOM 2830 C C . LYS A 1 367 ? -5.250 24.039 -5.778 1.00 12.19 361 LYS A C 1
ATOM 2831 O O . LYS A 1 367 ? -4.168 23.491 -5.568 1.00 12.24 361 LYS A O 1
ATOM 2837 N N . ASP A 1 368 ? -5.716 25.023 -5.013 1.00 13.37 362 ASP A N 1
ATOM 2838 C CA . ASP A 1 368 ? -4.920 25.510 -3.882 1.00 14.07 362 ASP A CA 1
ATOM 2839 C C . ASP A 1 368 ? -4.582 24.372 -2.901 1.00 13.65 362 ASP A C 1
ATOM 2840 O O . ASP A 1 368 ? -3.432 24.256 -2.476 1.00 13.75 362 ASP A O 1
ATOM 2845 N N . GLY A 1 369 ? -5.555 23.501 -2.617 1.00 13.12 363 GLY A N 1
ATOM 2846 C CA . GLY A 1 369 ? -5.331 22.285 -1.830 1.00 12.65 363 GLY A CA 1
ATOM 2847 C C . GLY A 1 369 ? -4.333 21.331 -2.460 1.00 12.37 363 GLY A C 1
ATOM 2848 O O . GLY A 1 369 ? -3.422 20.841 -1.783 1.00 12.26 363 GLY A O 1
ATOM 2849 N N . LEU A 1 370 ? -4.497 21.073 -3.757 1.00 11.74 364 LEU A N 1
ATOM 2850 C CA . LEU A 1 370 ? -3.565 20.216 -4.508 1.00 11.56 364 LEU A CA 1
ATOM 2851 C C . LEU A 1 370 ? -2.136 20.750 -4.448 1.00 11.65 364 LEU A C 1
ATOM 2852 O O . LEU A 1 370 ? -1.196 19.980 -4.216 1.00 11.62 364 LEU A O 1
ATOM 2857 N N . PHE A 1 371 ? -1.975 22.056 -4.663 1.00 11.76 365 PHE A N 1
ATOM 2858 C CA . PHE A 1 371 ? -0.654 22.690 -4.600 1.00 12.04 365 PHE A CA 1
ATOM 2859 C C . PHE A 1 371 ? -0.041 22.586 -3.204 1.00 12.00 365 PHE A C 1
ATOM 2860 O O . PHE A 1 371 ? 1.149 22.303 -3.081 1.00 12.00 365 PHE A O 1
ATOM 2868 N N . SER A 1 372 ? -0.847 22.788 -2.164 1.00 11.96 366 SER A N 1
ATOM 2869 C CA . SER A 1 372 ? -0.343 22.669 -0.788 1.00 11.92 366 SER A CA 1
ATOM 2870 C C . SER A 1 372 ? 0.128 21.253 -0.469 1.00 12.11 366 SER A C 1
ATOM 2871 O O . SER A 1 372 ? 1.225 21.067 0.071 1.00 12.13 366 SER A O 1
ATOM 2874 N N . THR A 1 373 ? -0.693 20.264 -0.815 1.00 12.04 367 THR A N 1
ATOM 2875 C CA . THR A 1 373 ? -0.346 18.856 -0.612 1.00 12.16 367 THR A CA 1
ATOM 2876 C C . THR A 1 373 ? 0.941 18.508 -1.366 1.00 12.64 367 THR A C 1
ATOM 2877 O O . THR A 1 373 ? 1.817 17.831 -0.831 1.00 12.63 367 THR A O 1
ATOM 2881 N N . LEU A 1 374 ? 1.045 18.988 -2.602 1.00 13.12 368 LEU A N 1
ATOM 2882 C CA . LEU A 1 374 ? 2.238 18.775 -3.426 1.00 13.81 368 LEU A CA 1
ATOM 2883 C C . LEU A 1 374 ? 3.473 19.449 -2.829 1.00 14.60 368 LEU A C 1
ATOM 2884 O O . LEU A 1 374 ? 4.528 18.815 -2.703 1.00 14.66 368 LEU A O 1
ATOM 2889 N N . ASN A 1 375 ? 3.329 20.726 -2.464 1.00 15.59 369 ASN A N 1
ATOM 2890 C CA . ASN A 1 375 ? 4.401 21.505 -1.823 1.00 16.75 369 ASN A CA 1
ATOM 2891 C C . ASN A 1 375 ? 4.940 20.827 -0.562 1.00 17.59 369 ASN A C 1
ATOM 2892 O O . ASN A 1 375 ? 6.155 20.772 -0.358 1.00 18.17 369 ASN A O 1
ATOM 2897 N N . VAL A 1 376 ? 4.032 20.318 0.271 1.00 18.46 370 VAL A N 1
ATOM 2898 C CA . VAL A 1 376 ? 4.403 19.620 1.507 1.00 19.35 370 VAL A CA 1
ATOM 2899 C C . VAL A 1 376 ? 5.132 18.310 1.179 1.00 20.10 370 VAL A C 1
ATOM 2900 O O . VAL A 1 376 ? 6.163 18.016 1.784 1.00 20.51 370 VAL A O 1
ATOM 2904 N N . LEU A 1 377 ? 4.611 17.547 0.218 1.00 20.74 371 LEU A N 1
ATOM 2905 C CA . LEU A 1 377 ? 5.275 16.316 -0.248 1.00 21.57 371 LEU A CA 1
ATOM 2906 C C . LEU A 1 377 ? 6.681 16.563 -0.821 1.00 22.44 371 LEU A C 1
ATOM 2907 O O . LEU A 1 377 ? 7.592 15.759 -0.584 1.00 23.02 371 LEU A O 1
ATOM 2912 N N . ASN A 1 378 ? 6.848 17.656 -1.567 1.00 23.38 372 ASN A N 1
ATOM 2913 C CA . ASN A 1 378 ? 8.169 18.060 -2.081 1.00 24.68 372 ASN A CA 1
ATOM 2914 C C . ASN A 1 378 ? 9.160 18.444 -0.975 1.00 26.50 372 ASN A C 1
ATOM 2915 O O . ASN A 1 378 ? 10.358 18.164 -1.090 1.00 26.95 372 ASN A O 1
ATOM 2920 N N . ALA A 1 379 ? 8.663 19.091 0.078 1.00 27.80 373 ALA A N 1
ATOM 2921 C CA . ALA A 1 379 ? 9.490 19.431 1.245 1.00 29.09 373 ALA A CA 1
ATOM 2922 C C . ALA A 1 379 ? 9.951 18.187 2.009 1.00 30.19 373 ALA A C 1
ATOM 2923 O O . ALA A 1 379 ? 11.100 18.120 2.453 1.00 31.43 373 ALA A O 1
ATOM 2925 N N . GLN A 1 380 ? 9.057 17.209 2.146 1.00 30.90 374 GLN A N 1
ATOM 2926 C CA . GLN A 1 380 ? 9.328 15.983 2.904 1.00 31.56 374 GLN A CA 1
ATOM 2927 C C . GLN A 1 380 ? 10.162 14.942 2.150 1.00 32.85 374 GLN A C 1
ATOM 2928 O O . GLN A 1 380 ? 10.918 14.198 2.776 1.00 33.04 374 GLN A O 1
ATOM 2934 N N . LEU A 1 381 ? 10.011 14.881 0.824 1.00 33.60 375 LEU A N 1
ATOM 2935 C CA . LEU A 1 381 ? 10.754 13.931 -0.021 1.00 34.54 375 LEU A CA 1
ATOM 2936 C C . LEU A 1 381 ? 12.052 14.499 -0.620 1.00 35.50 375 LEU A C 1
ATOM 2937 O O . LEU A 1 381 ? 12.725 13.807 -1.384 1.00 36.65 375 LEU A O 1
ATOM 2942 N N . GLY A 1 382 ? 12.406 15.738 -0.280 1.00 37.29 376 GLY A N 1
ATOM 2943 C CA . GLY A 1 382 ? 13.617 16.366 -0.810 1.00 38.39 376 GLY A CA 1
ATOM 2944 C C . GLY A 1 382 ? 13.691 17.851 -0.510 1.00 39.54 376 GLY A C 1
ATOM 2945 O O . GLY A 1 382 ? 14.593 18.542 -0.983 1.00 41.51 376 GLY A O 1
ATOM 2946 N N . HIS B 1 4 ? -42.855 50.282 -25.010 1.00 43.93 -2 HIS B N 1
ATOM 2947 C CA . HIS B 1 4 ? -42.589 51.150 -26.211 1.00 43.25 -2 HIS B CA 1
ATOM 2948 C C . HIS B 1 4 ? -41.085 51.375 -26.464 1.00 41.39 -2 HIS B C 1
ATOM 2949 O O . HIS B 1 4 ? -40.625 51.338 -27.609 1.00 39.75 -2 HIS B O 1
ATOM 2956 N N . HIS B 1 5 ? -40.346 51.615 -25.383 1.00 39.92 -1 HIS B N 1
ATOM 2957 C CA . HIS B 1 5 ? -38.893 51.419 -25.301 1.00 38.91 -1 HIS B CA 1
ATOM 2958 C C . HIS B 1 5 ? -38.522 49.992 -25.778 1.00 36.30 -1 HIS B C 1
ATOM 2959 O O . HIS B 1 5 ? -37.528 49.810 -26.488 1.00 35.47 -1 HIS B O 1
ATOM 2966 N N . HIS B 1 6 ? -39.357 49.007 -25.420 1.00 33.45 0 HIS B N 1
ATOM 2967 C CA . HIS B 1 6 ? -39.153 47.582 -25.747 1.00 31.31 0 HIS B CA 1
ATOM 2968 C C . HIS B 1 6 ? -40.144 46.985 -26.786 1.00 28.62 0 HIS B C 1
ATOM 2969 O O . HIS B 1 6 ? -40.139 45.771 -27.006 1.00 27.81 0 HIS B O 1
ATOM 2976 N N . MET B 1 7 ? -40.978 47.814 -27.423 1.00 26.01 1 MET B N 1
ATOM 2977 C CA . MET B 1 7 ? -41.969 47.343 -28.406 1.00 24.35 1 MET B CA 1
ATOM 2978 C C . MET B 1 7 ? -41.409 47.533 -29.817 1.00 22.67 1 MET B C 1
ATOM 2979 O O . MET B 1 7 ? -41.216 48.670 -30.251 1.00 21.49 1 MET B O 1
ATOM 2984 N N . PRO B 1 8 ? -41.137 46.427 -30.540 1.00 21.20 2 PRO B N 1
ATOM 2985 C CA . PRO B 1 8 ? -40.607 46.565 -31.897 1.00 20.73 2 PRO B CA 1
ATOM 2986 C C . PRO B 1 8 ? -41.670 47.086 -32.860 1.00 20.44 2 PRO B C 1
ATOM 2987 O O . PRO B 1 8 ? -42.835 46.705 -32.752 1.00 20.32 2 PRO B O 1
ATOM 2991 N N . ARG B 1 9 ? -41.256 47.964 -33.771 1.00 20.31 3 ARG B N 1
ATOM 2992 C CA . ARG B 1 9 ? -42.136 48.566 -34.774 1.00 20.81 3 ARG B CA 1
ATOM 2993 C C . ARG B 1 9 ? -41.893 47.945 -36.147 1.00 19.83 3 ARG B C 1
ATOM 2994 O O . ARG B 1 9 ? -42.830 47.472 -36.796 1.00 19.61 3 ARG B O 1
ATOM 3002 N N . SER B 1 10 ? -40.639 47.970 -36.589 1.00 18.39 4 SER B N 1
ATOM 3003 C CA . SER B 1 10 ? -40.276 47.522 -37.934 1.00 17.68 4 SER B CA 1
ATOM 3004 C C . SER B 1 10 ? -38.832 47.048 -37.985 1.00 16.92 4 SER B C 1
ATOM 3005 O O . SER B 1 10 ? -38.061 47.270 -37.048 1.00 16.41 4 SER B O 1
ATOM 3008 N N . VAL B 1 11 ? -38.481 46.404 -39.094 1.00 16.49 5 VAL B N 1
ATOM 3009 C CA . VAL B 1 11 ? -37.133 45.884 -39.309 1.00 16.33 5 VAL B CA 1
ATOM 3010 C C . VAL B 1 11 ? -36.729 45.999 -40.780 1.00 16.51 5 VAL B C 1
ATOM 3011 O O . VAL B 1 11 ? -37.561 45.837 -41.676 1.00 16.09 5 VAL B O 1
ATOM 3015 N N . THR B 1 12 ? -35.452 46.301 -41.006 1.00 16.57 6 THR B N 1
ATOM 3016 C CA . THR B 1 12 ? -34.829 46.196 -42.322 1.00 16.95 6 THR B CA 1
ATOM 3017 C C . THR B 1 12 ? -33.676 45.206 -42.225 1.00 17.20 6 THR B C 1
ATOM 3018 O O . THR B 1 12 ? -32.959 45.176 -41.222 1.00 17.11 6 THR B O 1
ATOM 3022 N N . ALA B 1 13 ? -33.526 44.383 -43.257 1.00 17.56 7 ALA B N 1
ATOM 3023 C CA . ALA B 1 13 ? -32.388 43.482 -43.381 1.00 17.83 7 ALA B CA 1
ATOM 3024 C C . ALA B 1 13 ? -31.415 44.126 -44.350 1.00 18.27 7 ALA B C 1
ATOM 3025 O O . ALA B 1 13 ? -31.826 44.631 -45.401 1.00 19.16 7 ALA B O 1
ATOM 3027 N N . ASP B 1 14 ? -30.132 44.131 -43.996 1.00 18.17 8 ASP B N 1
ATOM 3028 C CA . ASP B 1 14 ? -29.093 44.614 -44.907 1.00 18.00 8 ASP B CA 1
ATOM 3029 C C . ASP B 1 14 ? -29.073 43.722 -46.148 1.00 17.53 8 ASP B C 1
ATOM 3030 O O . ASP B 1 14 ? -29.346 42.523 -46.055 1.00 16.77 8 ASP B O 1
ATOM 3035 N N . ALA B 1 15 ? -28.744 44.305 -47.301 1.00 17.25 9 ALA B N 1
ATOM 3036 C CA . ALA B 1 15 ? -28.650 43.547 -48.558 1.00 17.15 9 ALA B CA 1
ATOM 3037 C C . ALA B 1 15 ? -27.738 42.317 -48.451 1.00 17.14 9 ALA B C 1
ATOM 3038 O O . ALA B 1 15 ? -28.016 41.283 -49.053 1.00 17.48 9 ALA B O 1
ATOM 3040 N N . SER B 1 16 ? -26.670 42.429 -47.659 1.00 16.94 10 SER B N 1
ATOM 3041 C CA . SER B 1 16 ? -25.761 41.309 -47.392 1.00 16.72 10 SER B CA 1
ATOM 3042 C C . SER B 1 16 ? -26.402 40.147 -46.620 1.00 16.48 10 SER B C 1
ATOM 3043 O O . SER B 1 16 ? -25.941 39.007 -46.716 1.00 17.21 10 SER B O 1
ATOM 3046 N N . GLY B 1 17 ? -27.442 40.447 -45.845 1.00 15.56 11 GLY B N 1
ATOM 3047 C CA . GLY B 1 17 ? -28.008 39.499 -44.892 1.00 15.08 11 GLY B CA 1
ATOM 3048 C C . GLY B 1 17 ? -27.146 39.338 -43.647 1.00 14.49 11 GLY B C 1
ATOM 3049 O O . GLY B 1 17 ? -27.446 38.488 -42.802 1.00 14.15 11 GLY B O 1
ATOM 3050 N N . SER B 1 18 ? -26.096 40.154 -43.502 1.00 13.81 12 SER B N 1
ATOM 3051 C CA . SER B 1 18 ? -25.145 39.980 -42.401 1.00 13.46 12 SER B CA 1
ATOM 3052 C C . SER B 1 18 ? -25.662 40.572 -41.090 1.00 13.01 12 SER B C 1
ATOM 3053 O O . SER B 1 18 ? -25.230 40.149 -40.017 1.00 12.63 12 SER B O 1
ATOM 3056 N N . PHE B 1 19 ? -26.571 41.543 -41.177 1.00 12.60 13 PHE B N 1
ATOM 3057 C CA . PHE B 1 19 ? -27.258 42.078 -40.003 1.00 12.52 13 PHE B CA 1
ATOM 3058 C C . PHE B 1 19 ? -28.634 42.631 -40.367 1.00 12.39 13 PHE B C 1
ATOM 3059 O O . PHE B 1 19 ? -28.959 42.795 -41.549 1.00 12.38 13 PHE B O 1
ATOM 3067 N N . LEU B 1 20 ? -29.438 42.897 -39.343 1.00 11.95 14 LEU B N 1
ATOM 3068 C CA . LEU B 1 20 ? -30.703 43.607 -39.506 1.00 11.92 14 LEU B CA 1
ATOM 3069 C C . LEU B 1 20 ? -30.735 44.769 -38.532 1.00 12.24 14 LEU B C 1
ATOM 3070 O O . LEU B 1 20 ? -29.967 44.794 -37.570 1.00 12.26 14 LEU B O 1
ATOM 3075 N N . THR B 1 21 ? -31.606 45.735 -38.811 1.00 12.69 15 THR B N 1
ATOM 3076 C CA . THR B 1 21 ? -31.772 46.925 -37.990 1.00 13.34 15 THR B CA 1
ATOM 3077 C C . THR B 1 21 ? -33.216 46.967 -37.520 1.00 13.98 15 THR B C 1
ATOM 3078 O O . THR B 1 21 ? -34.134 47.073 -38.335 1.00 13.97 15 THR B O 1
ATOM 3082 N N . LEU B 1 22 ? -33.400 46.873 -36.206 1.00 14.52 16 LEU B N 1
ATOM 3083 C CA . LEU B 1 22 ? -34.713 46.831 -35.581 1.00 15.56 16 LEU B CA 1
ATOM 3084 C C . LEU B 1 22 ? -35.057 48.221 -35.075 1.00 16.38 16 LEU B C 1
ATOM 3085 O O . LEU B 1 22 ? -34.250 48.832 -34.375 1.00 16.65 16 LEU B O 1
ATOM 3090 N N . THR B 1 23 ? -36.236 48.722 -35.444 1.00 16.94 17 THR B N 1
ATOM 3091 C CA . THR B 1 23 ? -36.746 50.005 -34.942 1.00 17.90 17 THR B CA 1
ATOM 3092 C C . THR B 1 23 ? -37.868 49.749 -33.939 1.00 18.55 17 THR B C 1
ATOM 3093 O O . THR B 1 23 ? -38.780 48.964 -34.211 1.00 18.54 17 THR B O 1
ATOM 3097 N N . PHE B 1 24 ? -37.795 50.414 -32.786 1.00 19.34 18 PHE B N 1
ATOM 3098 C CA . PHE B 1 24 ? -38.807 50.292 -31.734 1.00 20.38 18 PHE B CA 1
ATOM 3099 C C . PHE B 1 24 ? -39.822 51.434 -31.823 1.00 21.47 18 PHE B C 1
ATOM 3100 O O . PHE B 1 24 ? -39.615 52.391 -32.571 1.00 21.50 18 PHE B O 1
ATOM 3108 N N . GLU B 1 25 ? -40.915 51.329 -31.066 1.00 23.18 19 GLU B N 1
ATOM 3109 C CA . GLU B 1 25 ? -42.016 52.315 -31.143 1.00 24.61 19 GLU B CA 1
ATOM 3110 C C . GLU B 1 25 ? -41.668 53.715 -30.620 1.00 24.82 19 GLU B C 1
ATOM 3111 O O . GLU B 1 25 ? -42.356 54.677 -30.967 1.00 24.95 19 GLU B O 1
ATOM 3117 N N . ASP B 1 26 ? -40.614 53.828 -29.808 1.00 25.17 20 ASP B N 1
ATOM 3118 C CA . ASP B 1 26 ? -40.087 55.140 -29.379 1.00 25.40 20 ASP B CA 1
ATOM 3119 C C . ASP B 1 26 ? -39.100 55.790 -30.371 1.00 24.94 20 ASP B C 1
ATOM 3120 O O . ASP B 1 26 ? -38.532 56.840 -30.069 1.00 25.38 20 ASP B O 1
ATOM 3125 N N . GLY B 1 27 ? -38.879 55.164 -31.531 1.00 24.63 21 GLY B N 1
ATOM 3126 C CA . GLY B 1 27 ? -37.965 55.683 -32.549 1.00 24.29 21 GLY B CA 1
ATOM 3127 C C . GLY B 1 27 ? -36.537 55.161 -32.470 1.00 23.83 21 GLY B C 1
ATOM 3128 O O . GLY B 1 27 ? -35.766 55.355 -33.411 1.00 24.37 21 GLY B O 1
ATOM 3129 N N . SER B 1 28 ? -36.174 54.500 -31.367 1.00 23.38 22 SER B N 1
ATOM 3130 C CA . SER B 1 28 ? -34.817 53.967 -31.194 1.00 23.05 22 SER B CA 1
ATOM 3131 C C . SER B 1 28 ? -34.549 52.792 -32.133 1.00 22.73 22 SER B C 1
ATOM 3132 O O . SER B 1 28 ? -35.470 52.047 -32.488 1.00 22.51 22 SER B O 1
ATOM 3135 N N . GLU B 1 29 ? -33.286 52.656 -32.534 1.00 21.95 23 GLU B N 1
ATOM 3136 C CA . GLU B 1 29 ? -32.833 51.581 -33.413 1.00 21.40 23 GLU B CA 1
ATOM 3137 C C . GLU B 1 29 ? -31.809 50.705 -32.702 1.00 19.89 23 GLU B C 1
ATOM 3138 O O . GLU B 1 29 ? -31.071 51.181 -31.835 1.00 19.59 23 GLU B O 1
ATOM 3144 N N . SER B 1 30 ? -31.763 49.433 -33.088 1.00 18.08 24 SER B N 1
ATOM 3145 C CA . SER B 1 30 ? -30.757 48.496 -32.596 1.00 16.93 24 SER B CA 1
ATOM 3146 C C . SER B 1 30 ? -30.439 47.476 -33.687 1.00 15.72 24 SER B C 1
ATOM 3147 O O . SER B 1 30 ? -31.344 46.835 -34.218 1.00 15.37 24 SER B O 1
ATOM 3150 N N . ARG B 1 31 ? -29.158 47.350 -34.030 1.00 14.56 25 ARG B N 1
ATOM 3151 C CA . ARG B 1 31 ? -28.705 46.422 -35.065 1.00 14.01 25 ARG B CA 1
ATOM 3152 C C . ARG B 1 31 ? -28.261 45.097 -34.453 1.00 13.31 25 ARG B C 1
ATOM 3153 O O . ARG B 1 31 ? -27.634 45.083 -33.393 1.00 13.14 25 ARG B O 1
ATOM 3161 N N . PHE B 1 32 ? -28.581 43.996 -35.134 1.00 12.40 26 PHE B N 1
ATOM 3162 C CA . PHE B 1 32 ? -28.210 42.648 -34.693 1.00 11.93 26 PHE B CA 1
ATOM 3163 C C . PHE B 1 32 ? -27.635 41.866 -35.863 1.00 11.66 26 PHE B C 1
ATOM 3164 O O . PHE B 1 32 ? -28.242 41.832 -36.939 1.00 11.48 26 PHE B O 1
ATOM 3172 N N . HIS B 1 33 ? -26.485 41.227 -35.653 1.00 11.25 27 HIS B N 1
ATOM 3173 C CA . HIS B 1 33 ? -25.863 40.395 -36.683 1.00 11.34 27 HIS B CA 1
ATOM 3174 C C . HIS B 1 33 ? -26.564 39.052 -36.818 1.00 11.00 27 HIS B C 1
ATOM 3175 O O . HIS B 1 33 ? -27.086 38.515 -35.838 1.00 10.80 27 HIS B O 1
ATOM 3182 N N . ALA B 1 34 ? -26.548 38.516 -38.036 1.00 10.62 28 ALA B N 1
ATOM 3183 C CA . ALA B 1 34 ? -27.133 37.204 -38.323 1.00 10.57 28 ALA B CA 1
ATOM 3184 C C . ALA B 1 34 ? -26.548 36.111 -37.435 1.00 10.32 28 ALA B C 1
ATOM 3185 O O . ALA B 1 34 ? -27.290 35.306 -36.872 1.00 10.19 28 ALA B O 1
ATOM 3187 N N . ILE B 1 35 ? -25.219 36.080 -37.316 1.00 10.30 29 ILE B N 1
ATOM 3188 C CA . ILE B 1 35 ? -24.554 35.039 -36.519 1.00 10.24 29 ILE B CA 1
ATOM 3189 C C . ILE B 1 35 ? -24.957 35.081 -35.041 1.00 10.04 29 ILE B C 1
ATOM 3190 O O . ILE B 1 35 ? -25.158 34.030 -34.425 1.00 10.01 29 ILE B O 1
ATOM 3195 N N . TRP B 1 36 ? -25.095 36.290 -34.500 1.00 9.72 30 TRP B N 1
ATOM 3196 C CA . TRP B 1 36 ? -25.496 36.504 -33.108 1.00 9.66 30 TRP B CA 1
ATOM 3197 C C . TRP B 1 36 ? -26.943 36.058 -32.896 1.00 9.66 30 TRP B C 1
ATOM 3198 O O . TRP B 1 36 ? -27.245 35.371 -31.921 1.00 9.57 30 TRP B O 1
ATOM 3209 N N . LEU B 1 37 ? -27.831 36.454 -33.809 1.00 9.63 31 LEU B N 1
ATOM 3210 C CA . LEU B 1 37 ? -29.239 36.044 -33.741 1.00 9.68 31 LEU B CA 1
ATOM 3211 C C . LEU B 1 37 ? -29.391 34.532 -33.840 1.00 9.69 31 LEU B C 1
ATOM 3212 O O . LEU B 1 37 ? -30.159 33.942 -33.082 1.00 9.83 31 LEU B O 1
ATOM 3217 N N . ARG B 1 38 ? -28.642 33.902 -34.742 1.00 9.75 32 ARG B N 1
ATOM 3218 C CA . ARG B 1 38 ? -28.730 32.456 -34.912 1.00 9.92 32 ARG B CA 1
ATOM 3219 C C . ARG B 1 38 ? -28.252 31.723 -33.659 1.00 9.73 32 ARG B C 1
ATOM 3220 O O . ARG B 1 38 ? -28.909 30.796 -33.179 1.00 9.71 32 ARG B O 1
ATOM 3228 N N . ASP B 1 39 ? -27.110 32.151 -33.138 1.00 9.49 33 ASP B N 1
ATOM 3229 C CA . ASP B 1 39 ? -26.533 31.549 -31.935 1.00 9.43 33 ASP B CA 1
ATOM 3230 C C . ASP B 1 39 ? -27.452 31.718 -30.722 1.00 9.30 33 ASP B C 1
ATOM 3231 O O . ASP B 1 39 ? -27.505 30.842 -29.854 1.00 9.23 33 ASP B O 1
ATOM 3236 N N . ASN B 1 40 ? -28.173 32.837 -30.675 1.00 9.20 34 ASN B N 1
ATOM 3237 C CA . ASN B 1 40 ? -29.078 33.140 -29.566 1.00 9.25 34 ASN B CA 1
ATOM 3238 C C . ASN B 1 40 ? -30.550 32.805 -29.810 1.00 9.37 34 ASN B C 1
ATOM 3239 O O . ASN B 1 40 ? -31.417 33.245 -29.052 1.00 9.47 34 ASN B O 1
ATOM 3244 N N . ALA B 1 41 ? -30.830 31.997 -30.829 1.00 9.50 35 ALA B N 1
ATOM 3245 C CA . ALA B 1 41 ? -32.203 31.556 -31.083 1.00 9.72 35 ALA B CA 1
ATOM 3246 C C . ALA B 1 41 ? -32.743 30.823 -29.851 1.00 9.98 35 ALA B C 1
ATOM 3247 O O . ALA B 1 41 ? -32.023 30.038 -29.229 1.00 9.76 35 ALA B O 1
ATOM 3249 N N . LEU B 1 42 ? -33.998 31.109 -29.503 1.00 10.19 36 LEU B N 1
ATOM 3250 C CA . LEU B 1 42 ? -34.611 30.624 -28.263 1.00 10.59 36 LEU B CA 1
ATOM 3251 C C . LEU B 1 42 ? -35.581 29.472 -28.497 1.00 10.82 36 LEU B C 1
ATOM 3252 O O . LEU B 1 42 ? -36.249 29.033 -27.560 1.00 10.72 36 LEU B O 1
ATOM 3257 N N . ASP B 1 43 ? -35.651 28.984 -29.734 1.00 11.03 37 ASP B N 1
ATOM 3258 C CA . ASP B 1 43 ? -36.563 27.894 -30.087 1.00 11.38 37 ASP B CA 1
ATOM 3259 C C . ASP B 1 43 ? -36.094 26.560 -29.481 1.00 11.77 37 ASP B C 1
ATOM 3260 O O . ASP B 1 43 ? -34.912 26.418 -29.146 1.00 11.54 37 ASP B O 1
ATOM 3265 N N . PRO B 1 44 ? -37.007 25.567 -29.363 1.00 12.17 38 PRO B N 1
ATOM 3266 C CA . PRO B 1 44 ? -36.684 24.270 -28.747 1.00 12.50 38 PRO B CA 1
ATOM 3267 C C . PRO B 1 44 ? -35.527 23.465 -29.351 1.00 12.72 38 PRO B C 1
ATOM 3268 O O . PRO B 1 44 ? -34.961 22.632 -28.648 1.00 13.05 38 PRO B O 1
ATOM 3272 N N . GLU B 1 45 ? -35.176 23.691 -30.616 1.00 13.14 39 GLU B N 1
ATOM 3273 C CA . GLU B 1 45 ? -34.036 22.989 -31.225 1.00 13.61 39 GLU B CA 1
ATOM 3274 C C . GLU B 1 45 ? -32.701 23.737 -31.104 1.00 12.29 39 GLU B C 1
ATOM 3275 O O . GLU B 1 45 ? -31.657 23.208 -31.488 1.00 12.01 39 GLU B O 1
ATOM 3281 N N . THR B 1 46 ? -32.736 24.958 -30.580 1.00 11.19 40 THR B N 1
ATOM 3282 C CA . THR B 1 46 ? -31.514 25.679 -30.198 1.00 10.69 40 THR B CA 1
ATOM 3283 C C . THR B 1 46 ? -31.313 25.679 -28.679 1.00 10.45 40 THR B C 1
ATOM 3284 O O . THR B 1 46 ? -30.187 25.492 -28.215 1.00 10.09 40 THR B O 1
ATOM 3288 N N . ARG B 1 47 ? -32.391 25.891 -27.920 1.00 10.41 41 ARG B N 1
ATOM 3289 C CA . ARG B 1 47 ? -32.349 25.874 -26.456 1.00 10.50 41 ARG B CA 1
ATOM 3290 C C . ARG B 1 47 ? -33.291 24.800 -25.927 1.00 10.96 41 ARG B C 1
ATOM 3291 O O . ARG B 1 47 ? -34.485 24.847 -26.200 1.00 10.82 41 ARG B O 1
ATOM 3299 N N . SER B 1 48 ? -32.762 23.847 -25.165 1.00 11.29 42 SER B N 1
ATOM 3300 C CA . SER B 1 48 ? -33.604 22.802 -24.577 1.00 11.98 42 SER B CA 1
ATOM 3301 C C . SER B 1 48 ? -34.723 23.440 -23.748 1.00 12.05 42 SER B C 1
ATOM 3302 O O . SER B 1 48 ? -34.439 24.252 -22.872 1.00 11.78 42 SER B O 1
ATOM 3305 N N . PRO B 1 49 ? -35.997 23.098 -24.038 1.00 12.14 43 PRO B N 1
ATOM 3306 C CA . PRO B 1 49 ? -37.086 23.643 -23.217 1.00 12.39 43 PRO B CA 1
ATOM 3307 C C . PRO B 1 49 ? -36.988 23.299 -21.727 1.00 12.26 43 PRO B C 1
ATOM 3308 O O . PRO B 1 49 ? -37.315 24.134 -20.889 1.00 12.94 43 PRO B O 1
ATOM 3312 N N . GLY B 1 50 ? -36.522 22.093 -21.415 1.00 11.99 44 GLY B N 1
ATOM 3313 C CA . GLY B 1 50 ? -36.496 21.591 -20.041 1.00 11.84 44 GLY B CA 1
ATOM 3314 C C . GLY B 1 50 ? -35.439 22.174 -19.123 1.00 11.37 44 GLY B C 1
ATOM 3315 O O . GLY B 1 50 ? -35.646 22.237 -17.910 1.00 12.13 44 GLY B O 1
ATOM 3316 N N . ASN B 1 51 ? -34.301 22.581 -19.688 1.00 10.37 45 ASN B N 1
ATOM 3317 C CA . ASN B 1 51 ? -33.170 23.084 -18.891 1.00 9.86 45 ASN B CA 1
ATOM 3318 C C . ASN B 1 51 ? -32.435 24.323 -19.434 1.00 9.44 45 ASN B C 1
ATOM 3319 O O . ASN B 1 51 ? -31.485 24.786 -18.814 1.00 9.30 45 ASN B O 1
ATOM 3324 N N . GLY B 1 52 ? -32.856 24.853 -20.581 1.00 9.09 46 GLY B N 1
ATOM 3325 C CA . GLY B 1 52 ? -32.234 26.045 -21.156 1.00 8.84 46 GLY B CA 1
ATOM 3326 C C . GLY B 1 52 ? -30.848 25.869 -21.763 1.00 8.61 46 GLY B C 1
ATOM 3327 O O . GLY B 1 52 ? -30.228 26.860 -22.164 1.00 8.59 46 GLY B O 1
ATOM 3328 N N . GLN B 1 53 ? -30.358 24.632 -21.853 1.00 8.28 47 GLN B N 1
ATOM 3329 C CA . GLN B 1 53 ? -29.030 24.376 -22.416 1.00 8.14 47 GLN B CA 1
ATOM 3330 C C . GLN B 1 53 ? -29.069 24.521 -23.934 1.00 8.16 47 GLN B C 1
ATOM 3331 O O . GLN B 1 53 ? -29.995 24.026 -24.585 1.00 8.14 47 GLN B O 1
ATOM 3337 N N . ARG B 1 54 ? -28.071 25.205 -24.493 1.00 8.19 48 ARG B N 1
ATOM 3338 C CA . ARG B 1 54 ? -27.946 25.313 -25.942 1.00 8.40 48 ARG B CA 1
ATOM 3339 C C . ARG B 1 54 ? -27.590 23.951 -26.534 1.00 8.66 48 ARG B C 1
ATOM 3340 O O . ARG B 1 54 ? -26.718 23.255 -26.019 1.00 8.42 48 ARG B O 1
ATOM 3348 N N . LEU B 1 55 ? -28.265 23.593 -27.626 1.00 8.87 49 LEU B N 1
ATOM 3349 C CA . LEU B 1 55 ? -28.175 22.259 -28.228 1.00 9.32 49 LEU B CA 1
ATOM 3350 C C . LEU B 1 55 ? -27.191 22.161 -29.400 1.00 9.60 49 LEU B C 1
ATOM 3351 O O . LEU B 1 55 ? -26.947 21.067 -29.914 1.00 10.19 49 LEU B O 1
ATOM 3356 N N . ILE B 1 56 ? -26.638 23.298 -29.819 1.00 9.72 50 ILE B N 1
ATOM 3357 C CA . ILE B 1 56 ? -25.737 23.378 -30.964 1.00 9.72 50 ILE B CA 1
ATOM 3358 C C . ILE B 1 56 ? -24.447 24.092 -30.562 1.00 9.80 50 ILE B C 1
ATOM 3359 O O . ILE B 1 56 ? -24.441 24.924 -29.653 1.00 9.51 50 ILE B O 1
ATOM 3364 N N . THR B 1 57 ? -23.365 23.746 -31.250 1.00 9.88 51 THR B N 1
ATOM 3365 C CA . THR B 1 57 ? -22.072 24.404 -31.076 1.00 10.08 51 THR B CA 1
ATOM 3366 C C . THR B 1 57 ? -21.904 25.512 -32.101 1.00 10.38 51 THR B C 1
ATOM 3367 O O . THR B 1 57 ? -22.678 25.605 -33.053 1.00 10.37 51 THR B O 1
ATOM 3371 N N . ILE B 1 58 ? -20.880 26.343 -31.926 1.00 10.69 52 ILE B N 1
ATOM 3372 C CA . ILE B 1 58 ? -20.552 27.338 -32.957 1.00 11.04 52 ILE B CA 1
ATOM 3373 C C . ILE B 1 58 ? -20.216 26.656 -34.289 1.00 11.17 52 ILE B C 1
ATOM 3374 O O . ILE B 1 58 ? -20.601 27.153 -35.346 1.00 11.39 52 ILE B O 1
ATOM 3379 N N . GLY B 1 59 ? -19.527 25.518 -34.229 1.00 11.32 53 GLY B N 1
ATOM 3380 C CA . GLY B 1 59 ? -19.222 24.707 -35.411 1.00 11.94 53 GLY B CA 1
ATOM 3381 C C . GLY B 1 59 ? -20.441 24.201 -36.176 1.00 12.41 53 GLY B C 1
ATOM 3382 O O . GLY B 1 59 ? -20.384 24.038 -37.396 1.00 13.13 53 GLY B O 1
ATOM 3383 N N . ASP B 1 60 ? -21.534 23.942 -35.460 1.00 12.74 54 ASP B N 1
ATOM 3384 C CA . ASP B 1 60 ? -22.798 23.505 -36.078 1.00 13.35 54 ASP B CA 1
ATOM 3385 C C . ASP B 1 60 ? -23.481 24.586 -36.915 1.00 13.76 54 ASP B C 1
ATOM 3386 O O . ASP B 1 60 ? -24.281 24.262 -37.789 1.00 14.00 54 ASP B O 1
ATOM 3391 N N . ILE B 1 61 ? -23.208 25.856 -36.622 1.00 14.18 55 ILE B N 1
ATOM 3392 C CA . ILE B 1 61 ? -23.820 26.968 -37.342 1.00 14.69 55 ILE B CA 1
ATOM 3393 C C . ILE B 1 61 ? -23.004 27.212 -38.612 1.00 15.38 55 ILE B C 1
ATOM 3394 O O . ILE B 1 61 ? -21.800 27.458 -38.519 1.00 15.48 55 ILE B O 1
ATOM 3399 N N . PRO B 1 62 ? -23.643 27.134 -39.802 1.00 16.00 56 PRO B N 1
ATOM 3400 C CA . PRO B 1 62 ? -22.880 27.379 -41.033 1.00 16.49 56 PRO B CA 1
ATOM 3401 C C . PRO B 1 62 ? -22.162 28.732 -41.019 1.00 16.96 56 PRO B C 1
ATOM 3402 O O . PRO B 1 62 ? -22.753 29.741 -40.633 1.00 16.98 56 PRO B O 1
ATOM 3406 N N . ALA B 1 63 ? -20.889 28.741 -41.419 1.00 17.99 57 ALA B N 1
ATOM 3407 C CA . ALA B 1 63 ? -20.069 29.961 -41.399 1.00 18.52 57 ALA B CA 1
ATOM 3408 C C . ALA B 1 63 ? -20.617 31.084 -42.285 1.00 18.90 57 ALA B C 1
ATOM 3409 O O . ALA B 1 63 ? -20.406 32.260 -41.989 1.00 19.74 57 ALA B O 1
ATOM 3411 N N . ASP B 1 64 ? -21.327 30.713 -43.353 1.00 19.09 58 ASP B N 1
ATOM 3412 C CA . ASP B 1 64 ? -21.991 31.676 -44.252 1.00 19.04 58 ASP B CA 1
ATOM 3413 C C . ASP B 1 64 ? -23.443 32.017 -43.847 1.00 17.94 58 ASP B C 1
ATOM 3414 O O . ASP B 1 64 ? -24.219 32.505 -44.678 1.00 17.62 58 ASP B O 1
ATOM 3419 N N . THR B 1 65 ? -23.804 31.779 -42.581 1.00 16.57 59 THR B N 1
ATOM 3420 C CA . THR B 1 65 ? -25.147 32.081 -42.083 1.00 15.83 59 THR B CA 1
ATOM 3421 C C . THR B 1 65 ? -25.504 33.551 -42.297 1.00 15.57 59 THR B C 1
ATOM 3422 O O . THR B 1 65 ? -24.725 34.445 -41.965 1.00 15.28 59 THR B O 1
ATOM 3426 N N . ARG B 1 66 ? -26.686 33.770 -42.864 1.00 15.17 60 ARG B N 1
ATOM 3427 C CA . ARG B 1 66 ? -27.196 35.102 -43.159 1.00 15.19 60 ARG B CA 1
ATOM 3428 C C . ARG B 1 66 ? -28.686 35.154 -42.846 1.00 14.26 60 ARG B C 1
ATOM 3429 O O . ARG B 1 66 ? -29.346 34.114 -42.736 1.00 13.87 60 ARG B O 1
ATOM 3437 N N . ILE B 1 67 ? -29.196 36.371 -42.708 1.00 13.48 61 ILE B N 1
ATOM 3438 C CA . ILE B 1 67 ? -30.636 36.625 -42.630 1.00 13.17 61 ILE B CA 1
ATOM 3439 C C . ILE B 1 67 ? -31.204 36.576 -44.050 1.00 13.25 61 ILE B C 1
ATOM 3440 O O . ILE B 1 67 ? -30.796 37.363 -44.902 1.00 12.89 61 ILE B O 1
ATOM 3445 N N . SER B 1 68 ? -32.124 35.641 -44.298 1.00 13.21 62 SER B N 1
ATOM 3446 C CA . SER B 1 68 ? -32.839 35.553 -45.581 1.00 13.52 62 SER B CA 1
ATOM 3447 C C . SER B 1 68 ? -33.962 36.584 -45.626 1.00 13.52 62 SER B C 1
ATOM 3448 O O . SER B 1 68 ? -33.998 37.443 -46.517 1.00 13.43 62 SER B O 1
ATOM 3451 N N . THR B 1 69 ? -34.881 36.480 -44.667 1.00 13.65 63 THR B N 1
ATOM 3452 C CA . THR B 1 69 ? -35.978 37.438 -44.508 1.00 13.71 63 THR B CA 1
ATOM 3453 C C . THR B 1 69 ? -36.268 37.678 -43.033 1.00 13.38 63 THR B C 1
ATOM 3454 O O . THR B 1 69 ? -35.912 36.860 -42.178 1.00 13.05 63 THR B O 1
ATOM 3458 N N . ALA B 1 70 ? -36.916 38.803 -42.752 1.00 12.95 64 ALA B N 1
ATOM 3459 C CA . ALA B 1 70 ? -37.283 39.182 -41.392 1.00 12.82 64 ALA B CA 1
ATOM 3460 C C . ALA B 1 70 ? -38.509 40.089 -41.393 1.00 12.72 64 ALA B C 1
ATOM 3461 O O . ALA B 1 70 ? -38.755 40.809 -42.366 1.00 12.67 64 ALA B O 1
ATOM 3463 N N . LEU B 1 71 ? -39.278 40.038 -40.309 1.00 12.59 65 LEU B N 1
ATOM 3464 C CA . LEU B 1 71 ? -40.506 40.825 -40.179 1.00 12.71 65 LEU B CA 1
ATOM 3465 C C . LEU B 1 71 ? -40.858 41.050 -38.718 1.00 12.72 65 LEU B C 1
ATOM 3466 O O . LEU B 1 71 ? -40.704 40.141 -37.888 1.00 12.52 65 LEU B O 1
ATOM 3471 N N . VAL B 1 72 ? -41.338 42.257 -38.415 1.00 12.98 66 VAL B N 1
ATOM 3472 C CA . VAL B 1 72 ? -41.891 42.570 -37.104 1.00 13.15 66 VAL B CA 1
ATOM 3473 C C . VAL B 1 72 ? -43.405 42.408 -37.176 1.00 13.37 66 VAL B C 1
ATOM 3474 O O . VAL B 1 72 ? -44.041 42.881 -38.121 1.00 13.37 66 VAL B O 1
ATOM 3478 N N . ASP B 1 73 ? -43.966 41.729 -36.180 1.00 13.53 67 ASP B N 1
ATOM 3479 C CA . ASP B 1 73 ? -45.411 41.532 -36.076 1.00 13.78 67 ASP B CA 1
ATOM 3480 C C . ASP B 1 73 ? -45.787 41.295 -34.623 1.00 13.92 67 ASP B C 1
ATOM 3481 O O . ASP B 1 73 ? -45.164 40.469 -33.961 1.00 13.46 67 ASP B O 1
ATOM 3486 N N . ASP B 1 74 ? -46.802 42.016 -34.142 1.00 14.36 68 ASP B N 1
ATOM 3487 C CA . ASP B 1 74 ? -47.420 41.759 -32.840 1.00 14.81 68 ASP B CA 1
ATOM 3488 C C . ASP B 1 74 ? -46.382 41.643 -31.711 1.00 14.67 68 ASP B C 1
ATOM 3489 O O . ASP B 1 74 ? -46.387 40.694 -30.920 1.00 14.94 68 ASP B O 1
ATOM 3494 N N . GLY B 1 75 ? -45.482 42.620 -31.669 1.00 14.46 69 GLY B N 1
ATOM 3495 C CA . GLY B 1 75 ? -44.481 42.719 -30.618 1.00 14.34 69 GLY B CA 1
ATOM 3496 C C . GLY B 1 75 ? -43.298 41.771 -30.684 1.00 14.03 69 GLY B C 1
ATOM 3497 O O . GLY B 1 75 ? -42.515 41.716 -29.736 1.00 14.23 69 GLY B O 1
ATOM 3498 N N . ALA B 1 76 ? -43.144 41.051 -31.799 1.00 13.47 70 ALA B N 1
ATOM 3499 C CA . ALA B 1 76 ? -42.063 40.077 -31.959 1.00 12.94 70 ALA B CA 1
ATOM 3500 C C . ALA B 1 76 ? -41.411 40.195 -33.328 1.00 12.48 70 ALA B C 1
ATOM 3501 O O . ALA B 1 76 ? -42.020 40.702 -34.274 1.00 12.63 70 ALA B O 1
ATOM 3503 N N . LEU B 1 77 ? -40.170 39.718 -33.412 1.00 11.93 71 LEU B N 1
ATOM 3504 C CA . LEU B 1 77 ? -39.401 39.664 -34.656 1.00 11.50 71 LEU B CA 1
ATOM 3505 C C . LEU B 1 77 ? -39.322 38.226 -35.158 1.00 11.13 71 LEU B C 1
ATOM 3506 O O . LEU B 1 77 ? -38.820 37.357 -34.451 1.00 10.94 71 LEU B O 1
ATOM 3511 N N . THR B 1 78 ? -39.807 37.988 -36.376 1.00 10.68 72 THR B N 1
ATOM 3512 C CA . THR B 1 78 ? -39.572 36.735 -37.093 1.00 10.51 72 THR B CA 1
ATOM 3513 C C . THR B 1 78 ? -38.329 36.887 -37.966 1.00 10.58 72 THR B C 1
ATOM 3514 O O . THR B 1 78 ? -38.203 37.872 -38.684 1.00 10.78 72 THR B O 1
ATOM 3518 N N . VAL B 1 79 ? -37.419 35.920 -37.886 1.00 10.65 73 VAL B N 1
ATOM 3519 C CA . VAL B 1 79 ? -36.198 35.900 -38.692 1.00 10.69 73 VAL B CA 1
ATOM 3520 C C . VAL B 1 79 ? -36.017 34.499 -39.261 1.00 10.69 73 VAL B C 1
ATOM 3521 O O . VAL B 1 79 ? -36.147 33.515 -38.531 1.00 10.37 73 VAL B O 1
ATOM 3525 N N . THR B 1 80 ? -35.712 34.418 -40.556 1.00 10.80 74 THR B N 1
ATOM 3526 C CA . THR B 1 80 ? -35.362 33.158 -41.203 1.00 10.97 74 THR B CA 1
ATOM 3527 C C . THR B 1 80 ? -33.934 33.231 -41.726 1.00 11.27 74 THR B C 1
ATOM 3528 O O . THR B 1 80 ? -33.566 34.187 -42.420 1.00 11.33 74 THR B O 1
ATOM 3532 N N . PHE B 1 81 ? -33.148 32.212 -41.391 1.00 11.56 75 PHE B N 1
ATOM 3533 C CA . PHE B 1 81 ? -31.733 32.161 -41.740 1.00 12.09 75 PHE B CA 1
ATOM 3534 C C . PHE B 1 81 ? -31.516 31.338 -42.995 1.00 12.61 75 PHE B C 1
ATOM 3535 O O . PHE B 1 81 ? -32.276 30.414 -43.285 1.00 13.08 75 PHE B O 1
ATOM 3543 N N . ALA B 1 82 ? -30.488 31.704 -43.750 1.00 13.10 76 ALA B N 1
ATOM 3544 C CA . ALA B 1 82 ? -29.954 30.872 -44.824 1.00 13.44 76 ALA B CA 1
ATOM 3545 C C . ALA B 1 82 ? -28.492 30.594 -44.473 1.00 13.90 76 ALA B C 1
ATOM 3546 O O . ALA B 1 82 ? -27.865 31.441 -43.842 1.00 13.69 76 ALA B O 1
ATOM 3548 N N . PRO B 1 83 ? -27.933 29.440 -44.851 1.00 14.38 77 PRO B N 1
ATOM 3549 C CA . PRO B 1 83 ? -28.561 28.418 -45.708 1.00 14.77 77 PRO B CA 1
ATOM 3550 C C . PRO B 1 83 ? -29.396 27.337 -44.990 1.00 15.03 77 PRO B C 1
ATOM 3551 O O . PRO B 1 83 ? -29.929 26.443 -45.660 1.00 14.95 77 PRO B O 1
ATOM 3555 N N . GLU B 1 84 ? -29.513 27.404 -43.661 1.00 15.27 78 GLU B N 1
ATOM 3556 C CA . GLU B 1 84 ? -30.305 26.416 -42.906 1.00 15.73 78 GLU B CA 1
ATOM 3557 C C . GLU B 1 84 ? -31.790 26.414 -43.257 1.00 15.18 78 GLU B C 1
ATOM 3558 O O . GLU B 1 84 ? -32.421 25.360 -43.238 1.00 15.86 78 GLU B O 1
ATOM 3564 N N . GLY B 1 85 ? -32.338 27.591 -43.547 1.00 14.77 79 GLY B N 1
ATOM 3565 C CA . GLY B 1 85 ? -33.776 27.760 -43.752 1.00 14.39 79 GLY B CA 1
ATOM 3566 C C . GLY B 1 85 ? -34.562 27.845 -42.454 1.00 14.07 79 GLY B C 1
ATOM 3567 O O . GLY B 1 85 ? -35.783 27.728 -42.466 1.00 14.20 79 GLY B O 1
ATOM 3568 N N . LYS B 1 86 ? -33.866 28.065 -41.340 1.00 13.57 80 LYS B N 1
ATOM 3569 C CA . LYS B 1 86 ? -34.479 28.021 -40.018 1.00 13.32 80 LYS B CA 1
ATOM 3570 C C . LYS B 1 86 ? -35.209 29.323 -39.707 1.00 12.59 80 LYS B C 1
ATOM 3571 O O . LYS B 1 86 ? -34.612 30.395 -39.783 1.00 12.05 80 LYS B O 1
ATOM 3577 N N . THR B 1 87 ? -36.491 29.212 -39.345 1.00 11.97 81 THR B N 1
ATOM 3578 C CA . THR B 1 87 ? -37.303 30.341 -38.902 1.00 11.59 81 THR B CA 1
ATOM 3579 C C . THR B 1 87 ? -37.421 30.314 -37.387 1.00 11.55 81 THR B C 1
ATOM 3580 O O . THR B 1 87 ? -37.759 29.280 -36.808 1.00 11.37 81 THR B O 1
ATOM 3584 N N . VAL B 1 88 ? -37.129 31.452 -36.759 1.00 11.41 82 VAL B N 1
ATOM 3585 C CA . VAL B 1 88 ? -37.278 31.629 -35.318 1.00 11.46 82 VAL B CA 1
ATOM 3586 C C . VAL B 1 88 ? -37.971 32.959 -35.044 1.00 11.50 82 VAL B C 1
ATOM 3587 O O . VAL B 1 88 ? -38.010 33.846 -35.903 1.00 11.52 82 VAL B O 1
ATOM 3591 N N . THR B 1 89 ? -38.526 33.090 -33.846 1.00 11.60 83 THR B N 1
ATOM 3592 C CA . THR B 1 89 ? -39.134 34.338 -33.421 1.00 11.93 83 THR B CA 1
ATOM 3593 C C . THR B 1 89 ? -38.527 34.788 -32.100 1.00 12.21 83 THR B C 1
ATOM 3594 O O . THR B 1 89 ? -38.160 33.955 -31.262 1.00 12.38 83 THR B O 1
ATOM 3598 N N . PHE B 1 90 ? -38.397 36.104 -31.952 1.00 12.21 84 PHE B N 1
ATOM 3599 C CA . PHE B 1 90 ? -37.832 36.735 -30.761 1.00 12.70 84 PHE B CA 1
ATOM 3600 C C . PHE B 1 90 ? -38.854 37.711 -30.197 1.00 13.28 84 PHE B C 1
ATOM 3601 O O . PHE B 1 90 ? -39.326 38.583 -30.932 1.00 13.24 84 PHE B O 1
ATOM 3609 N N . PRO B 1 91 ? -39.174 37.601 -28.890 1.00 14.30 85 PRO B N 1
ATOM 3610 C CA . PRO B 1 91 ? -39.986 38.647 -28.260 1.00 15.08 85 PRO B CA 1
ATOM 3611 C C . PRO B 1 91 ? -39.274 39.994 -28.279 1.00 16.01 85 PRO B C 1
ATOM 3612 O O . PRO B 1 91 ? -38.049 40.042 -28.160 1.00 15.94 85 PRO B O 1
ATOM 3616 N N . GLY B 1 92 ? -40.044 41.067 -28.425 1.00 17.18 86 GLY B N 1
ATOM 3617 C CA . GLY B 1 92 ? -39.511 42.428 -28.413 1.00 18.42 86 GLY B CA 1
ATOM 3618 C C . GLY B 1 92 ? -38.713 42.778 -27.171 1.00 18.84 86 GLY B C 1
ATOM 3619 O O . GLY B 1 92 ? -37.624 43.356 -27.268 1.00 19.86 86 GLY B O 1
ATOM 3620 N N . LYS B 1 93 ? -39.267 42.423 -26.013 1.00 19.98 87 LYS B N 1
ATOM 3621 C CA . LYS B 1 93 ? -38.626 42.650 -24.712 1.00 20.14 87 LYS B CA 1
ATOM 3622 C C . LYS B 1 93 ? -37.234 42.028 -24.637 1.00 18.82 87 LYS B C 1
ATOM 3623 O O . LYS B 1 93 ? -36.301 42.658 -24.132 1.00 18.81 87 LYS B O 1
ATOM 3629 N N . TRP B 1 94 ? -37.102 40.804 -25.149 1.00 17.04 88 TRP B N 1
ATOM 3630 C CA . TRP B 1 94 ? -35.831 40.078 -25.112 1.00 15.75 88 TRP B CA 1
ATOM 3631 C C . TRP B 1 94 ? -34.764 40.760 -25.972 1.00 15.38 88 TRP B C 1
ATOM 3632 O O . TRP B 1 94 ? -33.621 40.899 -25.541 1.00 14.69 88 TRP B O 1
ATOM 3643 N N . LEU B 1 95 ? -35.140 41.175 -27.182 1.00 15.47 89 LEU B N 1
ATOM 3644 C CA . LEU B 1 95 ? -34.202 41.838 -28.094 1.00 15.88 89 LEU B CA 1
ATOM 3645 C C . LEU B 1 95 ? -33.653 43.128 -27.491 1.00 16.06 89 LEU B C 1
ATOM 3646 O O . LEU B 1 95 ? -32.447 43.369 -27.530 1.00 16.27 89 LEU B O 1
ATOM 3651 N N . LYS B 1 96 ? -34.535 43.942 -26.919 1.00 16.69 90 LYS B N 1
ATOM 3652 C CA . LYS B 1 96 ? -34.112 45.206 -26.309 1.00 17.22 90 LYS B CA 1
ATOM 3653 C C . LYS B 1 96 ? -33.232 44.976 -25.077 1.00 16.64 90 LYS B C 1
ATOM 3654 O O . LYS B 1 96 ? -32.216 45.653 -24.915 1.00 16.18 90 LYS B O 1
ATOM 3660 N N . SER B 1 97 ? -33.615 44.017 -24.231 1.00 16.13 91 SER B N 1
ATOM 3661 C CA . SER B 1 97 ? -32.840 43.672 -23.026 1.00 15.90 91 SER B CA 1
ATOM 3662 C C . SER B 1 97 ? -31.448 43.109 -23.317 1.00 15.46 91 SER B C 1
ATOM 3663 O O . SER B 1 97 ? -30.524 43.308 -22.524 1.00 15.60 91 SER B O 1
ATOM 3666 N N . ASN B 1 98 ? -31.307 42.413 -24.442 1.00 14.73 92 ASN B N 1
ATOM 3667 C CA . ASN B 1 98 ? -30.049 41.763 -24.826 1.00 14.38 92 ASN B CA 1
ATOM 3668 C C . ASN B 1 98 ? -29.317 42.455 -25.980 1.00 14.23 92 ASN B C 1
ATOM 3669 O O . ASN B 1 98 ? -28.455 41.853 -26.629 1.00 13.80 92 ASN B O 1
ATOM 3674 N N . ALA B 1 99 ? -29.649 43.722 -26.220 1.00 14.37 93 ALA B N 1
ATOM 3675 C CA . ALA B 1 99 ? -29.016 44.505 -27.276 1.00 14.57 93 ALA B CA 1
ATOM 3676 C C . ALA B 1 99 ? -27.538 44.708 -26.970 1.00 14.69 93 ALA B C 1
ATOM 3677 O O . ALA B 1 99 ? -27.164 44.866 -25.808 1.00 14.58 93 ALA B O 1
ATOM 3679 N N . TYR B 1 100 ? -26.709 44.660 -28.010 1.00 14.65 94 TYR B N 1
ATOM 3680 C CA . TYR B 1 100 ? -25.275 44.983 -27.900 1.00 14.88 94 TYR B CA 1
ATOM 3681 C C . TYR B 1 100 ? -24.843 46.187 -28.738 1.00 15.99 94 TYR B C 1
ATOM 3682 O O . TYR B 1 100 ? -23.734 46.691 -28.555 1.00 16.24 94 TYR B O 1
ATOM 3691 N N . ASP B 1 101 ? -25.709 46.649 -29.639 1.00 17.44 95 ASP B N 1
ATOM 3692 C CA . ASP B 1 101 ? -25.468 47.859 -30.423 1.00 18.34 95 ASP B CA 1
ATOM 3693 C C . ASP B 1 101 ? -25.740 49.085 -29.539 1.00 20.03 95 ASP B C 1
ATOM 3694 O O . ASP B 1 101 ? -26.732 49.795 -29.707 1.00 20.03 95 ASP B O 1
ATOM 3699 N N . THR B 1 102 ? -24.836 49.309 -28.588 1.00 22.58 96 THR B N 1
ATOM 3700 C CA . THR B 1 102 ? -24.963 50.358 -27.573 1.00 24.74 96 THR B CA 1
ATOM 3701 C C . THR B 1 102 ? -23.573 50.882 -27.241 1.00 26.64 96 THR B C 1
ATOM 3702 O O . THR B 1 102 ? -22.568 50.262 -27.598 1.00 26.32 96 THR B O 1
ATOM 3706 N N . ASP B 1 103 ? -23.519 52.017 -26.550 1.00 29.85 97 ASP B N 1
ATOM 3707 C CA . ASP B 1 103 ? -22.248 52.567 -26.078 1.00 32.31 97 ASP B CA 1
ATOM 3708 C C . ASP B 1 103 ? -21.762 51.760 -24.876 1.00 32.66 97 ASP B C 1
ATOM 3709 O O . ASP B 1 103 ? -22.303 51.890 -23.778 1.00 34.09 97 ASP B O 1
ATOM 3714 N N . GLN B 1 104 ? -20.750 50.923 -25.101 1.00 32.98 98 GLN B N 1
ATOM 3715 C CA . GLN B 1 104 ? -20.163 50.099 -24.041 1.00 33.12 98 GLN B CA 1
ATOM 3716 C C . GLN B 1 104 ? -19.249 51.020 -23.230 1.00 33.85 98 GLN B C 1
ATOM 3717 O O . GLN B 1 104 ? -18.327 51.616 -23.793 1.00 32.97 98 GLN B O 1
ATOM 3723 N N . SER B 1 105 ? -19.504 51.150 -21.927 1.00 34.77 99 SER B N 1
ATOM 3724 C CA . SER B 1 105 ? -18.647 51.971 -21.064 1.00 35.26 99 SER B CA 1
ATOM 3725 C C . SER B 1 105 ? -17.247 51.361 -21.013 1.00 34.35 99 SER B C 1
ATOM 3726 O O . SER B 1 105 ? -17.102 50.150 -20.832 1.00 34.42 99 SER B O 1
ATOM 3729 N N . SER B 1 106 ? -16.233 52.204 -21.207 1.00 33.59 100 SER B N 1
ATOM 3730 C CA . SER B 1 106 ? -14.838 51.769 -21.305 1.00 32.87 100 SER B CA 1
ATOM 3731 C C . SER B 1 106 ? -13.922 52.340 -20.210 1.00 31.00 100 SER B C 1
ATOM 3732 O O . SER B 1 106 ? -12.722 52.062 -20.219 1.00 31.52 100 SER B O 1
ATOM 3735 N N . GLU B 1 107 ? -14.480 53.111 -19.271 1.00 29.54 101 GLU B N 1
ATOM 3736 C CA . GLU B 1 107 ? -13.685 53.804 -18.246 1.00 28.26 101 GLU B CA 1
ATOM 3737 C C . GLU B 1 107 ? -12.882 52.803 -17.411 1.00 26.34 101 GLU B C 1
ATOM 3738 O O . GLU B 1 107 ? -13.453 51.880 -16.821 1.00 25.06 101 GLU B O 1
ATOM 3744 N N . VAL B 1 108 ? -11.565 52.996 -17.376 1.00 24.44 102 VAL B N 1
ATOM 3745 C CA . VAL B 1 108 ? -10.660 52.099 -16.657 1.00 23.18 102 VAL B CA 1
ATOM 3746 C C . VAL B 1 108 ? -10.809 52.334 -15.153 1.00 21.87 102 VAL B C 1
ATOM 3747 O O . VAL B 1 108 ? -10.690 53.467 -14.680 1.00 21.14 102 VAL B O 1
ATOM 3751 N N . GLY B 1 109 ? -11.082 51.257 -14.416 1.00 20.35 103 GLY B N 1
ATOM 3752 C CA . GLY B 1 109 ? -11.245 51.314 -12.962 1.00 19.60 103 GLY B CA 1
ATOM 3753 C C . GLY B 1 109 ? -12.643 51.648 -12.469 1.00 19.06 103 GLY B C 1
ATOM 3754 O O . GLY B 1 109 ? -12.844 51.826 -11.264 1.00 18.76 103 GLY B O 1
ATOM 3755 N N . ARG B 1 110 ? -13.612 51.741 -13.381 1.00 18.80 104 ARG B N 1
ATOM 3756 C CA . ARG B 1 110 ? -15.002 51.992 -13.004 1.00 18.79 104 ARG B CA 1
ATOM 3757 C C . ARG B 1 110 ? -15.545 50.823 -12.186 1.00 19.32 104 ARG B C 1
ATOM 3758 O O . ARG B 1 110 ? -15.135 49.674 -12.390 1.00 18.85 104 ARG B O 1
ATOM 3766 N N . THR B 1 111 ? -16.455 51.122 -11.262 1.00 20.23 105 THR B N 1
ATOM 3767 C CA . THR B 1 111 ? -17.180 50.086 -10.539 1.00 21.15 105 THR B CA 1
ATOM 3768 C C . THR B 1 111 ? -18.455 49.757 -11.294 1.00 22.32 105 THR B C 1
ATOM 3769 O O . THR B 1 111 ? -18.995 50.600 -12.025 1.00 22.86 105 THR B O 1
ATOM 3773 N N . SER B 1 112 ? -18.928 48.526 -11.118 1.00 23.06 106 SER B N 1
ATOM 3774 C CA . SER B 1 112 ? -20.215 48.099 -11.663 1.00 24.43 106 SER B CA 1
ATOM 3775 C C . SER B 1 112 ? -21.332 48.999 -11.114 1.00 24.71 106 SER B C 1
ATOM 3776 O O . SER B 1 112 ? -21.237 49.466 -9.973 1.00 24.48 106 SER B O 1
ATOM 3779 N N . PRO B 1 113 ? -22.386 49.258 -11.919 1.00 25.66 107 PRO B N 1
ATOM 3780 C CA . PRO B 1 113 ? -23.520 50.032 -11.392 1.00 25.76 107 PRO B CA 1
ATOM 3781 C C . PRO B 1 113 ? -24.278 49.337 -10.248 1.00 25.39 107 PRO B C 1
ATOM 3782 O O . PRO B 1 113 ? -24.954 50.013 -9.472 1.00 25.47 107 PRO B O 1
ATOM 3786 N N . ASP B 1 114 ? -24.146 48.013 -10.144 1.00 25.39 108 ASP B N 1
ATOM 3787 C CA . ASP B 1 114 ? -24.789 47.229 -9.085 1.00 25.37 108 ASP B CA 1
ATOM 3788 C C . ASP B 1 114 ? -24.194 47.438 -7.683 1.00 23.96 108 ASP B C 1
ATOM 3789 O O . ASP B 1 114 ? -24.843 47.090 -6.691 1.00 24.35 108 ASP B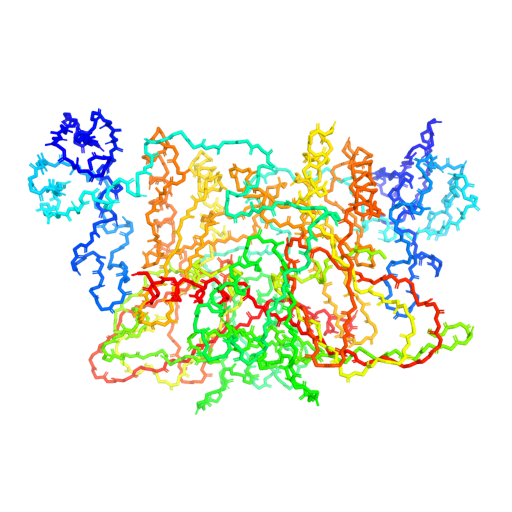 O 1
ATOM 3794 N N . VAL B 1 115 ? -22.976 47.981 -7.588 1.00 21.89 109 VAL B N 1
ATOM 3795 C CA . VAL B 1 115 ? -22.357 48.255 -6.282 1.00 20.92 109 VAL B CA 1
ATOM 3796 C C . VAL B 1 115 ? -22.362 49.745 -5.943 1.00 20.02 109 VAL B C 1
ATOM 3797 O O . VAL B 1 115 ? -22.327 50.599 -6.835 1.00 19.03 109 VAL B O 1
ATOM 3801 N N . GLU B 1 116 ? -22.418 50.037 -4.645 1.00 19.27 110 GLU B N 1
ATOM 3802 C CA . GLU B 1 116 ? -22.269 51.392 -4.125 1.00 19.39 110 GLU B CA 1
ATOM 3803 C C . GLU B 1 116 ? -21.079 51.389 -3.180 1.00 18.15 110 GLU B C 1
ATOM 3804 O O . GLU B 1 116 ? -21.066 50.626 -2.216 1.00 17.54 110 GLU B O 1
ATOM 3810 N N . THR B 1 117 ? -20.088 52.238 -3.447 1.00 16.98 111 THR B N 1
ATOM 3811 C CA . THR B 1 117 ? -18.921 52.339 -2.572 1.00 16.37 111 THR B CA 1
ATOM 3812 C C . THR B 1 117 ? -19.224 53.222 -1.363 1.00 16.07 111 THR B C 1
ATOM 3813 O O . THR B 1 117 ? -20.156 54.034 -1.392 1.00 16.08 111 THR B O 1
ATOM 3817 N N . TRP B 1 118 ? -18.441 53.050 -0.302 1.00 15.77 112 TRP B N 1
ATOM 3818 C CA . TRP B 1 118 ? -18.714 53.715 0.975 1.00 15.64 112 TRP B CA 1
ATOM 3819 C C . TRP B 1 118 ? -17.462 53.986 1.800 1.00 16.00 112 TRP B C 1
ATOM 3820 O O . TRP B 1 118 ? -16.381 53.449 1.530 1.00 15.53 112 TRP B O 1
ATOM 3831 N N . ASP B 1 119 ? -17.644 54.831 2.812 1.00 16.98 113 ASP B N 1
ATOM 3832 C CA . ASP B 1 119 ? -16.622 55.130 3.814 1.00 17.83 113 ASP B CA 1
ATOM 3833 C C . ASP B 1 119 ? -17.277 55.063 5.210 1.00 18.07 113 ASP B C 1
ATOM 3834 O O . ASP B 1 119 ? -18.319 54.413 5.360 1.00 18.27 113 ASP B O 1
ATOM 3839 N N . SER B 1 120 ? -16.699 55.721 6.219 1.00 18.51 114 SER B N 1
ATOM 3840 C CA . SER B 1 120 ? -17.215 55.633 7.597 1.00 18.95 114 SER B CA 1
ATOM 3841 C C . SER B 1 120 ? -18.644 56.164 7.818 1.00 19.41 114 SER B C 1
ATOM 3842 O O . SER B 1 120 ? -19.248 55.854 8.842 1.00 19.99 114 SER B O 1
ATOM 3845 N N . SER B 1 121 ? -19.183 56.947 6.881 1.00 19.94 115 SER B N 1
ATOM 3846 C CA . SER B 1 121 ? -20.575 57.424 6.981 1.00 20.25 115 SER B CA 1
ATOM 3847 C C . SER B 1 121 ? -21.643 56.335 6.756 1.00 20.27 115 SER B C 1
ATOM 3848 O O . SER B 1 121 ? -22.806 56.535 7.113 1.00 20.65 115 SER B O 1
ATOM 3851 N N . GLN B 1 122 ? -21.252 55.204 6.164 1.00 19.70 116 GLN B N 1
ATOM 3852 C CA . GLN B 1 122 ? -22.171 54.088 5.900 1.00 19.32 116 GLN B CA 1
ATOM 3853 C C . GLN B 1 122 ? -22.508 53.315 7.182 1.00 19.11 116 GLN B C 1
ATOM 3854 O O . GLN B 1 122 ? -21.604 52.748 7.802 1.00 18.96 116 GLN B O 1
ATOM 3860 N N . PRO B 1 123 ? -23.801 53.272 7.576 1.00 19.06 117 PRO B N 1
ATOM 3861 C CA . PRO B 1 123 ? -24.164 52.387 8.685 1.00 19.02 117 PRO B CA 1
ATOM 3862 C C . PRO B 1 123 ? -24.064 50.918 8.281 1.00 18.49 117 PRO B C 1
ATOM 3863 O O . PRO B 1 123 ? -24.325 50.585 7.122 1.00 18.39 117 PRO B O 1
ATOM 3867 N N . ALA B 1 124 ? -23.676 50.063 9.223 1.00 17.80 118 ALA B N 1
ATOM 3868 C CA . ALA B 1 124 ? -23.596 48.625 8.975 1.00 17.70 118 ALA B CA 1
ATOM 3869 C C . ALA B 1 124 ? -25.004 48.094 8.704 1.00 17.45 118 ALA B C 1
ATOM 3870 O O . ALA B 1 124 ? -25.892 48.285 9.541 1.00 17.51 118 ALA B O 1
ATOM 3872 N N . PRO B 1 125 ? -25.230 47.464 7.530 1.00 17.15 119 PRO B N 1
ATOM 3873 C CA . PRO B 1 125 ? -26.525 46.805 7.336 1.00 16.95 119 PRO B CA 1
ATOM 3874 C C . PRO B 1 125 ? -26.726 45.711 8.382 1.00 16.88 119 PRO B C 1
ATOM 3875 O O . PRO B 1 125 ? -25.793 44.962 8.669 1.00 16.65 119 PRO B O 1
ATOM 3879 N N . ALA B 1 126 ? -27.922 45.651 8.962 1.00 16.80 120 ALA B N 1
ATOM 3880 C CA . ALA B 1 126 ? -28.220 44.725 10.051 1.00 16.59 120 ALA B CA 1
ATOM 3881 C C . ALA B 1 126 ? -29.562 44.057 9.796 1.00 16.47 120 ALA B C 1
ATOM 3882 O O . ALA B 1 126 ? -30.546 44.731 9.481 1.00 16.61 120 ALA B O 1
ATOM 3884 N N . PHE B 1 127 ? -29.579 42.730 9.909 1.00 16.08 121 PHE B N 1
ATOM 3885 C CA . PHE B 1 127 ? -30.771 41.917 9.665 1.00 15.88 121 PHE B CA 1
ATOM 3886 C C . PHE B 1 127 ? -30.925 40.895 10.788 1.00 16.10 121 PHE B C 1
ATOM 3887 O O . PHE B 1 127 ? -29.961 40.582 11.487 1.00 16.25 121 PHE B O 1
ATOM 3895 N N . ASP B 1 128 ? -32.147 40.398 10.966 1.00 16.34 122 ASP B N 1
ATOM 3896 C CA . ASP B 1 128 ? -32.471 39.490 12.062 1.00 16.59 122 ASP B CA 1
ATOM 3897 C C . ASP B 1 128 ? -32.368 38.040 11.603 1.00 16.30 122 ASP B C 1
ATOM 3898 O O . ASP B 1 128 ? -32.938 37.674 10.572 1.00 15.92 122 ASP B O 1
ATOM 3903 N N . TRP B 1 129 ? -31.668 37.228 12.397 1.00 16.37 123 TRP B N 1
ATOM 3904 C CA . TRP B 1 129 ? -31.438 35.808 12.107 1.00 16.63 123 TRP B CA 1
ATOM 3905 C C . TRP B 1 129 ? -32.723 35.043 11.794 1.00 17.09 123 TRP B C 1
ATOM 3906 O O . TRP B 1 129 ? -32.774 34.284 10.830 1.00 16.98 123 TRP B O 1
ATOM 3917 N N . ASN B 1 130 ? -33.751 35.245 12.615 1.00 17.82 124 ASN B N 1
ATOM 3918 C CA . ASN B 1 130 ? -35.020 34.534 12.442 1.00 18.40 124 ASN B CA 1
ATOM 3919 C C . ASN B 1 130 ? -35.801 35.051 11.241 1.00 18.20 124 ASN B C 1
ATOM 3920 O O . ASN B 1 130 ? -36.372 34.261 10.488 1.00 18.13 124 ASN B O 1
ATOM 3925 N N . GLU B 1 131 ? -35.804 36.368 11.046 1.00 18.07 125 GLU B N 1
ATOM 3926 C CA . GLU B 1 131 ? -36.518 36.976 9.924 1.00 18.47 125 GLU B CA 1
ATOM 3927 C C . GLU B 1 131 ? -35.986 36.518 8.562 1.00 17.77 125 GLU B C 1
ATOM 3928 O O . GLU B 1 131 ? -36.775 36.249 7.665 1.00 17.32 125 GLU B O 1
ATOM 3934 N N . VAL B 1 132 ? -34.663 36.420 8.412 1.00 17.09 126 VAL B N 1
ATOM 3935 C CA . VAL B 1 132 ? -34.080 35.975 7.133 1.00 17.07 126 VAL B CA 1
ATOM 3936 C C . VAL B 1 132 ? -34.389 34.512 6.797 1.00 17.36 126 VAL B C 1
ATOM 3937 O O . VAL B 1 132 ? -34.351 34.132 5.635 1.00 16.83 126 VAL B O 1
ATOM 3941 N N . GLN B 1 133 ? -34.689 33.696 7.807 1.00 17.97 127 GLN B N 1
ATOM 3942 C CA . GLN B 1 133 ? -35.076 32.302 7.566 1.00 18.80 127 GLN B CA 1
ATOM 3943 C C . GLN B 1 133 ? -36.543 32.130 7.182 1.00 18.99 127 GLN B C 1
ATOM 3944 O O . GLN B 1 133 ? -36.866 31.252 6.382 1.00 19.28 127 GLN B O 1
ATOM 3950 N N . SER B 1 134 ? -37.424 32.957 7.749 1.00 18.91 128 SER B N 1
ATOM 3951 C CA . SER B 1 134 ? -38.875 32.805 7.571 1.00 18.89 128 SER B CA 1
ATOM 3952 C C . SER B 1 134 ? -39.516 33.799 6.595 1.00 19.00 128 SER B C 1
ATOM 3953 O O . SER B 1 134 ? -40.593 33.522 6.071 1.00 19.32 128 SER B O 1
ATOM 3956 N N . ASP B 1 135 ? -38.877 34.950 6.364 1.00 18.59 129 ASP B N 1
ATOM 3957 C CA . ASP B 1 135 ? -39.411 35.971 5.459 1.00 18.46 129 ASP B CA 1
ATOM 3958 C C . ASP B 1 135 ? -38.486 36.114 4.242 1.00 17.92 129 ASP B C 1
ATOM 3959 O O . ASP B 1 135 ? -37.380 36.647 4.379 1.00 17.39 129 ASP B O 1
ATOM 3964 N N . PRO B 1 136 ? -38.930 35.648 3.051 1.00 17.56 130 PRO B N 1
ATOM 3965 C CA . PRO B 1 136 ? -38.062 35.752 1.867 1.00 17.42 130 PRO B CA 1
ATOM 3966 C C . PRO B 1 136 ? -37.683 37.191 1.468 1.00 17.37 130 PRO B C 1
ATOM 3967 O O . PRO B 1 136 ? -36.604 37.397 0.906 1.00 16.66 130 PRO B O 1
ATOM 3971 N N . LYS B 1 137 ? -38.539 38.169 1.767 1.00 17.42 131 LYS B N 1
ATOM 3972 C CA . LYS B 1 137 ? -38.190 39.580 1.554 1.00 17.63 131 LYS B CA 1
ATOM 3973 C C . LYS B 1 137 ? -37.018 40.032 2.418 1.00 16.63 131 LYS B C 1
ATOM 3974 O O . LYS B 1 137 ? -36.151 40.769 1.946 1.00 16.18 131 LYS B O 1
ATOM 3980 N N . ALA B 1 138 ? -37.006 39.602 3.679 1.00 15.56 132 ALA B N 1
ATOM 3981 C CA . ALA B 1 138 ? -35.900 39.896 4.592 1.00 15.23 132 ALA B CA 1
ATOM 3982 C C . ALA B 1 138 ? -34.614 39.224 4.115 1.00 14.84 132 ALA B C 1
ATOM 3983 O O . ALA B 1 138 ? -33.548 39.848 4.108 1.00 14.25 132 ALA B O 1
ATOM 3985 N N . LYS B 1 139 ? -34.726 37.954 3.724 1.00 14.31 133 LYS B N 1
ATOM 3986 C CA . LYS B 1 139 ? -33.597 37.213 3.149 1.00 14.12 133 LYS B CA 1
ATOM 3987 C C . LYS B 1 139 ? -33.053 37.908 1.900 1.00 14.22 133 LYS B C 1
ATOM 3988 O O . LYS B 1 139 ? -31.845 38.089 1.763 1.00 13.41 133 LYS B O 1
ATOM 3994 N N . ARG B 1 140 ? -33.955 38.295 1.001 1.00 14.45 134 ARG B N 1
ATOM 3995 C CA . ARG B 1 140 ? -33.580 39.019 -0.215 1.00 15.12 134 ARG B CA 1
ATOM 3996 C C . ARG B 1 140 ? -32.820 40.311 0.101 1.00 14.39 134 ARG B C 1
ATOM 3997 O O . ARG B 1 140 ? -31.769 40.560 -0.479 1.00 13.92 134 ARG B O 1
ATOM 4005 N N . ASP B 1 141 ? -33.350 41.120 1.017 1.00 14.01 135 ASP B N 1
ATOM 4006 C CA . ASP B 1 141 ? -32.714 42.397 1.385 1.00 13.71 135 ASP B CA 1
ATOM 4007 C C . ASP B 1 141 ? -31.345 42.202 2.041 1.00 13.20 135 ASP B C 1
ATOM 4008 O O . ASP B 1 141 ? -30.423 42.984 1.808 1.00 13.18 135 ASP B O 1
ATOM 4013 N N . TRP B 1 142 ? -31.225 41.154 2.853 1.00 12.37 136 TRP B N 1
ATOM 4014 C CA . TRP B 1 142 ? -29.955 40.782 3.487 1.00 11.94 136 TRP B CA 1
ATOM 4015 C C . TRP B 1 142 ? -28.887 40.461 2.431 1.00 11.88 136 TRP B C 1
ATOM 4016 O O . TRP B 1 142 ? -27.795 41.048 2.437 1.00 11.81 136 TRP B O 1
ATOM 4027 N N . LEU B 1 143 ? -29.218 39.563 1.508 1.00 11.66 137 LEU B N 1
ATOM 4028 C CA . LEU B 1 143 ? -28.291 39.191 0.435 1.00 11.68 137 LEU B CA 1
ATOM 4029 C C . LEU B 1 143 ? -28.026 40.349 -0.534 1.00 11.95 137 LEU B C 1
ATOM 4030 O O . LEU B 1 143 ? -26.908 40.504 -1.013 1.00 12.00 137 LEU B O 1
ATOM 4035 N N . ASP B 1 144 ? -29.042 41.170 -0.802 1.00 12.33 138 ASP B N 1
ATOM 4036 C CA . ASP B 1 144 ? -28.869 42.346 -1.665 1.00 12.75 138 ASP B CA 1
ATOM 4037 C C . ASP B 1 144 ? -27.886 43.370 -1.068 1.00 12.46 138 ASP B C 1
ATOM 4038 O O . ASP B 1 144 ? -27.123 44.002 -1.806 1.00 11.86 138 ASP B O 1
ATOM 4043 N N . ALA B 1 145 ? -27.913 43.527 0.256 1.00 12.32 139 ALA B N 1
ATOM 4044 C CA . ALA B 1 145 ? -26.971 44.410 0.955 1.00 12.25 139 ALA B CA 1
ATOM 4045 C C . ALA B 1 145 ? -25.537 43.923 0.785 1.00 12.32 139 ALA B C 1
ATOM 4046 O O . ALA B 1 145 ? -24.623 44.720 0.543 1.00 12.35 139 ALA B O 1
ATOM 4048 N N . ILE B 1 146 ? -25.346 42.611 0.892 1.00 12.22 140 ILE B N 1
ATOM 4049 C CA . ILE B 1 146 ? -24.028 42.007 0.673 1.00 12.30 140 ILE B CA 1
ATOM 4050 C C . ILE B 1 146 ? -23.600 42.197 -0.789 1.00 12.65 140 ILE B C 1
ATOM 4051 O O . ILE B 1 146 ? -22.444 42.527 -1.051 1.00 12.47 140 ILE B O 1
ATOM 4056 N N . ALA B 1 147 ? -24.528 42.026 -1.730 1.00 12.99 141 ALA B N 1
ATOM 4057 C CA . ALA B 1 147 ? -24.247 42.281 -3.152 1.00 13.36 141 ALA B CA 1
ATOM 4058 C C . ALA B 1 147 ? -23.867 43.740 -3.455 1.00 13.64 141 ALA B C 1
ATOM 4059 O O . ALA B 1 147 ? -22.894 43.985 -4.169 1.00 14.00 141 ALA B O 1
ATOM 4061 N N . ARG B 1 148 ? -24.629 44.691 -2.914 1.00 13.96 142 ARG B N 1
ATOM 4062 C CA . ARG B 1 148 ? -24.428 46.126 -3.203 1.00 14.12 142 ARG B CA 1
ATOM 4063 C C . ARG B 1 148 ? -23.253 46.727 -2.437 1.00 13.55 142 ARG B C 1
ATOM 4064 O O . ARG B 1 148 ? -22.422 47.435 -3.016 1.00 13.26 142 ARG B O 1
ATOM 4072 N N . LEU B 1 149 ? -23.203 46.454 -1.135 1.00 12.93 143 LEU B N 1
ATOM 4073 C CA . LEU B 1 149 ? -22.250 47.095 -0.224 1.00 12.64 143 LEU B CA 1
ATOM 4074 C C . LEU B 1 149 ? -21.061 46.207 0.165 1.00 12.34 143 LEU B C 1
ATOM 4075 O O . LEU B 1 149 ? -20.043 46.710 0.641 1.00 12.13 143 LEU B O 1
ATOM 4080 N N . GLY B 1 150 ? -21.188 44.894 -0.015 1.00 12.06 144 GLY B N 1
ATOM 4081 C CA . GLY B 1 150 ? -20.096 43.977 0.291 1.00 11.93 144 GLY B CA 1
ATOM 4082 C C . GLY B 1 150 ? -20.014 43.520 1.732 1.00 11.77 144 GLY B C 1
ATOM 4083 O O . GLY B 1 150 ? -19.084 42.799 2.085 1.00 11.65 144 GLY B O 1
ATOM 4084 N N . PHE B 1 151 ? -20.958 43.935 2.576 1.00 11.99 145 PHE B N 1
ATOM 4085 C CA . PHE B 1 151 ? -21.043 43.421 3.937 1.00 12.00 145 PHE B CA 1
ATOM 4086 C C . PHE B 1 151 ? -22.428 43.604 4.542 1.00 12.07 145 PHE B C 1
ATOM 4087 O O . PHE B 1 151 ? -23.219 44.427 4.076 1.00 12.15 145 PHE B O 1
ATOM 4095 N N . ALA B 1 152 ? -22.707 42.809 5.570 1.00 12.19 146 ALA B N 1
ATOM 4096 C CA . ALA B 1 152 ? -23.946 42.912 6.341 1.00 12.43 146 ALA B CA 1
ATOM 4097 C C . ALA B 1 152 ? -23.795 42.184 7.670 1.00 12.96 146 ALA B C 1
ATOM 4098 O O . ALA B 1 152 ? -23.072 41.189 7.746 1.00 12.68 146 ALA B O 1
ATOM 4100 N N . LYS B 1 153 ? -24.479 42.687 8.701 1.00 13.61 147 LYS B N 1
ATOM 4101 C CA . LYS B 1 153 ? -24.561 42.034 10.006 1.00 14.57 147 LYS B CA 1
ATOM 4102 C C . LYS B 1 153 ? -25.827 41.193 10.100 1.00 14.67 147 LYS B C 1
ATOM 4103 O O . LYS B 1 153 ? -26.869 41.572 9.562 1.00 14.38 147 LYS B O 1
ATOM 4109 N N . LEU B 1 154 ? -25.732 40.077 10.815 1.00 14.99 148 LEU B N 1
ATOM 4110 C CA . LEU B 1 154 ? -26.888 39.263 11.172 1.00 15.39 148 LEU B CA 1
ATOM 4111 C C . LEU B 1 154 ? -26.941 39.235 12.700 1.00 15.60 148 LEU B C 1
ATOM 4112 O O . LEU B 1 154 ? -25.976 38.829 13.343 1.00 15.22 148 LEU B O 1
ATOM 4117 N N . VAL B 1 155 ? -28.054 39.692 13.272 1.00 16.10 149 VAL B N 1
ATOM 4118 C CA . VAL B 1 155 ? -28.202 39.791 14.733 1.00 16.64 149 VAL B CA 1
ATOM 4119 C C . VAL B 1 155 ? -29.278 38.837 15.252 1.00 17.26 149 VAL B C 1
ATOM 4120 O O . VAL B 1 155 ? -30.044 38.271 14.468 1.00 16.94 149 VAL B O 1
ATOM 4124 N N . ASN B 1 156 ? -29.308 38.666 16.574 1.00 18.36 150 ASN B N 1
ATOM 4125 C CA . ASN B 1 156 ? -30.252 37.769 17.265 1.00 19.29 150 ASN B CA 1
ATOM 4126 C C . ASN B 1 156 ? -30.141 36.300 16.837 1.00 19.22 150 ASN B C 1
ATOM 4127 O O . ASN B 1 156 ? -31.143 35.574 16.805 1.00 19.38 150 ASN B O 1
ATOM 4132 N N . GLY B 1 157 ? -28.922 35.867 16.514 1.00 18.98 151 GLY B N 1
ATOM 4133 C CA . GLY B 1 157 ? -28.662 34.478 16.156 1.00 19.05 151 GLY B CA 1
ATOM 4134 C C . GLY B 1 157 ? -28.425 33.629 17.391 1.00 19.16 151 GLY B C 1
ATOM 4135 O O . GLY B 1 157 ? -28.287 34.164 18.491 1.00 18.81 151 GLY B O 1
ATOM 4136 N N . PRO B 1 158 ? -28.376 32.298 17.218 1.00 19.60 152 PRO B N 1
ATOM 4137 C CA . PRO B 1 158 ? -28.138 31.397 18.348 1.00 20.05 152 PRO B CA 1
ATOM 4138 C C . PRO B 1 158 ? -26.690 31.421 18.841 1.00 20.42 152 PRO B C 1
ATOM 4139 O O . PRO B 1 158 ? -25.764 31.537 18.040 1.00 20.60 152 PRO B O 1
ATOM 4143 N N . VAL B 1 159 ? -26.507 31.322 20.154 1.00 20.59 153 VAL B N 1
ATOM 4144 C CA . VAL B 1 159 ? -25.174 31.169 20.733 1.00 20.93 153 VAL B CA 1
ATOM 4145 C C . VAL B 1 159 ? -24.878 29.672 20.739 1.00 21.28 153 VAL B C 1
ATOM 4146 O O . VAL B 1 159 ? -25.056 28.986 21.750 1.00 21.18 153 VAL B O 1
ATOM 4150 N N . ARG B 1 160 ? -24.449 29.179 19.578 1.00 21.44 154 ARG B N 1
ATOM 4151 C CA . ARG B 1 160 ? -24.260 27.751 19.339 1.00 21.67 154 ARG B CA 1
ATOM 4152 C C . ARG B 1 160 ? -23.052 27.540 18.437 1.00 21.01 154 ARG B C 1
ATOM 4153 O O . ARG B 1 160 ? -22.891 28.250 17.442 1.00 20.31 154 ARG B O 1
ATOM 4161 N N . GLU B 1 161 ? -22.218 26.558 18.778 1.00 20.18 155 GLU B N 1
ATOM 4162 C CA . GLU B 1 161 ? -21.053 26.216 17.958 1.00 19.81 155 GLU B CA 1
ATOM 4163 C C . GLU B 1 161 ? -21.494 25.714 16.588 1.00 18.63 155 GLU B C 1
ATOM 4164 O O . GLU B 1 161 ? -22.446 24.938 16.478 1.00 18.11 155 GLU B O 1
ATOM 4170 N N . GLY B 1 162 ? -20.807 26.182 15.549 1.00 17.58 156 GLY B N 1
ATOM 4171 C CA . GLY B 1 162 ? -21.127 25.812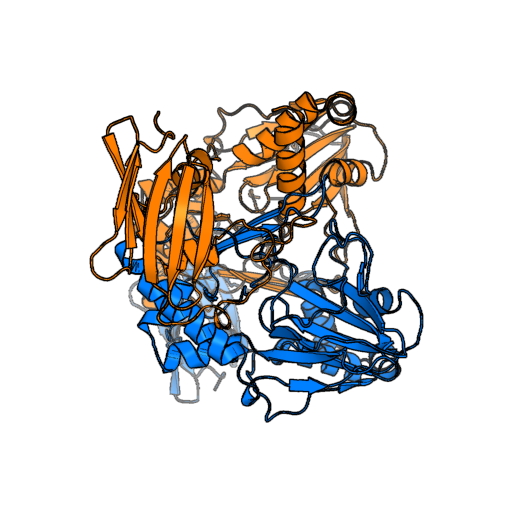 14.176 1.00 16.69 156 GLY B CA 1
ATOM 4172 C C . GLY B 1 162 ? -22.272 26.584 13.542 1.00 15.81 156 GLY B C 1
ATOM 4173 O O . GLY B 1 162 ? -22.593 26.340 12.382 1.00 15.74 156 GLY B O 1
ATOM 4174 N N . ALA B 1 163 ? -22.873 27.532 14.266 1.00 14.66 157 ALA B N 1
ATOM 4175 C CA . ALA B 1 163 ? -24.023 28.285 13.747 1.00 13.92 157 ALA B CA 1
ATOM 4176 C C . ALA B 1 163 ? -23.676 29.063 12.474 1.00 13.31 157 ALA B C 1
ATOM 4177 O O . ALA B 1 163 ? -24.515 29.227 11.597 1.00 13.33 157 ALA B O 1
ATOM 4179 N N . LEU B 1 164 ? -22.432 29.518 12.364 1.00 12.72 158 LEU B N 1
ATOM 4180 C CA . LEU B 1 164 ? -21.974 30.188 11.142 1.00 12.32 158 LEU B CA 1
ATOM 4181 C C . LEU B 1 164 ? -22.115 29.335 9.872 1.00 12.23 158 LEU B C 1
ATOM 4182 O O . LEU B 1 164 ? -22.342 29.877 8.798 1.00 11.79 158 LEU B O 1
ATOM 4187 N N . ILE B 1 165 ? -21.991 28.013 10.008 1.00 12.71 159 ILE B N 1
ATOM 4188 C CA . ILE B 1 165 ? -22.174 27.078 8.889 1.00 13.19 159 ILE B CA 1
ATOM 4189 C C . ILE B 1 165 ? -23.637 27.078 8.448 1.00 13.23 159 ILE B C 1
ATOM 4190 O O . ILE B 1 165 ? -23.923 27.019 7.249 1.00 13.03 159 ILE B O 1
ATOM 4195 N N . GLU B 1 166 ? -24.553 27.152 9.415 1.00 13.53 160 GLU B N 1
ATOM 4196 C CA . GLU B 1 166 ? -25.984 27.282 9.119 1.00 13.97 160 GLU B CA 1
ATOM 4197 C C . GLU B 1 166 ? -26.272 28.583 8.379 1.00 13.01 160 GLU B C 1
ATOM 4198 O O . GLU B 1 166 ? -27.099 28.604 7.477 1.00 13.02 160 GLU B O 1
ATOM 4204 N N . CYS B 1 167 ? -25.578 29.659 8.753 1.00 12.12 161 CYS B N 1
ATOM 4205 C CA . CYS B 1 167 ? -25.704 30.935 8.056 1.00 11.71 161 CYS B CA 1
ATOM 4206 C C . CYS B 1 167 ? -25.278 30.825 6.591 1.00 11.07 161 CYS B C 1
ATOM 4207 O O . CYS B 1 167 ? -26.019 31.236 5.704 1.00 11.01 161 CYS B O 1
ATOM 4210 N N . ALA B 1 168 ? -24.099 30.257 6.345 1.00 10.60 162 ALA B N 1
ATOM 4211 C CA . ALA B 1 168 ? -23.627 30.010 4.972 1.00 10.26 162 ALA B CA 1
ATOM 4212 C C . ALA B 1 168 ? -24.638 29.202 4.147 1.00 10.17 162 ALA B C 1
ATOM 4213 O O . ALA B 1 168 ? -24.921 29.533 2.990 1.00 9.87 162 ALA B O 1
ATOM 4215 N N . SER B 1 169 ? -25.200 28.168 4.771 1.00 10.04 163 SER B N 1
ATOM 4216 C CA . SER B 1 169 ? -26.182 27.287 4.120 1.00 10.26 163 SER B CA 1
ATOM 4217 C C . SER B 1 169 ? -27.520 27.955 3.778 1.00 10.49 163 SER B C 1
ATOM 4218 O O . SER B 1 169 ? -28.290 27.410 2.983 1.00 10.55 163 SER B O 1
ATOM 4221 N N . MET B 1 170 ? -27.802 29.121 4.360 1.00 10.87 164 MET B N 1
ATOM 4222 C CA . MET B 1 170 ? -28.973 29.908 3.961 1.00 11.42 164 MET B CA 1
ATOM 4223 C C . MET B 1 170 ? -28.924 30.335 2.488 1.00 10.92 164 MET B C 1
ATOM 4224 O O . MET B 1 170 ? -29.967 30.525 1.875 1.00 11.25 164 MET B O 1
ATOM 4229 N N . PHE B 1 171 ? -27.723 30.486 1.928 1.00 10.19 165 PHE B N 1
ATOM 4230 C CA . PHE B 1 171 ? -27.566 30.947 0.541 1.00 9.77 165 PHE B CA 1
ATOM 4231 C C . PHE B 1 171 ? -26.590 30.147 -0.325 1.00 9.33 165 PHE B C 1
ATOM 4232 O O . PHE B 1 171 ? -26.613 30.292 -1.548 1.00 9.17 165 PHE B O 1
ATOM 4240 N N . GLY B 1 172 ? -25.720 29.336 0.272 1.00 8.94 166 GLY B N 1
ATOM 4241 C CA . GLY B 1 172 ? -24.642 28.733 -0.492 1.00 8.81 166 GLY B CA 1
ATOM 4242 C C . GLY B 1 172 ? -23.909 27.637 0.233 1.00 8.71 166 GLY B C 1
ATOM 4243 O O . GLY B 1 172 ? -24.514 26.874 0.989 1.00 8.62 166 GLY B O 1
ATOM 4244 N N . PHE B 1 173 ? -22.604 27.558 -0.018 1.00 8.52 167 PHE B N 1
ATOM 4245 C CA . PHE B 1 173 ? -21.778 26.449 0.423 1.00 8.53 167 PHE B CA 1
ATOM 4246 C C . PHE B 1 173 ? -20.442 26.923 0.952 1.00 8.70 167 PHE B C 1
ATOM 4247 O O . PHE B 1 173 ? -19.836 27.863 0.425 1.00 8.62 167 PHE B O 1
ATOM 4255 N N . VAL B 1 174 ? -19.993 26.240 1.995 1.00 8.82 168 VAL B N 1
ATOM 4256 C CA . VAL B 1 174 ? -18.761 26.576 2.686 1.00 9.00 168 VAL B CA 1
ATOM 4257 C C . VAL B 1 174 ? -17.569 26.131 1.846 1.00 9.03 168 VAL B C 1
ATOM 4258 O O . VAL B 1 174 ? -17.571 25.021 1.323 1.00 8.91 168 VAL B O 1
ATOM 4262 N N . ARG B 1 175 ? -16.566 26.999 1.715 1.00 9.03 169 ARG B N 1
ATOM 4263 C CA . ARG B 1 175 ? -15.269 26.614 1.161 1.00 9.33 169 ARG B CA 1
ATOM 4264 C C . ARG B 1 175 ? -14.473 25.975 2.288 1.00 9.78 169 ARG B C 1
ATOM 4265 O O . ARG B 1 175 ? -13.993 26.665 3.184 1.00 9.65 169 ARG B O 1
ATOM 4273 N N . GLU B 1 176 ? -14.347 24.655 2.236 1.00 10.54 170 GLU B N 1
ATOM 4274 C CA . GLU B 1 176 ? -13.604 23.895 3.235 1.00 11.32 170 GLU B CA 1
ATOM 4275 C C . GLU B 1 176 ? -12.117 24.008 2.937 1.00 11.96 170 GLU B C 1
ATOM 4276 O O . GLU B 1 176 ? -11.721 23.940 1.778 1.00 11.90 170 GLU B O 1
ATOM 4282 N N . THR B 1 177 ? -11.306 24.159 3.982 1.00 12.73 171 THR B N 1
ATOM 4283 C CA . THR B 1 177 ? -9.846 24.236 3.860 1.00 13.71 171 THR B CA 1
ATOM 4284 C C . THR B 1 177 ? -9.208 23.228 4.811 1.00 14.54 171 THR B C 1
ATOM 4285 O O . THR B 1 177 ? -9.914 22.488 5.507 1.00 14.38 171 THR B O 1
ATOM 4289 N N . ASN B 1 178 ? -7.877 23.198 4.864 1.00 16.28 172 ASN B N 1
ATOM 4290 C CA . ASN B 1 178 ? -7.184 22.335 5.835 1.00 17.48 172 ASN B CA 1
ATOM 4291 C C . ASN B 1 178 ? -7.445 22.663 7.304 1.00 17.76 172 ASN B C 1
ATOM 4292 O O . ASN B 1 178 ? -7.243 21.810 8.164 1.00 17.81 172 ASN B O 1
ATOM 4297 N N . TYR B 1 179 ? -7.913 23.881 7.570 1.00 18.19 173 TYR B N 1
ATOM 4298 C CA . TYR B 1 179 ? -8.329 24.295 8.913 1.00 18.71 173 TYR B CA 1
ATOM 4299 C C . TYR B 1 179 ? -9.729 23.810 9.310 1.00 18.12 173 TYR B C 1
ATOM 4300 O O . TYR B 1 179 ? -10.120 23.953 10.471 1.00 18.39 173 TYR B O 1
ATOM 4309 N N . GLY B 1 180 ? -10.477 23.256 8.353 1.00 16.87 174 GLY B N 1
ATOM 4310 C CA . GLY B 1 180 ? -11.803 22.698 8.594 1.00 16.18 174 GLY B CA 1
ATOM 4311 C C . GLY B 1 180 ? -12.847 23.447 7.800 1.00 15.61 174 GLY B C 1
ATOM 4312 O O . GLY B 1 180 ? -12.522 24.343 7.013 1.00 14.99 174 GLY B O 1
ATOM 4313 N N . LYS B 1 181 ? -14.106 23.071 7.993 1.00 15.42 175 LYS B N 1
ATOM 4314 C CA . LYS B 1 181 ? -15.216 23.830 7.422 1.00 15.64 175 LYS B CA 1
ATOM 4315 C C . LYS B 1 181 ? -15.352 25.182 8.113 1.00 14.79 175 LYS B C 1
ATOM 4316 O O . LYS B 1 181 ? -15.784 26.141 7.502 1.00 13.93 175 LYS B O 1
ATOM 4322 N N . TYR B 1 182 ? -14.988 25.247 9.391 1.00 14.52 176 TYR B N 1
ATOM 4323 C CA . TYR B 1 182 ? -14.818 26.522 10.081 1.00 14.32 176 TYR B CA 1
ATOM 4324 C C . TYR B 1 182 ? -13.637 26.433 11.038 1.00 14.48 176 TYR B C 1
ATOM 4325 O O . TYR B 1 182 ? -13.129 25.341 11.309 1.00 13.83 176 TYR B O 1
ATOM 4334 N N . PHE B 1 183 ? -13.216 27.589 11.540 1.00 14.79 177 PHE B N 1
ATOM 4335 C CA . PHE B 1 183 ? -12.070 27.680 12.446 1.00 15.55 177 PHE B CA 1
ATOM 4336 C C . PHE B 1 183 ?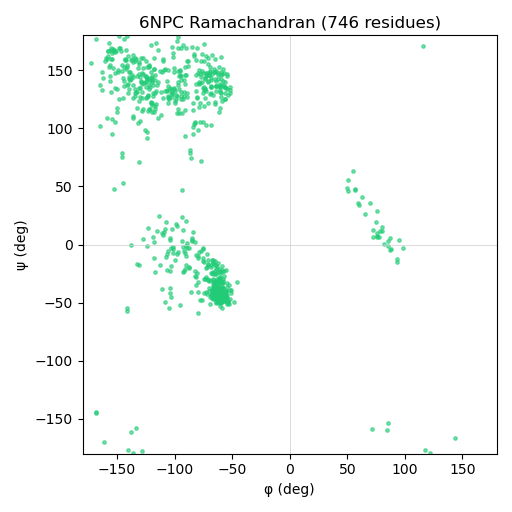 -12.409 28.511 13.676 1.00 16.13 177 PHE B C 1
ATOM 4337 O O . PHE B 1 183 ? -13.310 29.358 13.651 1.00 15.47 177 PHE B O 1
ATOM 4345 N N . GLU B 1 184 ? -11.678 28.241 14.754 1.00 17.00 178 GLU B N 1
ATOM 4346 C CA . GLU B 1 184 ? -11.875 28.919 16.029 1.00 17.85 178 GLU B CA 1
ATOM 4347 C C . GLU B 1 184 ? -10.968 30.143 16.077 1.00 18.63 178 GLU B C 1
ATOM 4348 O O . GLU B 1 184 ? -9.811 30.079 15.654 1.00 18.34 178 GLU B O 1
ATOM 4354 N N . VAL B 1 185 ? -11.503 31.256 16.575 1.00 19.43 179 VAL B N 1
ATOM 4355 C CA . VAL B 1 185 ? -10.712 32.455 16.832 1.00 20.50 179 VAL B CA 1
ATOM 4356 C C . VAL B 1 185 ? -10.917 32.793 18.307 1.00 21.63 179 VAL B C 1
ATOM 4357 O O . VAL B 1 185 ? -11.872 33.484 18.675 1.00 21.00 179 VAL B O 1
ATOM 4361 N N . ARG B 1 186 ? -10.029 32.253 19.142 1.00 23.11 180 ARG B N 1
ATOM 4362 C CA . ARG B 1 186 ? -10.074 32.447 20.590 1.00 24.64 180 ARG B CA 1
ATOM 4363 C C . ARG B 1 186 ? -9.014 33.461 21.008 1.00 25.06 180 ARG B C 1
ATOM 4364 O O . ARG B 1 186 ? -7.866 33.386 20.562 1.00 24.31 180 ARG B O 1
ATOM 4372 N N . THR B 1 187 ? -9.409 34.406 21.859 1.00 25.63 181 THR B N 1
ATOM 4373 C CA . THR B 1 187 ? -8.519 35.459 22.328 1.00 26.75 181 THR B CA 1
ATOM 4374 C C . THR B 1 187 ? -8.709 35.644 23.828 1.00 27.54 181 THR B C 1
ATOM 4375 O O . THR B 1 187 ? -9.831 35.821 24.295 1.00 27.16 181 THR B O 1
ATOM 4379 N N . GLU B 1 188 ? -7.611 35.562 24.573 1.00 29.18 182 GLU B N 1
ATOM 4380 C CA . GLU B 1 188 ? -7.571 36.004 25.963 1.00 30.29 182 GLU B CA 1
ATOM 4381 C C . GLU B 1 188 ? -6.873 37.352 25.943 1.00 30.43 182 GLU B C 1
ATOM 4382 O O . GLU B 1 188 ? -5.834 37.476 25.312 1.00 31.03 182 GLU B O 1
ATOM 4388 N N . VAL B 1 189 ? -7.450 38.364 26.589 1.00 29.65 183 VAL B N 1
ATOM 4389 C CA . VAL B 1 189 ? -6.774 39.659 26.726 1.00 29.79 183 VAL B CA 1
ATOM 4390 C C . VAL B 1 189 ? -6.571 39.956 28.213 1.00 29.91 183 VAL B C 1
ATOM 4391 O O . VAL B 1 189 ? -7.500 39.863 29.017 1.00 28.78 183 VAL B O 1
ATOM 4395 N N . ASN B 1 190 ? -5.323 40.270 28.550 1.00 30.61 184 ASN B N 1
ATOM 4396 C CA . ASN B 1 190 ? -4.880 40.532 29.920 1.00 31.59 184 ASN B CA 1
ATOM 4397 C C . ASN B 1 190 ? -3.747 41.574 29.845 1.00 32.36 184 ASN B C 1
ATOM 4398 O O . ASN B 1 190 ? -3.410 42.006 28.744 1.00 32.21 184 ASN B O 1
ATOM 4403 N N . PRO B 1 191 ? -3.172 41.996 30.992 1.00 33.53 185 PRO B N 1
ATOM 4404 C CA . PRO B 1 191 ? -2.101 43.012 30.927 1.00 34.32 185 PRO B CA 1
ATOM 4405 C C . PRO B 1 191 ? -0.823 42.693 30.115 1.00 35.72 185 PRO B C 1
ATOM 4406 O O . PRO B 1 191 ? -0.155 43.625 29.677 1.00 36.14 185 PRO B O 1
ATOM 4410 N N . THR B 1 192 ? -0.523 41.415 29.881 1.00 37.27 186 THR B N 1
ATOM 4411 C CA . THR B 1 192 ? 0.783 40.963 29.334 1.00 39.05 186 THR B CA 1
ATOM 4412 C C . THR B 1 192 ? 1.316 41.473 27.935 1.00 40.79 186 THR B C 1
ATOM 4413 O O . THR B 1 192 ? 2.525 41.426 27.725 1.00 42.04 186 THR B O 1
ATOM 4417 N N . ASN B 1 193 ? 0.518 41.937 26.967 1.00 42.82 187 ASN B N 1
ATOM 4418 C CA . ASN B 1 193 ? -0.919 41.752 26.845 1.00 42.87 187 ASN B CA 1
ATOM 4419 C C . ASN B 1 193 ? -1.187 40.706 25.771 1.00 44.05 187 ASN B C 1
ATOM 4420 O O . ASN B 1 193 ? -0.573 40.728 24.703 1.00 43.80 187 ASN B O 1
ATOM 4425 N N . LEU B 1 194 ? -2.086 39.775 26.075 1.00 45.92 188 LEU B N 1
ATOM 4426 C CA . LEU B 1 194 ? -2.489 38.753 25.116 1.00 46.65 188 LEU B CA 1
ATOM 4427 C C . LEU B 1 194 ? -3.591 39.299 24.203 1.00 47.66 188 LEU B C 1
ATOM 4428 O O . LEU B 1 194 ? -4.113 40.398 24.420 1.00 48.67 188 LEU B O 1
ATOM 4433 N N . GLN B 1 202 ? -3.652 45.738 10.599 1.00 14.95 196 GLN B N 1
ATOM 4434 C CA . GLN B 1 202 ? -4.098 46.413 9.392 1.00 14.64 196 GLN B CA 1
ATOM 4435 C C . GLN B 1 202 ? -5.278 45.673 8.775 1.00 14.11 196 GLN B C 1
ATOM 4436 O O . GLN B 1 202 ? -5.340 44.439 8.822 1.00 13.96 196 GLN B O 1
ATOM 4442 N N . ALA B 1 203 ? -6.196 46.438 8.184 1.00 13.33 197 ALA B N 1
ATOM 4443 C CA . ALA B 1 203 ? -7.297 45.877 7.406 1.00 12.76 197 ALA B CA 1
ATOM 4444 C C . ALA B 1 203 ? -6.743 45.066 6.243 1.00 12.38 197 ALA B C 1
ATOM 4445 O O . ALA B 1 203 ? -5.731 45.436 5.637 1.00 12.05 197 ALA B O 1
ATOM 4447 N N . HIS B 1 204 ? -7.405 43.953 5.950 1.00 11.77 198 HIS B N 1
ATOM 4448 C CA . HIS B 1 204 ? -6.944 43.041 4.919 1.00 11.50 198 HIS B CA 1
ATOM 4449 C C . HIS B 1 204 ? -8.086 42.214 4.355 1.00 10.93 198 HIS B C 1
ATOM 4450 O O . HIS B 1 204 ? -9.132 42.073 4.992 1.00 10.88 198 HIS B O 1
ATOM 4457 N N . THR B 1 205 ? -7.867 41.680 3.156 1.00 10.37 199 THR B N 1
ATOM 4458 C CA . THR B 1 205 ? -8.666 40.579 2.629 1.00 10.04 199 THR B CA 1
ATOM 4459 C C . THR B 1 205 ? -7.977 39.281 3.043 1.00 10.12 199 THR B C 1
ATOM 4460 O O . THR B 1 205 ? -6.741 39.228 3.122 1.00 9.85 199 THR B O 1
ATOM 4464 N N . ASP B 1 206 ? -8.758 38.237 3.313 1.00 10.19 200 ASP B N 1
ATOM 4465 C CA . ASP B 1 206 ? -8.182 36.939 3.679 1.00 10.47 200 ASP B CA 1
ATOM 4466 C C . ASP B 1 206 ? -7.749 36.143 2.467 1.00 10.47 200 ASP B C 1
ATOM 4467 O O . ASP B 1 206 ? -8.394 36.176 1.416 1.00 10.39 200 ASP B O 1
ATOM 4472 N N . ASN B 1 207 ? -6.670 35.392 2.655 1.00 10.59 201 ASN B N 1
ATOM 4473 C CA . ASN B 1 207 ? -6.246 34.351 1.730 1.00 10.79 201 ASN B CA 1
ATOM 4474 C C . ASN B 1 207 ? -6.015 34.823 0.286 1.00 10.12 201 ASN B C 1
ATOM 4475 O O . ASN B 1 207 ? -6.457 34.165 -0.655 1.00 9.89 201 ASN B O 1
ATOM 4480 N N . PRO B 1 208 ? -5.275 35.939 0.102 1.00 9.63 202 PRO B N 1
ATOM 4481 C CA . PRO B 1 208 ? -4.895 36.316 -1.270 1.00 9.47 202 PRO B CA 1
ATOM 4482 C C . PRO B 1 208 ? -3.926 35.315 -1.917 1.00 9.40 202 PRO B C 1
ATOM 4483 O O . PRO B 1 208 ? -3.727 35.345 -3.131 1.00 9.23 202 PRO B O 1
ATOM 4487 N N . TYR B 1 209 ? -3.328 34.461 -1.086 1.00 9.35 203 TYR B N 1
ATOM 4488 C CA . TYR B 1 209 ? -2.522 33.311 -1.512 1.00 9.58 203 TYR B CA 1
ATOM 4489 C C . TYR B 1 209 ? -3.308 32.085 -2.006 1.00 9.69 203 TYR B C 1
ATOM 4490 O O . TYR B 1 209 ? -2.699 31.119 -2.467 1.00 9.73 203 TYR B O 1
ATOM 4499 N N . ARG B 1 210 ? -4.636 32.114 -1.900 1.00 10.01 204 ARG B N 1
ATOM 4500 C CA . ARG B 1 210 ? -5.504 31.105 -2.502 1.00 10.30 204 ARG B CA 1
ATOM 4501 C C . ARG B 1 210 ? -6.017 31.608 -3.835 1.00 10.40 204 ARG B C 1
ATOM 4502 O O . ARG B 1 210 ? -6.423 32.761 -3.950 1.00 10.37 204 ARG B O 1
ATOM 4510 N N . ASP B 1 211 ? -6.020 30.727 -4.827 1.00 10.54 205 ASP B N 1
ATOM 4511 C CA . ASP B 1 211 ? -6.564 31.026 -6.143 1.00 10.94 205 ASP B CA 1
ATOM 4512 C C . ASP B 1 211 ? -7.387 29.808 -6.579 1.00 11.31 205 ASP B C 1
ATOM 4513 O O . ASP B 1 211 ? -6.797 28.760 -6.833 1.00 11.73 205 ASP B O 1
ATOM 4518 N N . PRO B 1 212 ? -8.721 29.907 -6.656 1.00 11.85 206 PRO B N 1
ATOM 4519 C CA . PRO B 1 212 ? -9.493 31.132 -6.439 1.00 11.95 206 PRO B CA 1
ATOM 4520 C C . PRO B 1 212 ? -9.635 31.538 -4.976 1.00 11.83 206 PRO B C 1
ATOM 4521 O O . PRO B 1 212 ? -9.834 30.689 -4.101 1.00 11.66 206 PRO B O 1
ATOM 4525 N N . VAL B 1 213 ? -9.528 32.839 -4.729 1.00 11.65 207 VAL B N 1
ATOM 4526 C CA . VAL B 1 213 ? -9.738 33.397 -3.400 1.00 11.86 207 VAL B CA 1
ATOM 4527 C C . VAL B 1 213 ? -11.137 33.008 -2.873 1.00 11.85 207 VAL B C 1
ATOM 4528 O O . VAL B 1 213 ? -12.115 33.063 -3.619 1.00 12.00 207 VAL B O 1
ATOM 4532 N N . PRO B 1 214 ? -11.234 32.581 -1.599 1.00 12.12 208 PRO B N 1
ATOM 4533 C CA . PRO B 1 214 ? -12.572 32.395 -1.035 1.00 11.98 208 PRO B CA 1
ATOM 4534 C C . PRO B 1 214 ? -13.316 33.727 -1.070 1.00 11.66 208 PRO B C 1
ATOM 4535 O O . PRO B 1 214 ? -12.784 34.749 -0.625 1.00 11.90 208 PRO B O 1
ATOM 4539 N N . SER B 1 215 ? -14.507 33.729 -1.656 1.00 10.92 209 SER B N 1
ATOM 4540 C CA . SER B 1 215 ? -15.132 34.983 -2.064 1.00 10.64 209 SER B CA 1
ATOM 4541 C C . SER B 1 215 ? -16.031 35.631 -1.002 1.00 10.49 209 SER B C 1
ATOM 4542 O O . SER B 1 215 ? -16.346 36.812 -1.123 1.00 10.46 209 SER B O 1
ATOM 4545 N N . LEU B 1 216 ? -16.445 34.868 0.015 1.00 10.19 210 LEU B N 1
ATOM 4546 C CA . LEU B 1 216 ? -17.149 35.397 1.189 1.00 10.14 210 LEU B CA 1
ATOM 4547 C C . LEU B 1 216 ? -16.454 34.918 2.454 1.00 10.34 210 LEU B C 1
ATOM 4548 O O . LEU B 1 216 ? -15.886 33.824 2.470 1.00 10.20 210 LEU B O 1
ATOM 4553 N N . GLN B 1 217 ? -16.489 35.742 3.500 1.00 10.55 211 GLN B N 1
ATOM 4554 C CA . GLN B 1 217 ? -16.047 35.338 4.839 1.00 10.97 211 GLN B CA 1
ATOM 4555 C C . GLN B 1 217 ? -17.123 35.662 5.864 1.00 10.86 211 GLN B C 1
ATOM 4556 O O . GLN B 1 217 ? -17.708 36.743 5.827 1.00 10.44 211 GLN B O 1
ATOM 4562 N N . ILE B 1 218 ? -17.344 34.732 6.791 1.00 10.68 212 ILE B N 1
ATOM 4563 C CA . ILE B 1 218 ? -18.307 34.896 7.881 1.00 10.93 212 ILE B CA 1
ATOM 4564 C C . ILE B 1 218 ? -17.523 34.879 9.184 1.00 11.08 212 ILE B C 1
ATOM 4565 O O . ILE B 1 218 ? -16.683 34.008 9.369 1.00 10.85 212 ILE B O 1
ATOM 4570 N N . LEU B 1 219 ? -17.791 35.847 10.062 1.00 11.41 213 LEU B N 1
ATOM 4571 C CA . LEU B 1 219 ? -17.246 35.858 11.426 1.00 11.94 213 LEU B CA 1
ATOM 4572 C C . LEU B 1 219 ? -18.422 35.919 12.398 1.00 12.02 213 LEU B C 1
ATOM 4573 O O . LEU B 1 219 ? -19.305 36.764 12.239 1.00 11.92 213 LEU B O 1
ATOM 4578 N N . TYR B 1 220 ? -18.429 35.009 13.376 1.00 12.18 214 TYR B N 1
ATOM 4579 C CA . TYR B 1 220 ? -19.583 34.754 14.244 1.00 12.79 214 TYR B CA 1
ATOM 4580 C C . TYR B 1 220 ? -19.144 34.752 15.707 1.00 13.09 214 TYR B C 1
ATOM 4581 O O . TYR B 1 220 ? -18.280 33.960 16.086 1.00 13.04 214 TYR B O 1
ATOM 4590 N N . CYS B 1 221 ? -19.760 35.602 16.528 1.00 13.66 215 CYS B N 1
ATOM 4591 C CA . CYS B 1 221 ? -19.392 35.712 17.947 1.00 14.44 215 CYS B CA 1
ATOM 4592 C C . CYS B 1 221 ? -20.176 34.741 18.831 1.00 15.23 215 CYS B C 1
ATOM 4593 O O . CYS B 1 221 ? -21.403 34.708 18.790 1.00 15.18 215 CYS B O 1
ATOM 4596 N N . LEU B 1 222 ? -19.450 33.953 19.621 1.00 16.38 216 LEU B N 1
ATOM 4597 C CA . LEU B 1 222 ? -20.042 33.089 20.648 1.00 17.56 216 LEU B CA 1
ATOM 4598 C C . LEU B 1 222 ? -19.862 33.655 22.057 1.00 18.86 216 LEU B C 1
ATOM 4599 O O . LEU B 1 222 ? -20.758 33.507 22.896 1.00 18.97 216 LEU B O 1
ATOM 4604 N N . GLU B 1 223 ? -18.705 34.268 22.323 1.00 20.44 217 GLU B N 1
ATOM 4605 C CA . GLU B 1 223 ? -18.406 34.858 23.635 1.00 22.04 217 GLU B CA 1
ATOM 4606 C C . GLU B 1 223 ? -17.580 36.133 23.476 1.00 22.41 217 GLU B C 1
ATOM 4607 O O . GLU B 1 223 ? -16.691 36.207 22.623 1.00 22.21 217 GLU B O 1
ATOM 4613 N N . ASN B 1 224 ? -17.887 37.135 24.297 1.00 23.22 218 ASN B N 1
ATOM 4614 C CA . ASN B 1 224 ? -17.124 38.379 24.324 1.00 23.82 218 ASN B CA 1
ATOM 4615 C C . ASN B 1 224 ? -17.243 39.047 25.690 1.00 24.33 218 ASN B C 1
ATOM 4616 O O . ASN B 1 224 ? -18.309 39.557 26.043 1.00 24.96 218 ASN B O 1
ATOM 4621 N N . SER B 1 225 ? -16.153 39.010 26.455 1.00 24.20 219 SER B N 1
ATOM 4622 C CA . SER B 1 225 ? -16.054 39.706 27.741 1.00 24.43 219 SER B CA 1
ATOM 4623 C C . SER B 1 225 ? -14.942 40.770 27.763 1.00 24.84 219 SER B C 1
ATOM 4624 O O . SER B 1 225 ? -14.684 41.368 28.806 1.00 24.99 219 SER B O 1
ATOM 4627 N N . ALA B 1 226 ? -14.308 41.024 26.616 1.00 25.19 220 ALA B N 1
ATOM 4628 C CA . ALA B 1 226 ? -13.220 42.001 26.510 1.00 25.70 220 ALA B CA 1
ATOM 4629 C C . ALA B 1 226 ? -13.755 43.333 26.003 1.00 26.41 220 ALA B C 1
ATOM 4630 O O . ALA B 1 226 ? -14.591 43.357 25.097 1.00 27.22 220 ALA B O 1
ATOM 4632 N N . GLU B 1 227 ? -13.264 44.434 26.573 1.00 26.72 221 GLU B N 1
ATOM 4633 C CA . GLU B 1 227 ? -13.658 45.776 26.135 1.00 27.35 221 GLU B CA 1
ATOM 4634 C C . GLU B 1 227 ? -12.898 46.162 24.868 1.00 26.39 221 GLU B C 1
ATOM 4635 O O . GLU B 1 227 ? -11.745 45.765 24.680 1.00 26.31 221 GLU B O 1
ATOM 4641 N N . GLY B 1 228 ? -13.550 46.942 24.009 1.00 25.34 222 GLY B N 1
ATOM 4642 C CA . GLY B 1 228 ? -12.959 47.372 22.747 1.00 24.80 222 GLY B CA 1
ATOM 4643 C C . GLY B 1 228 ? -12.854 46.225 21.759 1.00 24.16 222 GLY B C 1
ATOM 4644 O O . GLY B 1 228 ? -13.551 45.213 21.885 1.00 24.08 222 GLY B O 1
ATOM 4645 N N . GLY B 1 229 ? -11.970 46.379 20.781 1.00 23.27 223 GLY B N 1
ATOM 4646 C CA . GLY B 1 229 ? -11.804 45.373 19.737 1.00 22.85 223 GLY B CA 1
ATOM 4647 C C . GLY B 1 229 ? -12.988 45.285 18.790 1.00 22.18 223 GLY B C 1
ATOM 4648 O O . GLY B 1 229 ? -13.333 44.192 18.338 1.00 21.49 223 GLY B O 1
ATOM 4649 N N . ASP B 1 230 ? -13.606 46.431 18.494 1.00 22.14 224 ASP B N 1
ATOM 4650 C CA . ASP B 1 230 ? -14.698 46.509 17.515 1.00 21.84 224 ASP B CA 1
ATOM 4651 C C . ASP B 1 230 ? -14.212 46.000 16.165 1.00 20.45 224 ASP B C 1
ATOM 4652 O O . ASP B 1 230 ? -13.076 46.261 15.781 1.00 19.82 224 ASP B O 1
ATOM 4657 N N . SER B 1 231 ? -15.071 45.271 15.457 1.00 19.05 225 SER B N 1
ATOM 4658 C CA . SER B 1 231 ? -14.773 44.862 14.083 1.00 18.15 225 SER B CA 1
ATOM 4659 C C . SER B 1 231 ? -14.771 46.100 13.191 1.00 17.58 225 SER B C 1
ATOM 4660 O O . SER B 1 231 ? -15.550 47.021 13.415 1.00 17.24 225 SER B O 1
ATOM 4663 N N . ILE B 1 232 ? -13.874 46.127 12.208 1.00 17.10 226 ILE B N 1
ATOM 4664 C CA . ILE B 1 232 ? -13.803 47.217 11.236 1.00 16.68 226 ILE B CA 1
ATOM 4665 C C . ILE B 1 232 ? -13.891 46.622 9.846 1.00 15.51 226 ILE B C 1
ATOM 4666 O O . ILE B 1 232 ? -13.283 45.584 9.578 1.00 15.33 226 ILE B O 1
ATOM 4671 N N . VAL B 1 233 ? -14.622 47.293 8.960 1.00 14.30 227 VAL B N 1
ATOM 4672 C CA . VAL B 1 233 ? -14.599 46.960 7.537 1.00 13.53 227 VAL B CA 1
ATOM 4673 C C . VAL B 1 233 ? -14.217 48.194 6.728 1.00 13.15 227 VAL B C 1
ATOM 4674 O O . VAL B 1 233 ? -14.592 49.316 7.078 1.00 12.82 227 VAL B O 1
ATOM 4678 N N . VAL B 1 234 ? -13.451 47.966 5.663 1.00 12.85 228 VAL B N 1
ATOM 4679 C CA . VAL B 1 234 ? -12.982 49.019 4.762 1.00 12.76 228 VAL B CA 1
ATOM 4680 C C . VAL B 1 234 ? -13.295 48.582 3.337 1.00 12.65 228 VAL B C 1
ATOM 4681 O O . VAL B 1 234 ? -13.039 47.435 2.959 1.00 12.57 228 VAL B O 1
ATOM 4685 N N . ASP B 1 235 ? -13.843 49.502 2.549 1.00 12.55 229 ASP B N 1
ATOM 4686 C CA . ASP B 1 235 ? -14.223 49.208 1.175 1.00 12.69 229 ASP B CA 1
ATOM 4687 C C . ASP B 1 235 ? -12.997 49.325 0.273 1.00 12.61 229 ASP B C 1
ATOM 4688 O O . ASP B 1 235 ? -12.546 50.430 -0.037 1.00 12.77 229 ASP B O 1
ATOM 4693 N N . GLY B 1 236 ? -12.455 48.180 -0.142 1.00 12.49 230 GLY B N 1
ATOM 4694 C CA . GLY B 1 236 ? -11.339 48.149 -1.089 1.00 12.43 230 GLY B CA 1
ATOM 4695 C C . GLY B 1 236 ? -11.621 48.916 -2.374 1.00 12.47 230 GLY B C 1
ATOM 4696 O O . GLY B 1 236 ? -10.718 49.552 -2.922 1.00 12.27 230 GLY B O 1
ATOM 4697 N N . PHE B 1 237 ? -12.866 48.869 -2.854 1.00 12.64 231 PHE B N 1
ATOM 4698 C CA . PHE B 1 237 ? -13.248 49.635 -4.050 1.00 12.95 231 PHE B CA 1
ATOM 4699 C C . PHE B 1 237 ? -13.192 51.144 -3.829 1.00 13.20 231 PHE B C 1
ATOM 4700 O O . PHE B 1 237 ? -12.840 51.882 -4.750 1.00 13.31 231 PHE B O 1
ATOM 4708 N N . ARG B 1 238 ? -13.545 51.604 -2.629 1.00 13.63 232 ARG B N 1
ATOM 4709 C CA . ARG B 1 238 ? -13.438 53.031 -2.306 1.00 14.19 232 ARG B CA 1
ATOM 4710 C C . ARG B 1 238 ? -11.968 53.443 -2.223 1.00 13.98 232 ARG B C 1
ATOM 4711 O O . ARG B 1 238 ? -11.587 54.481 -2.771 1.00 13.89 232 ARG B O 1
ATOM 4719 N N . ALA B 1 239 ? -11.144 52.633 -1.556 1.00 13.65 233 ALA B N 1
ATOM 4720 C CA . ALA B 1 239 ? -9.699 52.900 -1.499 1.00 13.43 233 ALA B CA 1
ATOM 4721 C C . ALA B 1 239 ? -9.098 52.982 -2.899 1.00 13.52 233 ALA B C 1
ATOM 4722 O O . ALA B 1 239 ? -8.340 53.896 -3.199 1.00 13.26 233 ALA B O 1
ATOM 4724 N N . ALA B 1 240 ? -9.468 52.035 -3.759 1.00 13.64 234 ALA B N 1
ATOM 4725 C CA . ALA B 1 240 ? -8.984 52.010 -5.136 1.00 13.82 234 ALA B CA 1
ATOM 4726 C C . ALA B 1 240 ? -9.500 53.195 -5.970 1.00 14.29 234 ALA B C 1
ATOM 4727 O O . ALA B 1 240 ? -8.745 53.752 -6.774 1.00 14.14 234 ALA B O 1
ATOM 4729 N N . GLU B 1 241 ? -10.766 53.570 -5.767 1.00 14.95 235 GLU B N 1
ATOM 4730 C CA . GLU B 1 241 ? -11.362 54.759 -6.419 1.00 15.72 235 GLU B CA 1
ATOM 4731 C C . GLU B 1 241 ? -10.612 56.044 -6.084 1.00 15.85 235 GLU B C 1
ATOM 4732 O O . GLU B 1 241 ? -10.366 56.874 -6.963 1.00 15.43 235 GLU B O 1
ATOM 4738 N N . ARG B 1 242 ? -10.279 56.207 -4.807 1.00 16.01 236 ARG B N 1
ATOM 4739 C CA . ARG B 1 242 ? -9.542 57.383 -4.350 1.00 16.69 236 ARG B CA 1
ATOM 4740 C C . ARG B 1 242 ? -8.168 57.461 -5.008 1.00 17.05 236 ARG B C 1
ATOM 4741 O O . ARG B 1 242 ? -7.760 58.534 -5.456 1.00 16.80 236 ARG B O 1
ATOM 4749 N N . LEU B 1 243 ? -7.476 56.324 -5.098 1.00 17.40 237 LEU B N 1
ATOM 4750 C CA . LEU B 1 243 ? -6.187 56.258 -5.800 1.00 18.04 237 LEU B CA 1
ATOM 4751 C C . LEU B 1 243 ? -6.318 56.601 -7.287 1.00 18.78 237 LEU B C 1
ATOM 4752 O O . LEU B 1 243 ? -5.500 57.346 -7.823 1.00 19.14 237 LEU B O 1
ATOM 4757 N N . ARG B 1 244 ? -7.333 56.036 -7.937 1.00 19.61 238 ARG B N 1
ATOM 4758 C CA . ARG B 1 244 ? -7.616 56.275 -9.360 1.00 20.78 238 ARG B CA 1
ATOM 4759 C C . ARG B 1 244 ? -7.862 57.758 -9.654 1.00 21.25 238 ARG B C 1
ATOM 4760 O O . ARG B 1 244 ? -7.314 58.304 -10.617 1.00 21.10 238 ARG B O 1
ATOM 4768 N N . ASP B 1 245 ? -8.684 58.395 -8.822 1.00 21.82 239 ASP B N 1
ATOM 4769 C CA . ASP B 1 245 ? -9.048 59.807 -9.013 1.00 22.68 239 ASP B CA 1
ATOM 4770 C C . ASP B 1 245 ? -7.876 60.755 -8.739 1.00 22.81 239 ASP B C 1
ATOM 4771 O O . ASP B 1 245 ? -7.709 61.756 -9.437 1.00 22.69 239 ASP B O 1
ATOM 4776 N N . GLU B 1 246 ? -7.065 60.425 -7.738 1.00 22.63 240 GLU B N 1
ATOM 4777 C CA . GLU B 1 246 ? -5.877 61.207 -7.384 1.00 22.64 240 GLU B CA 1
ATOM 4778 C C . GLU B 1 246 ? -4.677 60.929 -8.293 1.00 22.04 240 GLU B C 1
ATOM 4779 O O . GLU B 1 246 ? -3.947 61.854 -8.663 1.00 22.10 240 GLU B O 1
ATOM 4785 N N . ASP B 1 247 ? -4.477 59.656 -8.630 1.00 21.03 241 ASP B N 1
ATOM 4786 C CA . ASP B 1 247 ? -3.233 59.165 -9.217 1.00 20.43 241 ASP B CA 1
ATOM 4787 C C . ASP B 1 247 ? -3.540 58.029 -10.211 1.00 19.65 241 ASP B C 1
ATOM 4788 O O . ASP B 1 247 ? -3.319 56.852 -9.904 1.00 18.88 241 ASP B O 1
ATOM 4793 N N . PRO B 1 248 ? -4.060 58.379 -11.405 1.00 18.98 242 PRO B N 1
ATOM 4794 C CA . PRO B 1 248 ? -4.426 57.340 -12.376 1.00 18.50 242 PRO B CA 1
ATOM 4795 C C . PRO B 1 248 ? -3.259 56.445 -12.827 1.00 17.91 242 PRO B C 1
ATOM 4796 O O . PRO B 1 248 ? -3.474 55.261 -13.062 1.00 17.17 242 PRO B O 1
ATOM 4800 N N . GLU B 1 249 ? -2.049 57.000 -12.936 1.00 17.41 243 GLU B N 1
ATOM 4801 C CA . GLU B 1 249 ? -0.861 56.201 -13.269 1.00 17.37 243 GLU B CA 1
ATOM 4802 C C . GLU B 1 249 ? -0.524 55.177 -12.181 1.00 15.88 243 GLU B C 1
ATOM 4803 O O . GLU B 1 249 ? -0.131 54.052 -12.492 1.00 15.73 243 GLU B O 1
ATOM 4809 N N . GLY B 1 250 ? -0.674 55.577 -10.921 1.00 14.80 244 GLY B N 1
ATOM 4810 C CA . GLY B 1 250 ? -0.436 54.691 -9.781 1.00 14.10 244 GLY B CA 1
ATOM 4811 C C . GLY B 1 250 ? -1.458 53.569 -9.736 1.00 13.49 244 GLY B C 1
ATOM 4812 O O . GLY B 1 250 ? -1.107 52.407 -9.540 1.00 13.15 244 GLY B O 1
ATOM 4813 N N . PHE B 1 251 ? -2.724 53.928 -9.925 1.00 12.88 245 PHE B N 1
ATOM 4814 C CA . PHE B 1 251 ? -3.800 52.943 -10.059 1.00 12.57 245 PHE B CA 1
ATOM 4815 C C . PHE B 1 251 ? -3.492 51.932 -11.159 1.00 12.25 245 PHE B C 1
ATOM 4816 O O . PHE B 1 251 ? -3.610 50.727 -10.946 1.00 12.40 245 PHE B O 1
ATOM 4824 N N . ALA B 1 252 ? -3.109 52.436 -12.331 1.00 11.95 246 ALA B N 1
ATOM 4825 C CA . ALA B 1 252 ? -2.754 51.592 -13.472 1.00 11.82 246 ALA B CA 1
ATOM 4826 C C . ALA B 1 252 ? -1.608 50.626 -13.156 1.00 11.65 246 ALA B C 1
ATOM 4827 O O . ALA B 1 252 ? -1.613 49.485 -13.620 1.00 11.47 246 ALA B O 1
ATOM 4829 N N . LEU B 1 253 ? -0.628 51.079 -12.372 1.00 11.27 247 LEU B N 1
ATOM 4830 C CA . LEU B 1 253 ? 0.474 50.201 -11.960 1.00 11.21 247 LEU B CA 1
ATOM 4831 C C . LEU B 1 253 ? -0.005 49.029 -11.089 1.00 10.74 247 LEU B C 1
ATOM 4832 O O . LEU B 1 253 ? 0.391 47.888 -11.324 1.00 10.38 247 LEU B O 1
ATOM 4837 N N . LEU B 1 254 ? -0.859 49.315 -10.111 1.00 10.52 248 LEU B N 1
ATOM 4838 C CA . LEU B 1 254 ? -1.382 48.271 -9.218 1.00 10.39 248 LEU B CA 1
ATOM 4839 C C . LEU B 1 254 ? -2.359 47.325 -9.918 1.00 10.32 248 LEU B C 1
ATOM 4840 O O . LEU B 1 254 ? -2.453 46.159 -9.545 1.00 10.38 248 LEU B O 1
ATOM 4845 N N . ALA B 1 255 ? -3.090 47.833 -10.906 1.00 10.14 249 ALA B N 1
ATOM 4846 C CA . ALA B 1 255 ? -3.982 47.002 -11.722 1.00 10.14 249 ALA B CA 1
ATOM 4847 C C . ALA B 1 255 ? -3.240 46.250 -12.838 1.00 10.18 249 ALA B C 1
ATOM 4848 O O . ALA B 1 255 ? -3.677 45.175 -13.263 1.00 10.17 249 ALA B O 1
ATOM 4850 N N . GLY B 1 256 ? -2.130 46.813 -13.317 1.00 10.07 250 GLY B N 1
ATOM 4851 C CA . GLY B 1 256 ? -1.434 46.303 -14.501 1.00 10.05 250 GLY B CA 1
ATOM 4852 C C . GLY B 1 256 ? -0.308 45.309 -14.289 1.00 10.14 250 GLY B C 1
ATOM 4853 O O . GLY B 1 256 ? 0.267 44.827 -15.261 1.00 10.01 250 GLY B O 1
ATOM 4854 N N . ASN B 1 257 ? 0.012 44.993 -13.033 1.00 10.24 251 ASN B N 1
ATOM 4855 C CA . ASN B 1 257 ? 1.113 44.087 -12.714 1.00 10.43 251 ASN B CA 1
ATOM 4856 C C . ASN B 1 257 ? 0.698 43.172 -11.575 1.00 10.38 251 ASN B C 1
ATOM 4857 O O . ASN B 1 257 ? 0.160 43.662 -10.590 1.00 10.52 251 ASN B O 1
ATOM 4862 N N . PRO B 1 258 ? 0.949 41.854 -11.693 1.00 10.28 252 PRO B N 1
ATOM 4863 C CA . PRO B 1 258 ? 0.585 40.985 -10.575 1.00 10.24 252 PRO B CA 1
ATOM 4864 C C . PRO B 1 258 ? 1.521 41.159 -9.395 1.00 10.08 252 PRO B C 1
ATOM 4865 O O . PRO B 1 258 ? 2.701 41.474 -9.578 1.00 9.84 252 PRO B O 1
ATOM 4869 N N . ALA B 1 259 ? 0.969 40.987 -8.199 1.00 9.83 253 ALA B N 1
ATOM 4870 C CA . ALA B 1 259 ? 1.747 40.824 -6.990 1.00 9.75 253 ALA B CA 1
ATOM 4871 C C . ALA B 1 259 ? 1.859 39.327 -6.721 1.00 9.79 253 ALA B C 1
ATOM 4872 O O . ALA B 1 259 ? 1.308 38.508 -7.465 1.00 9.68 253 ALA B O 1
ATOM 4874 N N . ARG B 1 260 ? 2.569 38.978 -5.652 1.00 9.83 254 ARG B N 1
ATOM 4875 C CA . ARG B 1 260 ? 2.724 37.598 -5.219 1.00 10.10 254 ARG B CA 1
ATOM 4876 C C . ARG B 1 260 ? 2.304 37.504 -3.769 1.00 10.19 254 ARG B C 1
ATOM 4877 O O . ARG B 1 260 ? 2.592 38.398 -2.972 1.00 10.15 254 ARG B O 1
ATOM 4885 N N . PHE B 1 261 ? 1.604 36.426 -3.442 1.00 10.26 255 PHE B N 1
ATOM 4886 C CA . PHE B 1 261 ? 1.176 36.165 -2.078 1.00 10.57 255 PHE B CA 1
ATOM 4887 C C . PHE B 1 261 ? 1.566 34.747 -1.702 1.00 11.35 255 PHE B C 1
ATOM 4888 O O . PHE B 1 261 ? 1.520 33.854 -2.541 1.00 11.33 255 PHE B O 1
ATOM 4896 N N . GLU B 1 262 ? 1.949 34.548 -0.442 1.00 12.15 256 GLU B N 1
ATOM 4897 C CA . GLU B 1 262 ? 2.401 33.242 0.022 1.00 13.25 256 GLU B CA 1
ATOM 4898 C C . GLU B 1 262 ? 2.119 33.059 1.510 1.00 13.57 256 GLU B C 1
ATOM 4899 O O . GLU B 1 262 ? 2.367 33.960 2.314 1.00 12.89 256 GLU B O 1
ATOM 4905 N N . TYR B 1 263 ? 1.593 31.888 1.850 1.00 14.37 257 TYR B N 1
ATOM 4906 C CA . TYR B 1 263 ? 1.491 31.443 3.225 1.00 15.61 257 TYR B CA 1
ATOM 4907 C C . TYR B 1 263 ? 2.254 30.125 3.298 1.00 16.98 257 TYR B C 1
ATOM 4908 O O . TYR B 1 263 ? 1.882 29.165 2.634 1.00 15.99 257 TYR B O 1
ATOM 4917 N N . LYS B 1 264 ? 3.329 30.099 4.084 1.00 19.50 258 LYS B N 1
ATOM 4918 C CA . LYS B 1 264 ? 4.199 28.922 4.207 1.00 21.97 258 LYS B CA 1
ATOM 4919 C C . LYS B 1 264 ? 4.412 28.652 5.691 1.00 23.72 258 LYS B C 1
ATOM 4920 O O . LYS B 1 264 ? 5.493 28.879 6.227 1.00 24.23 258 LYS B O 1
ATOM 4926 N N . GLY B 1 265 ? 3.358 28.175 6.348 1.00 25.78 259 GLY B N 1
ATOM 4927 C CA . GLY B 1 265 ? 3.367 27.971 7.796 1.00 27.64 259 GLY B CA 1
ATOM 4928 C C . GLY B 1 265 ? 4.042 26.688 8.245 1.00 29.00 259 GLY B C 1
ATOM 4929 O O . GLY B 1 265 ? 4.353 25.814 7.435 1.00 29.59 259 GLY B O 1
ATOM 4930 N N . SER B 1 266 ? 4.259 26.586 9.556 1.00 30.63 260 SER B N 1
ATOM 4931 C CA . SER B 1 266 ? 4.718 25.343 10.192 1.00 31.40 260 SER B CA 1
ATOM 4932 C C . SER B 1 266 ? 3.577 24.325 10.389 1.00 31.20 260 SER B C 1
ATOM 4933 O O . SER B 1 266 ? 3.824 23.188 10.798 1.00 31.97 260 SER B O 1
ATOM 4936 N N . ASP B 1 267 ? 2.343 24.743 10.090 1.00 30.85 261 ASP B N 1
ATOM 4937 C CA . ASP B 1 267 ? 1.136 23.902 10.193 1.00 29.91 261 ASP B CA 1
ATOM 4938 C C . ASP B 1 267 ? 0.853 22.995 8.970 1.00 28.69 261 ASP B C 1
ATOM 4939 O O . ASP B 1 267 ? -0.227 22.406 8.880 1.00 29.05 261 ASP B O 1
ATOM 4944 N N . GLY B 1 268 ? 1.811 22.872 8.048 1.00 26.51 262 GLY B N 1
ATOM 4945 C CA . GLY B 1 268 ? 1.680 21.986 6.888 1.00 25.06 262 GLY B CA 1
ATOM 4946 C C . GLY B 1 268 ? 0.772 22.488 5.782 1.00 23.60 262 GLY B C 1
ATOM 4947 O O . GLY B 1 268 ? 0.174 21.697 5.056 1.00 23.74 262 GLY B O 1
ATOM 4948 N N . VAL B 1 269 ? 0.666 23.803 5.647 1.00 21.72 263 VAL B N 1
ATOM 4949 C CA . VAL B 1 269 ? -0.051 24.396 4.525 1.00 20.27 263 VAL B CA 1
ATOM 4950 C C . VAL B 1 269 ? 0.924 25.347 3.850 1.00 18.49 263 VAL B C 1
ATOM 4951 O O . VAL B 1 269 ? 1.550 26.180 4.510 1.00 18.09 263 VAL B O 1
ATOM 4955 N N . HIS B 1 270 ? 1.097 25.164 2.543 1.00 16.59 264 HIS B N 1
ATOM 4956 C CA . HIS B 1 270 ? 1.954 26.027 1.752 1.00 15.61 264 HIS B CA 1
ATOM 4957 C C . HIS B 1 270 ? 1.175 26.436 0.511 1.00 14.56 264 HIS B C 1
ATOM 4958 O O . HIS B 1 270 ? 0.994 25.636 -0.401 1.00 14.00 264 HIS B O 1
ATOM 4965 N N . LEU B 1 271 ? 0.703 27.682 0.510 1.00 13.80 265 LEU B N 1
ATOM 4966 C CA . LEU B 1 271 ? -0.161 28.211 -0.542 1.00 13.53 265 LEU B CA 1
ATOM 4967 C C . LEU B 1 271 ? 0.480 29.444 -1.159 1.00 13.19 265 LEU B C 1
ATOM 4968 O O . LEU B 1 271 ? 1.018 30.278 -0.436 1.00 12.59 265 LEU B O 1
ATOM 4973 N N . ARG B 1 272 ? 0.417 29.541 -2.488 1.00 12.88 266 ARG B N 1
ATOM 4974 C CA . ARG B 1 272 ? 0.916 30.702 -3.226 1.00 13.06 266 ARG B CA 1
ATOM 4975 C C . ARG B 1 272 ? -0.030 31.103 -4.350 1.00 12.26 266 ARG B C 1
ATOM 4976 O O . ARG B 1 272 ? -0.694 30.247 -4.945 1.00 12.14 266 ARG B O 1
ATOM 4984 N N . ALA B 1 273 ? -0.065 32.403 -4.645 1.00 11.32 267 ALA B N 1
ATOM 4985 C CA . ALA B 1 273 ? -0.834 32.926 -5.769 1.00 10.84 267 ALA B CA 1
ATOM 4986 C C . ALA B 1 273 ? -0.145 34.124 -6.419 1.00 10.48 267 ALA B C 1
ATOM 4987 O O . ALA B 1 273 ? 0.639 34.835 -5.780 1.00 10.16 267 ALA B O 1
ATOM 4989 N N . ARG B 1 274 ? -0.460 34.320 -7.697 1.00 10.06 268 ARG B N 1
ATOM 4990 C CA . ARG B 1 274 ? 0.095 35.382 -8.529 1.00 10.02 268 ARG B CA 1
ATOM 4991 C C . ARG B 1 274 ? -1.085 36.179 -9.086 1.00 9.81 268 ARG B C 1
ATOM 4992 O O . ARG B 1 274 ? -1.693 35.780 -10.080 1.00 9.55 268 ARG B O 1
ATOM 5000 N N . ARG B 1 275 ? -1.410 37.291 -8.426 1.00 9.57 269 ARG B N 1
ATOM 5001 C CA . ARG B 1 275 ? -2.578 38.111 -8.772 1.00 9.49 269 ARG B CA 1
ATOM 5002 C C . ARG B 1 275 ? -2.316 39.578 -8.448 1.00 9.48 269 ARG B C 1
ATOM 5003 O O . ARG B 1 275 ? -1.576 39.878 -7.506 1.00 9.31 269 ARG B O 1
ATOM 5011 N N . PRO B 1 276 ? -2.932 40.502 -9.206 1.00 9.49 270 PRO B N 1
ATOM 5012 C CA . PRO B 1 276 ? -2.752 41.919 -8.889 1.00 9.52 270 PRO B CA 1
ATOM 5013 C C . PRO B 1 276 ? -3.532 42.331 -7.647 1.00 9.68 270 PRO B C 1
ATOM 5014 O O . PRO B 1 276 ? -4.504 41.662 -7.271 1.00 9.66 270 PRO B O 1
ATOM 5018 N N . MET B 1 277 ? -3.109 43.420 -7.012 1.00 9.86 271 MET B N 1
ATOM 5019 C CA . MET B 1 277 ? -3.824 43.951 -5.849 1.00 10.06 271 MET B CA 1
ATOM 5020 C C . MET B 1 277 ? -5.153 44.595 -6.235 1.00 9.73 271 MET B C 1
ATOM 5021 O O . MET B 1 277 ? -6.083 44.623 -5.431 1.00 9.40 271 MET B O 1
ATOM 5026 N N . ILE B 1 278 ? -5.220 45.136 -7.450 1.00 9.49 272 ILE B N 1
ATOM 5027 C CA . ILE B 1 278 ? -6.475 45.594 -8.037 1.00 9.47 272 ILE B CA 1
ATOM 5028 C C . ILE B 1 278 ? -6.681 44.785 -9.311 1.00 9.30 272 ILE B C 1
ATOM 5029 O O . ILE B 1 278 ? -5.848 44.820 -10.210 1.00 9.07 272 ILE B O 1
ATOM 5034 N N . GLU B 1 279 ? -7.783 44.041 -9.376 1.00 9.23 273 GLU B N 1
ATOM 5035 C CA . GLU B 1 279 ? -8.079 43.199 -10.527 1.00 9.34 273 GLU B CA 1
ATOM 5036 C C . GLU B 1 279 ? -9.192 43.836 -11.342 1.00 9.31 273 GLU B C 1
ATOM 5037 O O . GLU B 1 279 ? -10.256 44.141 -10.808 1.00 9.19 273 GLU B O 1
ATOM 5043 N N . LEU B 1 280 ? -8.926 44.030 -12.629 1.00 9.37 274 LEU B N 1
ATOM 5044 C CA . LEU B 1 280 ? -9.905 44.547 -13.572 1.00 9.52 274 LEU B CA 1
ATOM 5045 C C . LEU B 1 280 ? -10.362 43.449 -14.523 1.00 9.65 274 LEU B C 1
ATOM 5046 O O . LEU B 1 280 ? -9.606 42.525 -14.842 1.00 9.36 274 LEU B O 1
ATOM 5051 N N . SER B 1 281 ? -11.601 43.575 -14.988 1.00 10.02 275 SER B N 1
ATOM 5052 C CA . SER B 1 281 ? -12.089 42.796 -16.120 1.00 10.47 275 SER B CA 1
ATOM 5053 C C . SER B 1 281 ? -11.333 43.275 -17.361 1.00 10.95 275 SER B C 1
ATOM 5054 O O . SER B 1 281 ? -10.746 44.360 -17.336 1.00 10.83 275 SER B O 1
ATOM 5057 N N . PRO B 1 282 ? -11.354 42.493 -18.455 1.00 11.58 276 PRO B N 1
ATOM 5058 C CA . PRO B 1 282 ? -10.610 42.931 -19.651 1.00 12.09 276 PRO B CA 1
ATOM 5059 C C . PRO B 1 282 ? -11.069 44.267 -20.256 1.00 12.48 276 PRO B C 1
ATOM 5060 O O . PRO B 1 282 ? -10.275 44.936 -20.921 1.00 13.00 276 PRO B O 1
ATOM 5064 N N . ASP B 1 283 ? -12.321 44.652 -20.012 1.00 12.96 277 ASP B N 1
ATOM 5065 C CA . ASP B 1 283 ? -12.861 45.943 -20.465 1.00 13.47 277 ASP B CA 1
ATOM 5066 C C . ASP B 1 283 ? -12.871 47.036 -19.378 1.00 13.36 277 ASP B C 1
ATOM 5067 O O . ASP B 1 283 ? -13.582 48.033 -19.510 1.00 13.13 277 ASP B O 1
ATOM 5072 N N . GLY B 1 284 ? -12.092 46.843 -18.308 1.00 13.39 278 GLY B N 1
ATOM 5073 C CA . GLY B 1 284 ? -11.771 47.912 -17.360 1.00 13.65 278 GLY B CA 1
ATOM 5074 C C . GLY B 1 284 ? -12.561 48.009 -16.068 1.00 13.80 278 GLY B C 1
ATOM 5075 O O . GLY B 1 284 ? -12.258 48.868 -15.241 1.00 14.00 278 GLY B O 1
ATOM 5076 N N . GLU B 1 285 ? -13.563 47.149 -15.875 1.00 13.97 279 GLU B N 1
ATOM 5077 C CA . GLU B 1 285 ? -14.370 47.186 -14.657 1.00 14.37 279 GLU B CA 1
ATOM 5078 C C . GLU B 1 285 ? -13.566 46.603 -13.500 1.00 14.19 279 GLU B C 1
ATOM 5079 O O . GLU B 1 285 ? -12.954 45.548 -13.639 1.00 13.51 279 GLU B O 1
ATOM 5085 N N . MET B 1 286 ? -13.570 47.294 -12.366 1.00 14.27 280 MET B N 1
ATOM 5086 C CA . MET B 1 286 ? -12.894 46.804 -11.164 1.00 14.72 280 MET B CA 1
ATOM 5087 C C . MET B 1 286 ? -13.684 45.623 -10.614 1.00 14.10 280 MET B C 1
ATOM 5088 O O . MET B 1 286 ? -14.866 45.770 -10.320 1.00 14.65 280 MET B O 1
ATOM 5093 N N . ILE B 1 287 ? -13.050 44.458 -10.495 1.00 13.18 281 ILE B N 1
ATOM 5094 C CA . ILE B 1 287 ? -13.754 43.248 -10.023 1.00 12.78 281 ILE B CA 1
ATOM 5095 C C . ILE B 1 287 ? -13.255 42.648 -8.705 1.00 12.03 281 ILE B C 1
ATOM 5096 O O . ILE B 1 287 ? -14.010 41.940 -8.048 1.00 11.89 281 ILE B O 1
ATOM 5101 N N . ALA B 1 288 ? -12.006 42.907 -8.316 1.00 11.19 282 ALA B N 1
ATOM 5102 C CA . ALA B 1 288 ? -11.498 42.377 -7.048 1.00 10.68 282 ALA B CA 1
ATOM 5103 C C . ALA B 1 288 ? -10.336 43.175 -6.481 1.00 10.24 282 ALA B C 1
ATOM 5104 O O . ALA B 1 288 ? -9.614 43.839 -7.218 1.00 9.99 282 ALA B O 1
ATOM 5106 N N . ILE B 1 289 ? -10.191 43.092 -5.159 1.00 9.99 283 ILE B N 1
ATOM 5107 C CA . ILE B 1 289 ? -9.087 43.684 -4.414 1.00 9.86 283 ILE B CA 1
ATOM 5108 C C . ILE B 1 289 ? -8.438 42.560 -3.614 1.00 9.73 283 ILE B C 1
ATOM 5109 O O . ILE B 1 289 ? -9.144 41.746 -3.019 1.00 9.44 283 ILE B O 1
ATOM 5114 N N . ARG B 1 290 ? -7.109 42.519 -3.616 1.00 9.81 284 ARG B N 1
ATOM 5115 C CA . ARG B 1 290 ? -6.336 41.626 -2.753 1.00 10.05 284 ARG B CA 1
ATOM 5116 C C . ARG B 1 290 ? -5.316 42.475 -2.008 1.00 10.19 284 ARG B C 1
ATOM 5117 O O . ARG B 1 290 ? -4.459 43.098 -2.630 1.00 10.22 284 ARG B O 1
ATOM 5125 N N . PHE B 1 291 ? -5.427 42.520 -0.683 1.00 10.45 285 PHE B N 1
ATOM 5126 C CA . PHE B 1 291 ? -4.542 43.353 0.126 1.00 10.76 285 PHE B CA 1
ATOM 5127 C C . PHE B 1 291 ? -4.342 42.717 1.497 1.00 11.13 285 PHE B C 1
ATOM 5128 O O . PHE B 1 291 ? -5.283 42.602 2.273 1.00 10.59 285 PHE B O 1
ATOM 5136 N N . ASN B 1 292 ? -3.113 42.288 1.770 1.00 11.66 286 ASN B N 1
ATOM 5137 C CA . ASN B 1 292 ? -2.783 41.597 3.010 1.00 12.48 286 ASN B CA 1
ATOM 5138 C C . ASN B 1 292 ? -1.284 41.722 3.261 1.00 13.01 286 ASN B C 1
ATOM 5139 O O . ASN B 1 292 ? -0.482 41.105 2.556 1.00 12.84 286 ASN B O 1
ATOM 5144 N N . ASN B 1 293 ? -0.911 42.525 4.257 1.00 13.84 287 ASN B N 1
ATOM 5145 C CA . ASN B 1 293 ? 0.503 42.759 4.555 1.00 14.50 287 ASN B CA 1
ATOM 5146 C C . ASN B 1 293 ? 1.249 41.505 4.998 1.00 14.34 287 ASN B C 1
ATOM 5147 O O . ASN B 1 293 ? 2.409 41.342 4.653 1.00 14.26 287 ASN B O 1
ATOM 5152 N N . ARG B 1 294 ? 0.583 40.624 5.745 1.00 14.46 288 ARG B N 1
ATOM 5153 C CA . ARG B 1 294 ? 1.258 39.470 6.339 1.00 14.79 288 ARG B CA 1
ATOM 5154 C C . ARG B 1 294 ? 1.657 38.402 5.325 1.00 13.91 288 ARG B C 1
ATOM 5155 O O . ARG B 1 294 ? 2.663 37.730 5.526 1.00 13.62 288 ARG B O 1
ATOM 5163 N N . SER B 1 295 ? 0.893 38.251 4.241 1.00 13.18 289 SER B N 1
ATOM 5164 C CA . SER B 1 295 ? 1.169 37.205 3.254 1.00 12.84 289 SER B CA 1
ATOM 5165 C C . SER B 1 295 ? 1.668 37.720 1.903 1.00 12.34 289 SER B C 1
ATOM 5166 O O . SER B 1 295 ? 1.770 36.946 0.954 1.00 12.18 289 SER B O 1
ATOM 5169 N N . SER B 1 296 ? 2.002 39.006 1.809 1.00 11.84 290 SER B N 1
ATOM 5170 C CA . SER B 1 296 ? 2.676 39.514 0.618 1.00 11.70 290 SER B CA 1
ATOM 5171 C C . SER B 1 296 ? 4.052 38.857 0.505 1.00 11.27 290 SER B C 1
ATOM 5172 O O . SER B 1 296 ? 4.760 38.694 1.506 1.00 11.40 290 SER B O 1
ATOM 5175 N N . ALA B 1 297 ? 4.394 38.453 -0.713 1.00 10.66 291 ALA B N 1
ATOM 5176 C CA . ALA B 1 297 ? 5.604 37.696 -1.012 1.00 10.37 291 ALA B CA 1
ATOM 5177 C C . ALA B 1 297 ? 6.440 38.512 -2.000 1.00 10.14 291 ALA B C 1
ATOM 5178 O O . ALA B 1 297 ? 5.958 39.525 -2.511 1.00 9.91 291 ALA B O 1
ATOM 5180 N N . PRO B 1 298 ? 7.687 38.080 -2.285 1.00 10.08 292 PRO B N 1
ATOM 5181 C CA . PRO B 1 298 ? 8.538 38.885 -3.175 1.00 10.07 292 PRO B CA 1
ATOM 5182 C C . PRO B 1 298 ? 7.906 39.167 -4.541 1.00 10.30 292 PRO B C 1
ATOM 5183 O O . PRO B 1 298 ? 7.491 38.229 -5.223 1.00 10.24 292 PRO B O 1
ATOM 5187 N N . PHE B 1 299 ? 7.806 40.443 -4.911 1.00 10.55 293 PHE B N 1
ATOM 5188 C CA . PHE B 1 299 ? 7.223 40.828 -6.202 1.00 10.91 293 PHE B CA 1
ATOM 5189 C C . PHE B 1 299 ? 8.273 40.629 -7.299 1.00 11.26 293 PHE B C 1
ATOM 5190 O O . PHE B 1 299 ? 9.145 41.472 -7.500 1.00 11.67 293 PHE B O 1
ATOM 5198 N N . VAL B 1 300 ? 8.182 39.497 -7.996 1.00 11.25 294 VAL B N 1
ATOM 5199 C CA . VAL B 1 300 ? 9.169 39.109 -9.013 1.00 11.50 294 VAL B CA 1
ATOM 5200 C C . VAL B 1 300 ? 8.734 39.434 -10.446 1.00 11.58 294 VAL B C 1
ATOM 5201 O O . VAL B 1 300 ? 9.537 39.317 -11.372 1.00 11.86 294 VAL B O 1
ATOM 5205 N N . ASP B 1 301 ? 7.484 39.859 -10.622 1.00 11.71 295 ASP B N 1
ATOM 5206 C CA . ASP B 1 301 ? 6.877 39.985 -11.951 1.00 11.77 295 ASP B CA 1
ATOM 5207 C C . ASP B 1 301 ? 6.839 41.405 -12.495 1.00 12.02 295 ASP B C 1
ATOM 5208 O O . ASP B 1 301 ? 6.480 41.601 -13.652 1.00 12.38 295 ASP B O 1
ATOM 5213 N N . ILE B 1 302 ? 7.207 42.385 -11.671 1.00 12.18 296 ILE B N 1
ATOM 5214 C CA . ILE B 1 302 ? 7.100 43.797 -12.024 1.00 12.29 296 ILE B CA 1
ATOM 5215 C C . ILE B 1 302 ? 8.438 44.214 -12.639 1.00 12.82 296 ILE B C 1
ATOM 5216 O O . ILE B 1 302 ? 9.477 44.001 -12.017 1.00 12.67 296 ILE B O 1
ATOM 5221 N N . PRO B 1 303 ? 8.428 44.785 -13.866 1.00 13.30 297 PRO B N 1
ATOM 5222 C CA . PRO B 1 303 ? 9.725 45.137 -14.476 1.00 13.76 297 PRO B CA 1
ATOM 5223 C C . PRO B 1 303 ? 10.479 46.203 -13.680 1.00 14.02 297 PRO B C 1
ATOM 5224 O O . PRO B 1 303 ? 9.852 47.055 -13.048 1.00 13.64 297 PRO B O 1
ATOM 5228 N N . PHE B 1 304 ? 11.810 46.150 -13.720 1.00 14.97 298 PHE B N 1
ATOM 5229 C CA . PHE B 1 304 ? 12.653 47.085 -12.962 1.00 15.65 298 PHE B CA 1
ATOM 5230 C C . PHE B 1 304 ? 12.229 48.544 -13.131 1.00 15.97 298 PHE B C 1
ATOM 5231 O O . PHE B 1 304 ? 12.074 49.271 -12.155 1.00 15.50 298 PHE B O 1
ATOM 5239 N N . GLU B 1 305 ? 12.043 48.953 -14.381 1.00 16.49 299 GLU B N 1
ATOM 5240 C CA . GLU B 1 305 ? 11.619 50.322 -14.731 1.00 17.00 299 GLU B CA 1
ATOM 5241 C C . GLU B 1 305 ? 10.308 50.828 -14.079 1.00 16.36 299 GLU B C 1
ATOM 5242 O O . GLU B 1 305 ? 10.097 52.043 -13.997 1.00 15.85 299 GLU B O 1
ATOM 5248 N N . LYS B 1 306 ? 9.442 49.912 -13.629 1.00 15.53 300 LYS B N 1
ATOM 5249 C CA . LYS B 1 306 ? 8.170 50.261 -12.982 1.00 15.16 300 LYS B CA 1
ATOM 5250 C C . LYS B 1 306 ? 8.126 50.024 -11.467 1.00 14.27 300 LYS B C 1
ATOM 5251 O O . LYS B 1 306 ? 7.185 50.470 -10.816 1.00 14.10 300 LYS B O 1
ATOM 5257 N N . MET B 1 307 ? 9.126 49.341 -10.907 1.00 13.41 301 MET B N 1
ATOM 5258 C CA . MET B 1 307 ? 9.059 48.886 -9.510 1.00 12.97 301 MET B CA 1
ATOM 5259 C C . MET B 1 307 ? 8.974 50.018 -8.489 1.00 13.24 301 MET B C 1
ATOM 5260 O O . MET B 1 307 ? 8.247 49.914 -7.499 1.00 12.86 301 MET B O 1
ATOM 5265 N N . GLU B 1 308 ? 9.724 51.089 -8.723 1.00 13.92 302 GLU B N 1
ATOM 5266 C CA . GLU B 1 308 ? 9.754 52.216 -7.799 1.00 14.46 302 GLU B CA 1
ATOM 5267 C C . GLU B 1 308 ? 8.385 52.881 -7.728 1.00 13.65 302 GLU B C 1
ATOM 5268 O O . GLU B 1 308 ? 7.838 53.074 -6.643 1.00 13.70 302 GLU B O 1
ATOM 5274 N N . ALA B 1 309 ? 7.819 53.190 -8.892 1.00 12.80 303 ALA B N 1
ATOM 5275 C CA . ALA B 1 309 ? 6.493 53.803 -8.972 1.00 12.26 303 ALA B CA 1
ATOM 5276 C C . ALA B 1 309 ? 5.394 52.851 -8.491 1.00 11.63 303 ALA B C 1
ATOM 5277 O O . ALA B 1 309 ? 4.400 53.295 -7.919 1.00 11.39 303 ALA B O 1
ATOM 5279 N N . TYR B 1 310 ? 5.574 51.549 -8.723 1.00 11.25 304 TYR B N 1
ATOM 5280 C CA . TYR B 1 310 ? 4.631 50.541 -8.219 1.00 10.85 304 TYR B CA 1
ATOM 5281 C C . TYR B 1 310 ? 4.584 50.586 -6.691 1.00 10.68 304 TYR B C 1
ATOM 5282 O O . TYR B 1 310 ? 3.503 50.595 -6.094 1.00 10.35 304 TYR B O 1
ATOM 5291 N N . TYR B 1 311 ? 5.759 50.611 -6.063 1.00 10.54 305 TYR B N 1
ATOM 5292 C CA . TYR B 1 311 ? 5.833 50.686 -4.598 1.00 10.52 305 TYR B CA 1
ATOM 5293 C C . TYR B 1 311 ? 5.221 51.965 -4.030 1.00 10.77 305 TYR B C 1
ATOM 5294 O O . TYR B 1 311 ? 4.584 51.928 -2.977 1.00 11.02 305 TYR B O 1
ATOM 5303 N N . ALA B 1 312 ? 5.399 53.085 -4.730 1.00 11.04 306 ALA B N 1
ATOM 5304 C CA . ALA B 1 312 ? 4.792 54.351 -4.324 1.00 11.06 306 ALA B CA 1
ATOM 5305 C C . ALA B 1 312 ? 3.259 54.278 -4.326 1.00 11.03 306 ALA B C 1
ATOM 5306 O O . ALA B 1 312 ? 2.607 54.753 -3.393 1.00 10.99 306 ALA B O 1
ATOM 5308 N N . ALA B 1 313 ? 2.702 53.655 -5.363 1.00 10.85 307 ALA B N 1
ATOM 5309 C CA . ALA B 1 313 ? 1.253 53.478 -5.493 1.00 10.81 307 ALA B CA 1
ATOM 5310 C C . ALA B 1 313 ? 0.707 52.517 -4.438 1.00 10.64 307 ALA B C 1
ATOM 5311 O O . ALA B 1 313 ? -0.333 52.775 -3.834 1.00 10.64 307 ALA B O 1
ATOM 5313 N N . TYR B 1 314 ? 1.429 51.418 -4.231 1.00 10.75 308 TYR B N 1
ATOM 5314 C CA . TYR B 1 314 ? 1.155 50.439 -3.166 1.00 10.91 308 TYR B CA 1
ATOM 5315 C C . TYR B 1 314 ? 1.081 51.117 -1.796 1.00 11.35 308 TYR B C 1
ATOM 5316 O O . TYR B 1 314 ? 0.104 50.930 -1.063 1.00 11.24 308 TYR B O 1
ATOM 5325 N N . ARG B 1 315 ? 2.091 51.933 -1.477 1.00 11.81 309 ARG B N 1
ATOM 5326 C CA . ARG B 1 315 ? 2.103 52.724 -0.243 1.00 12.40 309 ARG B CA 1
ATOM 5327 C C . ARG B 1 315 ? 0.867 53.610 -0.133 1.00 12.47 309 ARG B C 1
ATOM 5328 O O . ARG B 1 315 ? 0.222 53.648 0.916 1.00 12.24 309 ARG B O 1
ATOM 5336 N N . ARG B 1 316 ? 0.543 54.315 -1.214 1.00 12.73 310 ARG B N 1
ATOM 5337 C CA . ARG B 1 316 ? -0.588 55.240 -1.212 1.00 13.16 310 ARG B CA 1
ATOM 5338 C C . ARG B 1 316 ? -1.921 54.518 -1.012 1.00 12.81 310 ARG B C 1
ATOM 5339 O O . ARG B 1 316 ? -2.785 55.011 -0.293 1.00 12.47 310 ARG B O 1
ATOM 5347 N N . LEU B 1 317 ? -2.077 53.354 -1.638 1.00 12.48 311 LEU B N 1
ATOM 5348 C CA . LEU B 1 317 ? -3.269 52.533 -1.415 1.00 12.75 311 LEU B CA 1
ATOM 5349 C C . LEU B 1 317 ? -3.385 52.155 0.061 1.00 12.85 311 LEU B C 1
ATOM 5350 O O . LEU B 1 317 ? -4.461 52.268 0.645 1.00 12.79 311 LEU B O 1
ATOM 5355 N N . GLY B 1 318 ? -2.268 51.728 0.652 1.00 13.35 312 GLY B N 1
ATOM 5356 C CA . GLY B 1 318 ? -2.193 51.438 2.085 1.00 13.88 312 GLY B CA 1
ATOM 5357 C C . GLY B 1 318 ? -2.624 52.597 2.973 1.00 14.46 312 GLY B C 1
ATOM 5358 O O . GLY B 1 318 ? -3.303 52.388 3.976 1.00 14.38 312 GLY B O 1
ATOM 5359 N N . GLU B 1 319 ? -2.235 53.817 2.598 1.00 15.43 313 GLU B N 1
ATOM 5360 C CA . GLU B 1 319 ? -2.637 55.025 3.331 1.00 16.09 313 GLU B CA 1
ATOM 5361 C C . GLU B 1 319 ? -4.151 55.243 3.293 1.00 16.26 313 GLU B C 1
ATOM 5362 O O . GLU B 1 319 ? -4.747 55.604 4.305 1.00 16.18 313 GLU B O 1
ATOM 5368 N N . PHE B 1 320 ? -4.774 55.002 2.141 1.00 16.31 314 PHE B N 1
ATOM 5369 C CA . PHE B 1 320 ? -6.234 55.075 2.043 1.00 16.87 314 PHE B CA 1
ATOM 5370 C C . PHE B 1 320 ? -6.892 53.977 2.884 1.00 17.02 314 PHE B C 1
ATOM 5371 O O . PHE B 1 320 ? -7.884 54.233 3.555 1.00 17.47 314 PHE B O 1
ATOM 5379 N N . ILE B 1 321 ? -6.316 52.775 2.876 1.00 17.09 315 ILE B N 1
ATOM 5380 C CA . ILE B 1 321 ? -6.823 51.659 3.688 1.00 17.33 315 ILE B CA 1
ATOM 5381 C C . ILE B 1 321 ? -6.654 51.919 5.200 1.00 18.08 315 ILE B C 1
ATOM 5382 O O . ILE B 1 321 ? -7.541 51.569 5.980 1.00 18.37 315 ILE B O 1
ATOM 5387 N N . ASP B 1 322 ? -5.534 52.534 5.595 1.00 18.34 316 ASP B N 1
ATOM 5388 C CA . ASP B 1 322 ? -5.282 52.921 7.002 1.00 19.08 316 ASP B CA 1
ATOM 5389 C C . ASP B 1 322 ? -6.087 54.142 7.487 1.00 19.25 316 ASP B C 1
ATOM 5390 O O . ASP B 1 322 ? -6.142 54.393 8.689 1.00 19.53 316 ASP B O 1
ATOM 5395 N N . ASP B 1 323 ? -6.672 54.907 6.567 1.00 19.42 317 ASP B N 1
ATOM 5396 C CA . ASP B 1 323 ? -7.440 56.112 6.903 1.00 19.72 317 ASP B CA 1
ATOM 5397 C C . ASP B 1 323 ? -8.661 55.775 7.783 1.00 20.54 317 ASP B C 1
ATOM 5398 O O . ASP B 1 323 ? -9.587 55.125 7.305 1.00 20.06 317 ASP B O 1
ATOM 5403 N N . PRO B 1 324 ? -8.687 56.245 9.056 1.00 21.33 318 PRO B N 1
ATOM 5404 C CA . PRO B 1 324 ? -9.845 55.940 9.925 1.00 21.52 318 PRO B CA 1
ATOM 5405 C C . PRO B 1 324 ? -11.201 56.470 9.424 1.00 21.71 318 PRO B C 1
ATOM 5406 O O . PRO B 1 324 ? -12.240 55.949 9.825 1.00 22.12 318 PRO B O 1
ATOM 5410 N N . GLU B 1 325 ? -11.185 57.472 8.544 1.00 22.04 319 GLU B N 1
ATOM 5411 C CA . GLU B 1 325 ? -12.399 57.962 7.873 1.00 22.37 319 GLU B CA 1
ATOM 5412 C C . GLU B 1 325 ? -13.018 56.952 6.885 1.00 21.00 319 GLU B C 1
ATOM 5413 O O . GLU B 1 325 ? -14.140 57.152 6.428 1.00 20.27 319 GLU B O 1
ATOM 5419 N N . MET B 1 326 ? -12.278 55.897 6.539 1.00 20.12 320 MET B N 1
ATOM 5420 C CA . MET B 1 326 ? -12.760 54.841 5.639 1.00 19.43 320 MET B CA 1
ATOM 5421 C C . MET B 1 326 ? -13.420 53.668 6.366 1.00 19.03 320 MET B C 1
ATOM 5422 O O . MET B 1 326 ? -14.207 52.935 5.761 1.00 18.72 320 MET B O 1
ATOM 5427 N N . GLY B 1 327 ? -13.096 53.482 7.645 1.00 18.66 321 GLY B N 1
ATOM 5428 C CA . GLY B 1 327 ? -13.558 52.317 8.400 1.00 18.64 321 GLY B CA 1
ATOM 5429 C C . GLY B 1 327 ? -14.974 52.435 8.937 1.00 18.60 321 GLY B C 1
ATOM 5430 O O . GLY B 1 327 ? -15.334 53.455 9.528 1.00 18.74 321 GLY B O 1
ATOM 5431 N N . VAL B 1 328 ? -15.781 51.394 8.726 1.00 18.27 322 VAL B N 1
ATOM 5432 C CA . VAL B 1 328 ? -17.066 51.239 9.405 1.00 17.96 322 VAL B CA 1
ATOM 5433 C C . VAL B 1 328 ? -16.823 50.263 10.547 1.00 18.30 322 VAL B C 1
ATOM 5434 O O . VAL B 1 328 ? -16.382 49.135 10.309 1.00 17.73 322 VAL B O 1
ATOM 5438 N N . SER B 1 329 ? -17.099 50.699 11.777 1.00 18.70 323 SER B N 1
ATOM 5439 C CA . SER B 1 329 ? -16.849 49.887 12.968 1.00 18.97 323 SER B CA 1
ATOM 5440 C C . SER B 1 329 ? -18.152 49.466 13.645 1.00 19.21 323 SER B C 1
ATOM 5441 O O . SER B 1 329 ? -19.153 50.180 13.588 1.00 19.18 323 SER B O 1
ATOM 5444 N N . PHE B 1 330 ? -18.125 48.296 14.275 1.00 19.39 324 PHE B N 1
ATOM 5445 C CA . PHE B 1 330 ? -19.275 47.778 15.020 1.00 20.04 324 PHE B CA 1
ATOM 5446 C C . PHE B 1 330 ? -18.838 46.696 16.001 1.00 20.80 324 PHE B C 1
ATOM 5447 O O . PHE B 1 330 ? -17.781 46.085 15.836 1.00 20.43 324 PHE B O 1
ATOM 5455 N N . LYS B 1 331 ? -19.653 46.474 17.028 1.00 22.45 325 LYS B N 1
ATOM 5456 C CA . LYS B 1 331 ? -19.398 45.421 18.005 1.00 23.60 325 LYS B CA 1
ATOM 5457 C C . LYS B 1 331 ? -20.159 44.152 17.626 1.00 23.19 325 LYS B C 1
ATOM 5458 O O . LYS B 1 331 ? -21.219 44.218 16.994 1.00 23.65 325 LYS B O 1
ATOM 5464 N N . LEU B 1 332 ? -19.590 43.003 17.984 1.00 22.49 326 LEU B N 1
ATOM 5465 C CA . LEU B 1 332 ? -20.263 41.714 17.851 1.00 22.18 326 LEU B CA 1
ATOM 5466 C C . LEU B 1 332 ? -20.560 41.162 19.239 1.00 22.49 326 LEU B C 1
ATOM 5467 O O . LEU B 1 332 ? -19.641 40.796 19.975 1.00 23.12 326 LEU B O 1
ATOM 5472 N N . GLU B 1 333 ? -21.844 41.121 19.587 1.00 22.41 327 GLU B N 1
ATOM 5473 C CA . GLU B 1 333 ? -22.321 40.456 20.799 1.00 22.37 327 GLU B CA 1
ATOM 5474 C C . GLU B 1 333 ? -22.464 38.958 20.489 1.00 20.46 327 GLU B C 1
ATOM 5475 O O . GLU B 1 333 ? -22.528 38.577 19.318 1.00 19.35 327 GLU B O 1
ATOM 5481 N N . PRO B 1 334 ? -22.526 38.103 21.530 1.00 18.87 328 PRO B N 1
ATOM 5482 C CA . PRO B 1 334 ? -22.813 36.682 21.315 1.00 18.14 328 PRO B CA 1
ATOM 5483 C C . PRO B 1 334 ? -24.076 36.466 20.478 1.00 17.60 328 PRO B C 1
ATOM 5484 O O . PRO B 1 334 ? -25.099 37.107 20.726 1.00 17.65 328 PRO B O 1
ATOM 5488 N N . GLY B 1 335 ? -23.979 35.594 19.478 1.00 16.78 329 GLY B N 1
ATOM 5489 C CA . GLY B 1 335 ? -25.073 35.356 18.543 1.00 16.20 329 GLY B CA 1
ATOM 5490 C C . GLY B 1 335 ? -25.121 36.292 17.345 1.00 15.76 329 GLY B C 1
ATOM 5491 O O . GLY B 1 335 ? -25.965 36.107 16.470 1.00 15.75 329 GLY B O 1
ATOM 5492 N N . GLU B 1 336 ? -24.238 37.291 17.293 1.00 15.01 330 GLU B N 1
ATOM 5493 C CA . GLU B 1 336 ? -24.186 38.217 16.162 1.00 14.79 330 GLU B CA 1
ATOM 5494 C C . GLU B 1 336 ? -23.046 37.828 15.232 1.00 13.79 330 GLU B C 1
ATOM 5495 O O . GLU B 1 336 ? -22.056 37.236 15.661 1.00 13.98 330 GLU B O 1
ATOM 5501 N N . SER B 1 337 ? -23.203 38.148 13.953 1.00 13.10 331 SER B N 1
ATOM 5502 C CA . SER B 1 337 ? -22.200 37.804 12.953 1.00 12.61 331 SER B CA 1
ATOM 5503 C C . SER B 1 337 ? -22.214 38.797 11.813 1.00 12.11 331 SER B C 1
ATOM 5504 O O . SER B 1 337 ? -23.157 39.581 11.665 1.00 11.84 331 SER B O 1
ATOM 5507 N N . PHE B 1 338 ? -21.163 38.766 11.002 1.00 11.69 332 PHE B N 1
ATOM 5508 C CA . PHE B 1 338 ? -21.153 39.541 9.773 1.00 11.44 332 PHE B CA 1
ATOM 5509 C C . PHE B 1 338 ? -20.497 38.772 8.637 1.00 11.11 332 PHE B C 1
ATOM 5510 O O . PHE B 1 338 ? -19.683 37.877 8.865 1.00 10.88 332 PHE B O 1
ATOM 5518 N N . ILE B 1 339 ? -20.923 39.103 7.422 1.00 10.84 333 ILE B N 1
ATOM 5519 C CA . ILE B 1 339 ? -20.353 38.563 6.205 1.00 10.74 333 ILE B CA 1
ATOM 5520 C C . ILE B 1 339 ? -19.694 39.717 5.479 1.00 10.86 333 ILE B C 1
ATOM 5521 O O . ILE B 1 339 ? -20.239 40.820 5.450 1.00 10.82 333 ILE B O 1
ATOM 5526 N N . VAL B 1 340 ? -18.519 39.449 4.910 1.00 10.79 334 VAL B N 1
ATOM 5527 C CA . VAL B 1 340 ? -17.883 40.361 3.967 1.00 10.83 334 VAL B CA 1
ATOM 5528 C C . VAL B 1 340 ? -17.696 39.668 2.631 1.00 10.67 334 VAL B C 1
ATOM 5529 O O . VAL B 1 340 ? -17.436 38.459 2.572 1.00 10.85 334 VAL B O 1
ATOM 5533 N N . ASP B 1 341 ? -17.839 40.449 1.567 1.00 10.47 335 ASP B N 1
ATOM 5534 C CA . ASP B 1 341 ? -17.371 40.078 0.247 1.00 10.42 335 ASP B CA 1
ATOM 5535 C C . ASP B 1 341 ? -15.847 40.187 0.305 1.00 10.28 335 ASP B C 1
ATOM 5536 O O . ASP B 1 341 ? -15.285 41.283 0.260 1.00 10.05 335 ASP B O 1
ATOM 5541 N N . ASN B 1 342 ? -15.197 39.031 0.403 1.00 10.18 336 ASN B N 1
ATOM 5542 C CA . ASN B 1 342 ? -13.756 38.947 0.589 1.00 10.25 336 ASN B CA 1
ATOM 5543 C C . ASN B 1 342 ? -12.955 39.259 -0.683 1.00 10.23 336 ASN B C 1
ATOM 5544 O O . ASN B 1 342 ? -11.729 39.291 -0.634 1.00 10.40 336 ASN B O 1
ATOM 5549 N N . THR B 1 343 ? -13.642 39.478 -1.807 1.00 10.24 337 THR B N 1
ATOM 5550 C CA . THR B 1 343 ? -13.014 39.989 -3.031 1.00 10.44 337 THR B CA 1
ATOM 5551 C C . THR B 1 343 ? -13.021 41.521 -3.111 1.00 10.40 337 THR B C 1
ATOM 5552 O O . THR B 1 343 ? -12.496 42.077 -4.073 1.00 10.23 337 THR B O 1
ATOM 5556 N N . ARG B 1 344 ? -13.592 42.196 -2.110 1.00 10.37 338 ARG B N 1
ATOM 5557 C CA . ARG B 1 344 ? -13.801 43.648 -2.157 1.00 10.61 338 ARG B CA 1
ATOM 5558 C C . ARG B 1 344 ? -13.557 44.357 -0.83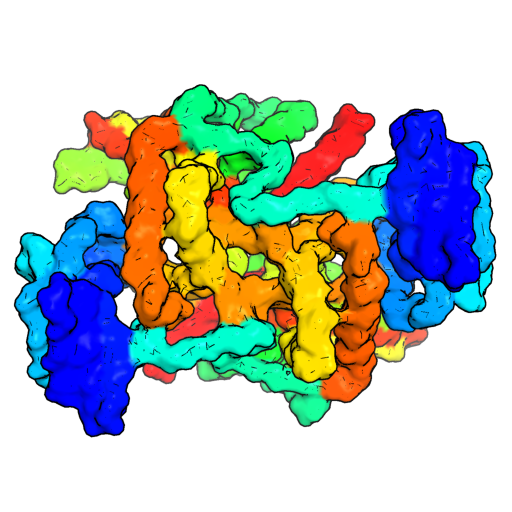2 1.00 10.81 338 ARG B C 1
ATOM 5559 O O . ARG B 1 344 ? -12.824 45.344 -0.779 1.00 11.05 338 ARG B O 1
ATOM 5567 N N . VAL B 1 345 ? -14.242 43.898 0.208 1.00 10.78 339 VAL B N 1
ATOM 5568 C CA . VAL B 1 345 ? -14.246 44.556 1.505 1.00 11.14 339 VAL B CA 1
ATOM 5569 C C . VAL B 1 345 ? -13.176 43.927 2.390 1.00 11.31 339 VAL B C 1
ATOM 5570 O O . VAL B 1 345 ? -13.135 42.707 2.544 1.00 11.48 339 VAL B O 1
ATOM 5574 N N . LEU B 1 346 ? -12.314 44.773 2.952 1.00 11.38 340 LEU B N 1
ATOM 5575 C CA . LEU B 1 346 ? -11.264 44.350 3.877 1.00 11.67 340 LEU B CA 1
ATOM 5576 C C . LEU B 1 346 ? -11.830 44.381 5.280 1.00 12.01 340 LEU B C 1
ATOM 5577 O O . LEU B 1 346 ? -12.796 45.092 5.546 1.00 11.82 340 LEU B O 1
ATOM 5582 N N . HIS B 1 347 ? -11.218 43.623 6.181 1.00 12.76 341 HIS B N 1
ATOM 5583 C CA . HIS B 1 347 ? -11.623 43.648 7.579 1.00 13.37 341 HIS B CA 1
ATOM 5584 C C . HIS B 1 347 ? -10.437 43.650 8.535 1.00 14.01 341 HIS B C 1
ATOM 5585 O O . HIS B 1 347 ? -9.325 43.237 8.194 1.00 13.89 341 HIS B O 1
ATOM 5592 N N . ALA B 1 348 ? -10.713 44.112 9.746 1.00 14.98 342 ALA B N 1
ATOM 5593 C CA . ALA B 1 348 ? -9.748 44.131 10.834 1.00 16.02 342 ALA B CA 1
ATOM 5594 C C . ALA B 1 348 ? -10.540 44.284 12.128 1.00 17.23 342 ALA B C 1
ATOM 5595 O O . ALA B 1 348 ? -11.764 44.140 12.130 1.00 16.74 342 ALA B O 1
ATOM 5597 N N . ARG B 1 349 ? -9.850 44.537 13.231 1.00 19.13 343 ARG B N 1
ATOM 5598 C CA . ARG B 1 349 ? -10.509 45.038 14.428 1.00 20.65 343 ARG B CA 1
ATOM 5599 C C . ARG B 1 349 ? -9.726 46.205 15.005 1.00 21.37 343 ARG B C 1
ATOM 5600 O O . ARG B 1 349 ? -8.544 46.373 14.705 1.00 21.31 343 ARG B O 1
ATOM 5608 N N . LEU B 1 350 ? -10.400 47.010 15.825 1.00 22.29 344 LEU B N 1
ATOM 5609 C CA . LEU B 1 350 ? -9.735 48.057 16.598 1.00 22.96 344 LEU B CA 1
ATOM 5610 C C . LEU B 1 350 ? -8.966 47.400 17.749 1.00 23.39 344 LEU B C 1
ATOM 5611 O O . LEU B 1 350 ? -9.062 46.186 17.968 1.00 23.50 344 LEU B O 1
ATOM 5616 N N . GLY B 1 351 ? -8.179 48.197 18.464 1.00 23.86 345 GLY B N 1
ATOM 5617 C CA . GLY B 1 351 ? -7.435 47.700 19.618 1.00 23.99 345 GLY B CA 1
ATOM 5618 C C . GLY B 1 351 ? -8.369 47.365 20.767 1.00 24.08 345 GLY B C 1
ATOM 5619 O O . GLY B 1 351 ? -9.429 47.982 20.913 1.00 23.85 345 GLY B O 1
ATOM 5620 N N . TYR B 1 352 ? -7.989 46.369 21.566 1.00 24.57 346 TYR B N 1
ATOM 5621 C CA . TYR B 1 352 ? -8.668 46.096 22.834 1.00 25.43 346 TYR B CA 1
ATOM 5622 C C . TYR B 1 352 ? -8.332 47.204 23.842 1.00 26.06 346 TYR B C 1
ATOM 5623 O O . TYR B 1 352 ? -7.190 47.670 23.895 1.00 26.41 346 TYR B O 1
ATOM 5632 N N . SER B 1 353 ? -9.331 47.625 24.618 1.00 26.91 347 SER B N 1
ATOM 5633 C CA . SER B 1 353 ? -9.167 48.653 25.654 1.00 27.42 347 SER B CA 1
ATOM 5634 C C . SER B 1 353 ? -9.415 48.114 27.074 1.00 27.89 347 SER B C 1
ATOM 5635 O O . SER B 1 353 ? -9.502 48.894 28.029 1.00 28.62 347 SER B O 1
ATOM 5638 N N . GLY B 1 354 ? -9.509 46.792 27.216 1.00 27.65 348 GLY B N 1
ATOM 5639 C CA . GLY B 1 354 ? -9.784 46.166 28.510 1.00 27.61 348 GLY B CA 1
ATOM 5640 C C . GLY B 1 354 ? -9.662 44.652 28.462 1.00 27.54 348 GLY B C 1
ATOM 5641 O O . 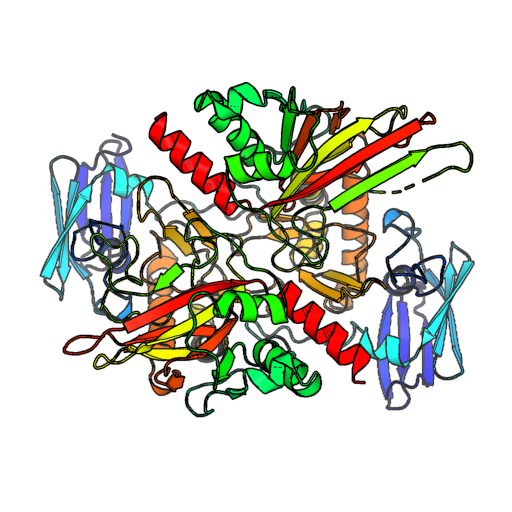GLY B 1 354 ? -9.809 44.044 27.398 1.00 27.35 348 GLY B O 1
ATOM 5642 N N . SER B 1 355 ? -9.411 44.050 29.622 1.00 27.09 349 SER B N 1
ATOM 5643 C CA . SER B 1 355 ? -9.178 42.605 29.729 1.00 27.10 349 SER B CA 1
ATOM 5644 C C . SER B 1 355 ? -10.461 41.774 29.635 1.00 26.64 349 SER B C 1
ATOM 5645 O O . SER B 1 355 ? -11.565 42.297 29.793 1.00 26.84 349 SER B O 1
ATOM 5648 N N . GLY B 1 356 ? -10.289 40.473 29.393 1.00 25.95 350 GLY B N 1
ATOM 5649 C CA . GLY B 1 356 ? -11.402 39.537 29.194 1.00 25.64 350 GLY B CA 1
ATOM 5650 C C . GLY B 1 356 ? -11.099 38.479 28.145 1.00 25.35 350 GLY B C 1
ATOM 5651 O O . GLY B 1 356 ? -9.946 38.302 27.738 1.00 24.80 350 GLY B O 1
ATOM 5652 N N . SER B 1 357 ? -12.150 37.784 27.710 1.00 25.00 351 SER B N 1
ATOM 5653 C CA . SER B 1 357 ? -12.049 36.702 26.724 1.00 24.82 351 SER B CA 1
ATOM 5654 C C . SER B 1 357 ? -12.916 36.990 25.508 1.00 23.71 351 SER B C 1
ATOM 5655 O O . SER B 1 357 ? -13.918 37.694 25.611 1.00 23.24 351 SER B O 1
ATOM 5658 N N . ARG B 1 358 ? -12.523 36.441 24.360 1.00 22.84 352 ARG B N 1
ATOM 5659 C CA . ARG B 1 358 ? -13.362 36.469 23.158 1.00 21.99 352 ARG B CA 1
ATOM 5660 C C . ARG B 1 358 ? -13.289 35.138 22.421 1.00 20.78 352 ARG B C 1
ATOM 5661 O O . ARG B 1 358 ? -12.228 34.516 22.354 1.00 20.57 352 ARG B O 1
ATOM 5669 N N . TRP B 1 359 ? -14.423 34.717 21.865 1.00 19.34 353 TRP B N 1
ATOM 5670 C CA . TRP B 1 359 ? -14.501 33.506 21.057 1.00 18.39 353 TRP B CA 1
ATOM 5671 C C . TRP B 1 359 ? -15.350 33.811 19.830 1.00 17.25 353 TRP B C 1
ATOM 5672 O O . TRP B 1 359 ? -16.564 34.023 19.941 1.00 16.79 353 TRP B O 1
ATOM 5683 N N . LEU B 1 360 ? -14.684 33.885 18.681 1.00 16.22 354 LEU B N 1
ATOM 5684 C CA . LEU B 1 360 ? -15.349 33.975 17.389 1.00 15.46 354 LEU B CA 1
ATOM 5685 C C . LEU B 1 360 ? -15.140 32.670 16.637 1.00 14.67 354 LEU B C 1
ATOM 5686 O O . LEU B 1 360 ? -14.202 31.916 16.915 1.00 14.62 354 LEU B O 1
ATOM 5691 N N . GLN B 1 361 ? -16.026 32.409 15.684 1.00 13.50 355 GLN B N 1
ATOM 5692 C CA . GLN B 1 361 ? -15.826 31.346 14.710 1.00 12.83 355 GLN B CA 1
ATOM 5693 C C . GLN B 1 361 ? -15.809 31.985 13.329 1.00 12.00 355 GLN B C 1
ATOM 5694 O O . GLN B 1 361 ? -16.529 32.955 13.079 1.00 11.79 355 GLN B O 1
ATOM 5700 N N . GLY B 1 362 ? -14.961 31.449 12.456 1.00 11.26 356 GLY B N 1
ATOM 5701 C CA . GLY B 1 362 ? -14.789 31.967 11.106 1.00 10.72 356 GLY B CA 1
ATOM 5702 C C . GLY B 1 362 ? -14.940 30.879 10.064 1.00 10.26 356 GLY B C 1
ATOM 5703 O O . GLY B 1 362 ? -14.613 29.721 10.308 1.00 9.94 356 GLY B O 1
ATOM 5704 N N . CYS B 1 363 ? -15.469 31.251 8.902 1.00 9.87 357 CYS B N 1
ATOM 5705 C CA . CYS B 1 363 ? -15.518 30.346 7.759 1.00 9.59 357 CYS B CA 1
ATOM 5706 C C . CYS B 1 363 ? -15.590 31.135 6.467 1.00 9.59 357 CYS B C 1
ATOM 5707 O O . CYS B 1 363 ? -15.781 32.358 6.477 1.00 9.43 357 CYS B O 1
ATOM 5710 N N . TYR B 1 364 ? -15.414 30.427 5.357 1.00 9.52 358 TYR B N 1
ATOM 5711 C CA . TYR B 1 364 ? -15.554 31.020 4.035 1.00 9.72 358 TYR B CA 1
ATOM 5712 C C . TYR B 1 364 ? -16.688 30.354 3.279 1.00 9.49 358 TYR B C 1
ATOM 5713 O O . TYR B 1 364 ? -16.987 29.190 3.503 1.00 9.48 358 TYR B O 1
ATOM 5722 N N . ALA B 1 365 ? -17.305 31.113 2.383 1.00 9.27 359 ALA B N 1
ATOM 5723 C CA . ALA B 1 365 ? -18.321 30.605 1.463 1.00 9.24 359 ALA B CA 1
ATOM 5724 C C . ALA B 1 365 ? -18.091 31.291 0.117 1.00 9.15 359 ALA B C 1
ATOM 5725 O O . ALA B 1 365 ? -17.167 32.098 -0.004 1.00 9.14 359 ALA B O 1
ATOM 5727 N N . ASP B 1 366 ? -18.900 30.980 -0.896 1.00 9.10 360 ASP B N 1
ATOM 5728 C CA . ASP B 1 366 ? -18.672 31.574 -2.221 1.00 9.03 360 ASP B CA 1
ATOM 5729 C C . ASP B 1 366 ? -19.849 32.381 -2.775 1.00 9.23 360 ASP B C 1
ATOM 5730 O O . ASP B 1 366 ? -21.010 32.004 -2.606 1.00 9.17 360 ASP B O 1
ATOM 5735 N N . LYS B 1 367 ? -19.516 33.500 -3.420 1.00 9.23 361 LYS B N 1
ATOM 5736 C CA . LYS B 1 367 ? -20.490 34.484 -3.900 1.00 9.42 361 LYS B CA 1
ATOM 5737 C C . LYS B 1 367 ? -21.444 33.966 -4.960 1.00 8.87 361 LYS B C 1
ATOM 5738 O O . LYS B 1 367 ? -22.558 34.467 -5.068 1.00 8.80 361 LYS B O 1
ATOM 5744 N N . ASP B 1 368 ? -20.999 33.007 -5.771 1.00 8.31 362 ASP B N 1
ATOM 5745 C CA . ASP B 1 368 ? -21.856 32.459 -6.832 1.00 8.06 362 ASP B CA 1
ATOM 5746 C C . ASP B 1 368 ? -23.159 31.908 -6.254 1.00 7.88 362 ASP B C 1
ATOM 5747 O O . ASP B 1 368 ? -24.228 32.115 -6.834 1.00 7.70 362 ASP B O 1
ATOM 5752 N N . GLY B 1 369 ? -23.064 31.244 -5.099 1.00 7.73 363 GLY B N 1
ATOM 5753 C CA . GLY B 1 369 ? -24.238 30.703 -4.415 1.00 7.83 363 GLY B CA 1
ATOM 5754 C C . GLY B 1 369 ? -25.147 31.799 -3.896 1.00 7.93 363 GLY B C 1
ATOM 5755 O O . GLY B 1 369 ? -26.373 31.696 -4.001 1.00 7.87 363 GLY B O 1
ATOM 5756 N N . LEU B 1 370 ? -24.545 32.856 -3.351 1.00 8.05 364 LEU B 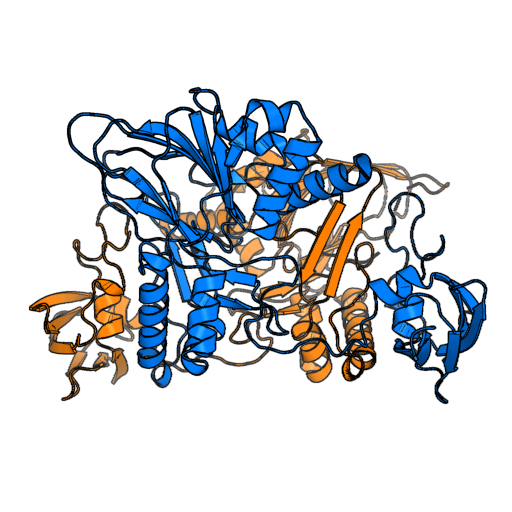N 1
ATOM 5757 C CA . LEU B 1 370 ? -25.297 34.011 -2.852 1.00 8.35 364 LEU B CA 1
ATOM 5758 C C . LEU B 1 370 ? -26.089 34.685 -3.970 1.00 8.49 364 LEU B C 1
ATOM 5759 O O . LEU B 1 370 ? -27.281 34.962 -3.812 1.00 8.35 364 LEU B O 1
ATOM 5764 N N . PHE B 1 371 ? -25.430 34.957 -5.095 1.00 8.86 365 PHE B N 1
ATOM 5765 C CA . PHE B 1 371 ? -26.116 35.567 -6.239 1.00 9.30 365 PHE B CA 1
ATOM 5766 C C . PHE B 1 371 ? -27.217 34.681 -6.815 1.00 9.21 365 PHE B C 1
ATOM 5767 O O . PHE B 1 371 ? -28.254 35.193 -7.225 1.00 8.99 365 PHE B O 1
ATOM 5775 N N . SER B 1 372 ? -26.986 33.369 -6.864 1.00 9.09 366 SER B N 1
ATOM 5776 C CA . SER B 1 372 ? -28.019 32.439 -7.327 1.00 9.19 366 SER B CA 1
ATOM 5777 C C . SER B 1 372 ? -29.260 32.526 -6.440 1.00 9.30 366 SER B C 1
ATOM 5778 O O . SER B 1 372 ? -30.370 32.682 -6.939 1.00 9.28 366 SER B O 1
ATOM 5781 N N . THR B 1 373 ? -29.048 32.447 -5.128 1.00 9.58 367 THR B N 1
ATOM 5782 C CA . THR B 1 373 ? -30.131 32.552 -4.150 1.00 9.80 367 THR B CA 1
ATOM 5783 C C . THR B 1 373 ? -30.863 33.892 -4.268 1.00 10.32 367 THR B C 1
ATOM 5784 O O . THR B 1 373 ? -32.100 33.934 -4.244 1.00 10.33 367 THR B O 1
ATOM 5788 N N . LEU B 1 374 ? -30.102 34.973 -4.428 1.00 10.59 368 LEU B N 1
ATOM 5789 C CA . LEU B 1 374 ? -30.678 36.302 -4.645 1.00 11.25 368 LEU B CA 1
ATOM 5790 C C . LEU B 1 374 ? -31.512 36.385 -5.934 1.00 11.59 368 LEU B C 1
ATOM 5791 O O . LEU B 1 374 ? -32.616 36.951 -5.934 1.00 11.60 368 LEU B O 1
ATOM 5796 N N . ASN B 1 375 ? -30.988 35.815 -7.019 1.00 11.98 369 ASN B N 1
ATOM 5797 C CA . ASN B 1 375 ? -31.717 35.752 -8.288 1.00 12.61 369 ASN B CA 1
ATOM 5798 C C . ASN B 1 375 ? -33.027 34.983 -8.147 1.00 13.09 369 ASN B C 1
ATOM 5799 O O . ASN B 1 375 ? -34.065 35.425 -8.641 1.00 13.31 369 ASN B O 1
ATOM 5804 N N . VAL B 1 376 ? -32.969 33.848 -7.455 1.00 13.46 370 VAL B N 1
ATOM 5805 C CA . VAL B 1 376 ? -34.156 33.011 -7.238 1.00 13.99 370 VAL B CA 1
ATOM 5806 C C . VAL B 1 376 ? -35.198 33.747 -6.387 1.00 14.44 370 VAL B C 1
ATOM 5807 O O . VAL B 1 376 ? -36.393 33.689 -6.695 1.00 14.62 370 VAL B O 1
ATOM 5811 N N . LEU B 1 377 ? -34.744 34.443 -5.345 1.00 14.61 371 LEU B N 1
ATOM 5812 C CA . LEU B 1 377 ? -35.637 35.240 -4.492 1.00 15.22 371 LEU B CA 1
ATOM 5813 C C . LEU B 1 377 ? -36.277 36.401 -5.256 1.00 15.84 371 LEU B C 1
ATOM 5814 O O . LEU B 1 377 ? -37.483 36.622 -5.139 1.00 16.34 371 LEU B O 1
ATOM 5819 N N . ASN B 1 378 ? -35.484 37.126 -6.044 1.00 16.66 372 ASN B N 1
ATOM 5820 C CA . ASN B 1 378 ? -36.020 38.229 -6.861 1.00 17.38 372 ASN B CA 1
ATOM 5821 C C . ASN B 1 378 ? -37.092 37.759 -7.852 1.00 18.27 372 ASN B C 1
ATOM 5822 O O . ASN B 1 378 ? -38.103 38.443 -8.042 1.00 18.83 372 ASN B O 1
ATOM 5827 N N . ALA B 1 379 ? -36.877 36.594 -8.457 1.00 18.58 373 ALA B N 1
ATOM 5828 C CA . ALA B 1 379 ? -37.871 35.985 -9.351 1.00 19.37 373 ALA B CA 1
ATOM 5829 C C . ALA B 1 379 ? -39.146 35.589 -8.599 1.00 20.15 373 ALA B C 1
ATOM 5830 O O . ALA B 1 379 ? -40.252 35.840 -9.080 1.00 20.58 373 ALA B O 1
ATOM 5832 N N . GLN B 1 380 ? -38.979 34.975 -7.427 1.00 21.02 374 GLN B N 1
ATOM 5833 C CA . GLN B 1 380 ? -40.109 34.559 -6.586 1.00 22.02 374 GLN B CA 1
ATOM 5834 C C . GLN B 1 380 ? -40.923 35.735 -6.048 1.00 22.75 374 GLN B C 1
ATOM 5835 O O . GLN B 1 380 ? -42.146 35.638 -5.943 1.00 22.77 374 GLN B O 1
ATOM 5841 N N . LEU B 1 381 ? -40.241 36.827 -5.709 1.00 23.77 375 LEU B N 1
ATOM 5842 C CA . LEU B 1 381 ? -40.884 38.032 -5.163 1.00 25.04 375 LEU B CA 1
ATOM 5843 C C . LEU B 1 381 ? -41.360 39.021 -6.233 1.00 26.59 375 LEU B C 1
ATOM 5844 O O . LEU B 1 381 ? -42.211 39.863 -5.945 1.00 27.52 375 LEU B O 1
ATOM 5849 N N . GLY B 1 382 ? -40.808 38.928 -7.445 1.00 28.01 376 GLY B N 1
ATOM 5850 C CA . GLY B 1 382 ? -41.144 39.832 -8.552 1.00 29.32 376 GLY B CA 1
ATOM 5851 C C . GLY B 1 382 ? -41.728 39.081 -9.733 1.00 30.51 376 GLY B C 1
ATOM 5852 O O . GLY B 1 382 ? -42.948 38.966 -9.868 1.00 32.13 376 GLY B O 1
#

B-factor: mean 15.99, std 7.17, range [2.0, 51.23]